Protein 6ABI (pdb70)

Sequence (664 aa):
QKTKIIFFDIKDYDKEFFKKYGADYNFEMTFLKVRLTEETANLTKGYDVVCGFANDNINKETIDIMAENGIKLLAMRCAGFNNVSLKDVNERFKVVRVPAYSPHAIAEYTVGLILAVNRKINKAYVRTREGNFSINGLMGIDLYEKTAGIIGTGKIGQILIKILRGFDMKVIAYDLFPNQKVADELGFEYVSLDELYANSDIISLNCPLTKDTKYMINRRSMLKMKDGVILVNTGRGMLIDSADLVEALKDKKIGAVALDVYEEEENYFFEDKSTQVIEDDILGRLLSFYNVLITSHQAYFTKEAVGAITVTTLNNIKDFVEGRPLVNEVPQNQKTKIIFFDIKDYDKEFFKKYGADYNFEMTFLKVRLTEETANLTKGYDVVCGFANDNINKETIDIMAENGIKLLAMRCAGNVSLKDVNERFKVVRVPAYSPHAIAEYTVGLILAVNRKINKAYVRTREGNFSINGLMGIDLYEKTAGIIGTGKIGQILIKILRGFDMKVIAYDLFPNQKVADELGFEYVSLDELYANSDIISLNCPLTKDTKYMINRRSMLKMKDGVILVNTGRGMLIDSADLVEALKDKKIGAVALDVYEEEENYFFEDKSTQVIEDDILGRLLSFYNVLITSHQAYFTKEAVGAITVTTLNNIKDFVEGRPLVNEVPQN

Structure (mmCIF, N/CA/C/O backbone):
data_6ABI
#
_entry.id   6ABI
#
_cell.length_a   116.290
_cell.length_b   116.290
_cell.length_c   234.400
_cell.angle_alpha   90.00
_cell.angle_beta   90.00
_cell.angle_gamma   90.00
#
_symmetry.space_group_name_H-M   'P 43 21 2'
#
loop_
_entity.id
_entity.type
_entity.pdbx_description
1 polymer 'D-lactate dehydrogenase'
2 non-polymer 'SULFATE ION'
3 non-polymer GLYCEROL
4 water water
#
loop_
_atom_site.group_PDB
_atom_site.id
_atom_site.type_symbol
_atom_site.label_atom_id
_atom_site.label_alt_id
_atom_site.label_comp_id
_atom_site.label_asym_id
_atom_site.label_entity_id
_atom_site.label_seq_id
_atom_site.pdbx_PDB_ins_code
_atom_site.Cartn_x
_atom_site.Cartn_y
_atom_site.Cartn_z
_atom_site.occupancy
_atom_site.B_iso_or_equiv
_atom_site.auth_seq_id
_atom_site.auth_comp_id
_atom_site.auth_asym_id
_atom_site.auth_atom_id
_atom_site.pdbx_PDB_model_num
ATOM 1 N N . GLN A 1 25 ? 20.825 42.692 50.061 1.00 73.83 2 GLN A N 1
ATOM 2 C CA . GLN A 1 25 ? 19.837 43.757 49.981 1.00 69.53 2 GLN A CA 1
ATOM 3 C C . GLN A 1 25 ? 19.167 43.870 48.602 1.00 63.81 2 GLN A C 1
ATOM 4 O O . GLN A 1 25 ? 18.013 43.558 48.462 1.00 66.34 2 GLN A O 1
ATOM 10 N N . LYS A 1 26 ? 19.888 44.337 47.600 1.00 53.63 3 LYS A N 1
ATOM 11 C CA . LYS A 1 26 ? 19.352 44.430 46.228 1.00 47.04 3 LYS A CA 1
ATOM 12 C C . LYS A 1 26 ? 19.151 43.063 45.600 1.00 39.94 3 LYS A C 1
ATOM 13 O O . LYS A 1 26 ? 19.833 42.114 45.944 1.00 37.02 3 LYS A O 1
ATOM 19 N N . THR A 1 27 ? 18.253 42.960 44.641 1.00 38.74 4 THR A N 1
ATOM 20 C CA . THR A 1 27 ? 18.038 41.681 43.983 1.00 35.05 4 THR A CA 1
ATOM 21 C C . THR A 1 27 ? 19.217 41.375 43.081 1.00 32.06 4 THR A C 1
ATOM 22 O O . THR A 1 27 ? 19.660 42.238 42.317 1.00 32.89 4 THR A O 1
ATOM 26 N N . LYS A 1 28 ? 19.754 40.158 43.196 1.00 31.47 5 LYS A N 1
ATOM 27 C CA . LYS A 1 28 ? 20.997 39.784 42.479 1.00 33.14 5 LYS A CA 1
ATOM 28 C C . LYS A 1 28 ? 20.695 38.945 41.286 1.00 30.48 5 LYS A C 1
ATOM 29 O O . LYS A 1 28 ? 20.116 37.853 41.414 1.00 31.53 5 LYS A O 1
ATOM 35 N N . ILE A 1 29 ? 21.101 39.446 40.132 1.00 27.88 6 ILE A N 1
ATOM 36 C CA . ILE A 1 29 ? 20.800 38.790 38.849 1.00 27.39 6 ILE A CA 1
ATOM 37 C C . ILE A 1 29 ? 22.112 38.390 38.140 1.00 26.92 6 ILE A C 1
ATOM 38 O O . ILE A 1 29 ? 22.998 39.204 38.012 1.00 25.23 6 ILE A O 1
ATOM 43 N N . ILE A 1 30 ? 22.166 37.113 37.734 1.00 27.52 7 ILE A N 1
ATOM 44 C CA . ILE A 1 30 ? 23.207 36.565 36.931 1.00 26.58 7 ILE A CA 1
ATOM 45 C C . ILE A 1 30 ? 22.667 36.297 35.523 1.00 25.46 7 ILE A C 1
ATOM 46 O O . ILE A 1 30 ? 21.597 35.691 35.299 1.00 24.53 7 ILE A O 1
ATOM 51 N N . PHE A 1 31 ? 23.362 36.865 34.555 1.00 23.71 8 PHE A N 1
ATOM 52 C CA . PHE A 1 31 ? 22.996 36.768 33.119 1.00 23.30 8 PHE A CA 1
ATOM 53 C C . PHE A 1 31 ? 23.932 35.922 32.358 1.00 24.12 8 PHE A C 1
ATOM 54 O O . PHE A 1 31 ? 25.228 36.096 32.493 1.00 23.46 8 PHE A O 1
ATOM 62 N N . PHE A 1 32 ? 23.373 35.050 31.525 1.00 22.48 9 PHE A N 1
ATOM 63 C CA . PHE A 1 32 ? 24.202 34.164 30.717 1.00 23.34 9 PHE A CA 1
ATOM 64 C C . PHE A 1 32 ? 24.156 34.529 29.263 1.00 23.91 9 PHE A C 1
ATOM 65 O O . PHE A 1 32 ? 23.195 35.107 28.847 1.00 23.30 9 PHE A O 1
ATOM 73 N N . ASP A 1 33 ? 25.232 34.231 28.506 1.00 27.24 10 ASP A N 1
ATOM 74 C CA . ASP A 1 33 ? 25.255 34.384 27.060 1.00 28.10 10 ASP A CA 1
ATOM 75 C C . ASP A 1 33 ? 25.154 35.870 26.616 1.00 27.19 10 ASP A C 1
ATOM 76 O O . ASP A 1 33 ? 24.485 36.201 25.658 1.00 28.42 10 ASP A O 1
ATOM 81 N N . ILE A 1 34 ? 25.794 36.743 27.369 1.00 27.20 11 ILE A N 1
ATOM 82 C CA . ILE A 1 34 ? 25.701 38.184 27.156 1.00 27.71 11 ILE A CA 1
ATOM 83 C C . ILE A 1 34 ? 26.700 38.624 26.124 1.00 28.45 11 ILE A C 1
ATOM 84 O O . ILE A 1 34 ? 27.854 38.245 26.215 1.00 27.58 11 ILE A O 1
ATOM 89 N N . LYS A 1 35 ? 26.229 39.440 25.204 1.00 28.34 12 LYS A N 1
ATOM 90 C CA . LYS A 1 35 ? 27.028 40.113 24.185 1.00 31.43 12 LYS A CA 1
ATOM 91 C C . LYS A 1 35 ? 27.125 41.548 24.640 1.00 33.30 12 LYS A C 1
ATOM 92 O O . LYS A 1 35 ? 26.309 41.977 25.490 1.00 28.63 12 LYS A O 1
ATOM 98 N N . ASP A 1 36 ? 28.106 42.254 24.081 1.00 31.59 13 ASP A N 1
ATOM 99 C CA . ASP A 1 36 ? 28.389 43.618 24.474 1.00 33.35 13 ASP A CA 1
ATOM 100 C C . ASP A 1 36 ? 27.188 44.515 24.447 1.00 31.17 13 ASP A C 1
ATOM 101 O O . ASP A 1 36 ? 26.947 45.300 25.366 1.00 31.28 13 ASP A O 1
ATOM 106 N N . TYR A 1 37 ? 26.429 44.374 23.380 1.00 28.99 14 TYR A N 1
ATOM 107 C CA . TYR A 1 37 ? 25.197 45.119 23.225 1.00 30.44 14 TYR A CA 1
ATOM 108 C C . TYR A 1 37 ? 24.108 44.841 24.304 1.00 29.10 14 TYR A C 1
ATOM 109 O O . TYR A 1 37 ? 23.430 45.768 24.792 1.00 26.79 14 TYR A O 1
ATOM 118 N N . ASP A 1 38 ? 23.962 43.590 24.707 1.00 27.15 15 ASP A N 1
ATOM 119 C CA . ASP A 1 38 ? 23.082 43.187 25.813 1.00 26.68 15 ASP A CA 1
ATOM 120 C C . ASP A 1 38 ? 23.500 43.860 27.100 1.00 28.18 15 ASP A C 1
ATOM 121 O O . ASP A 1 38 ? 22.676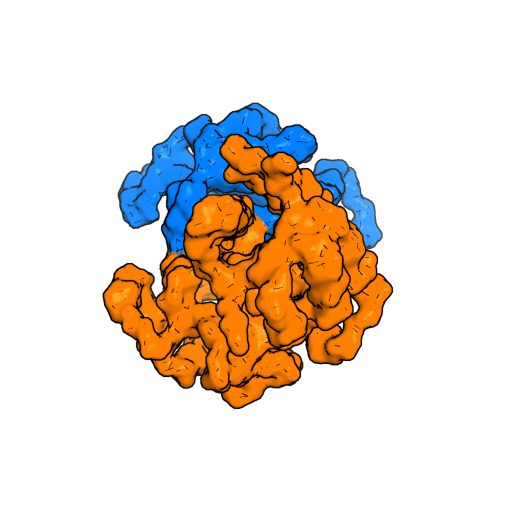 44.395 27.842 1.00 25.79 15 ASP A O 1
ATOM 126 N N . LYS A 1 39 ? 24.780 43.775 27.408 1.00 25.24 16 LYS A N 1
ATOM 127 C CA . LYS A 1 39 ? 25.318 44.388 28.594 1.00 27.94 16 LYS A CA 1
ATOM 128 C C . LYS A 1 39 ? 25.025 45.878 28.628 1.00 29.30 16 LYS A C 1
ATOM 129 O O . LYS A 1 39 ? 24.569 46.369 29.597 1.00 27.08 16 LYS A O 1
ATOM 135 N N . GLU A 1 40 ? 25.310 46.580 27.552 1.00 28.17 17 GLU A N 1
ATOM 136 C CA . GLU A 1 40 ? 25.074 48.029 27.512 1.00 29.64 1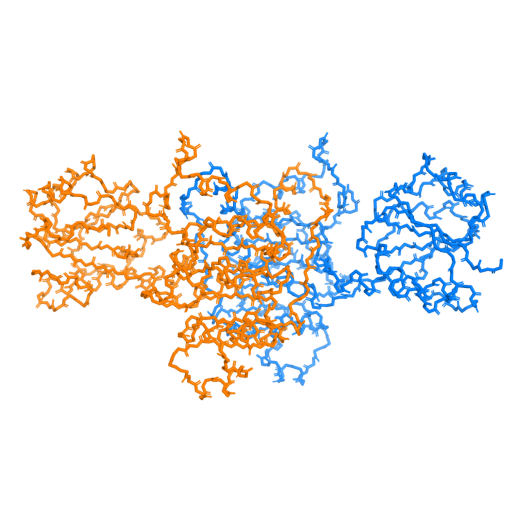7 GLU A CA 1
ATOM 137 C C . GLU A 1 40 ? 23.598 48.313 27.694 1.00 29.08 17 GLU A C 1
ATOM 138 O O . GLU A 1 40 ? 23.235 49.211 28.407 1.00 29.99 17 GLU A O 1
ATOM 144 N N . PHE A 1 41 ? 22.741 47.539 27.062 1.00 27.16 18 PHE A N 1
ATOM 145 C CA . PHE A 1 41 ? 21.289 47.791 27.275 1.00 29.01 18 PHE A CA 1
ATOM 146 C C . PHE A 1 41 ? 20.856 47.532 28.724 1.00 27.68 18 PHE A C 1
ATOM 147 O O . PHE A 1 41 ? 20.097 48.322 29.308 1.00 27.24 18 PHE A O 1
ATOM 155 N N . PHE A 1 42 ? 21.336 46.469 29.339 1.00 26.93 19 PHE A N 1
ATOM 156 C CA . PHE A 1 42 ? 20.912 46.204 30.726 1.00 26.48 19 PHE A CA 1
ATOM 157 C C . PHE A 1 42 ? 21.428 47.277 31.679 1.00 29.55 19 PHE A C 1
ATOM 158 O O . PHE A 1 42 ? 20.750 47.686 32.593 1.00 28.70 19 PHE A O 1
ATOM 166 N N . LYS A 1 43 ? 22.661 47.745 31.495 1.00 30.99 20 LYS A N 1
ATOM 167 C CA . LYS A 1 43 ? 23.164 48.792 32.383 1.00 32.63 20 LYS A CA 1
ATOM 168 C C . LYS A 1 43 ? 22.457 50.112 32.139 1.00 33.64 20 LYS A C 1
ATOM 169 O O . LYS A 1 43 ? 22.107 50.818 33.050 1.00 35.93 20 LYS A O 1
ATOM 175 N N . LYS A 1 44 ? 22.222 50.433 30.885 1.00 31.04 21 LYS A N 1
ATOM 176 C CA . LYS A 1 44 ? 21.528 51.637 30.571 1.00 33.72 21 LYS A CA 1
ATOM 177 C C . LYS A 1 44 ? 20.109 51.601 31.125 1.00 32.15 21 LYS A C 1
ATOM 178 O O . LYS A 1 44 ? 19.752 52.418 31.893 1.00 32.10 21 LYS A O 1
ATOM 184 N N . TYR A 1 45 ? 19.298 50.646 30.739 1.00 30.71 22 TYR A N 1
ATOM 185 C CA . TYR A 1 45 ? 17.900 50.656 31.177 1.00 34.53 22 TYR A CA 1
ATOM 186 C C . TYR A 1 45 ? 17.725 50.177 32.600 1.00 34.87 22 TYR A C 1
ATOM 187 O O . TYR A 1 45 ? 16.768 50.508 33.255 1.00 36.91 22 TYR A O 1
ATOM 196 N N . GLY A 1 46 ? 18.685 49.476 33.138 1.00 36.41 23 GLY A N 1
ATOM 197 C CA . GLY A 1 46 ? 18.507 48.968 34.514 1.00 37.90 23 GLY A CA 1
ATOM 198 C C . GLY A 1 46 ? 18.930 49.963 35.590 1.00 38.32 23 GLY A C 1
ATOM 199 O O . GLY A 1 46 ? 18.779 49.685 36.759 1.00 34.27 23 GLY A O 1
ATOM 200 N N . ALA A 1 47 ? 19.470 51.088 35.131 1.00 40.43 24 ALA A N 1
ATOM 201 C CA . ALA A 1 47 ? 19.912 52.161 35.997 1.00 43.85 24 ALA A CA 1
ATOM 202 C C . ALA A 1 47 ? 18.777 52.575 36.909 1.00 46.62 24 ALA A C 1
ATOM 203 O O . ALA A 1 47 ? 19.014 53.035 38.025 1.00 53.21 24 ALA A O 1
ATOM 205 N N . ASP A 1 48 ? 17.537 52.412 36.452 1.00 51.97 25 ASP A N 1
ATOM 206 C CA . ASP A 1 48 ? 16.457 52.741 37.328 1.00 62.17 25 ASP A CA 1
ATOM 207 C C . ASP A 1 48 ? 15.942 51.646 38.265 1.00 59.75 25 ASP A C 1
ATOM 208 O O . ASP A 1 48 ? 14.948 51.869 38.946 1.00 66.30 25 ASP A O 1
ATOM 213 N N . TYR A 1 49 ? 16.591 50.488 38.321 1.00 46.93 26 TYR A N 1
ATOM 214 C CA . TYR A 1 49 ? 15.916 49.356 38.928 1.00 42.04 26 TYR A CA 1
ATOM 215 C C . TYR A 1 49 ? 16.430 48.850 40.263 1.00 39.66 26 TYR A C 1
ATOM 216 O O . TYR A 1 49 ? 15.776 48.110 40.921 1.00 40.95 26 TYR A O 1
ATOM 225 N N . ASN A 1 50 ? 17.609 49.194 40.678 1.00 42.19 27 ASN A N 1
ATOM 226 C CA . ASN A 1 50 ? 18.006 48.638 41.983 1.00 43.69 27 ASN A CA 1
ATOM 227 C C . ASN A 1 50 ? 18.287 47.147 42.029 1.00 37.58 27 ASN A C 1
ATOM 228 O O . ASN A 1 50 ? 18.075 46.471 43.049 1.00 38.48 27 ASN A O 1
ATOM 233 N N . PHE A 1 51 ? 18.804 46.650 40.918 1.00 33.13 28 PHE A N 1
ATOM 234 C CA . PHE A 1 51 ? 19.204 45.278 40.824 1.00 29.66 28 PHE A CA 1
ATOM 235 C C . PHE A 1 51 ? 20.724 45.321 40.918 1.00 30.23 28 PHE A C 1
ATOM 236 O O . PHE A 1 51 ? 21.342 46.280 40.547 1.00 29.26 28 PHE A O 1
ATOM 244 N N . GLU A 1 52 ? 21.338 44.249 41.308 1.00 30.99 29 GLU A N 1
ATOM 245 C CA . GLU A 1 52 ? 22.778 44.107 41.135 1.00 33.21 29 GLU A CA 1
ATOM 246 C C . GLU A 1 52 ? 22.949 43.048 40.038 1.00 32.25 29 GLU A C 1
ATOM 247 O O . GLU A 1 52 ? 22.484 41.899 40.187 1.00 32.21 29 GLU A O 1
ATOM 253 N N . MET A 1 53 ? 23.612 43.431 38.944 1.00 29.29 30 MET A N 1
ATOM 254 C CA . MET A 1 53 ? 23.665 42.616 37.716 1.00 29.77 30 MET A CA 1
ATOM 255 C C . MET A 1 53 ? 25.123 42.131 37.448 1.00 30.95 30 MET A C 1
ATOM 256 O O . MET A 1 53 ? 26.050 42.953 37.450 1.00 29.59 30 MET A O 1
ATOM 261 N N . THR A 1 54 ? 25.281 40.825 37.216 1.00 30.54 31 THR A N 1
ATOM 262 C CA . THR A 1 54 ? 26.558 40.223 36.789 1.00 31.77 31 THR A CA 1
ATOM 263 C C . THR A 1 54 ? 26.320 39.565 35.416 1.00 30.01 31 THR A C 1
ATOM 264 O O . THR A 1 54 ? 25.329 38.863 35.216 1.00 28.98 31 THR A O 1
ATOM 268 N N . PHE A 1 55 ? 27.184 39.868 34.451 1.00 29.41 32 PHE A N 1
ATOM 269 C CA . PHE A 1 55 ? 27.028 39.472 33.086 1.00 26.07 32 PHE A CA 1
ATOM 270 C C . PHE A 1 55 ? 28.111 38.441 32.752 1.00 28.07 32 PHE A C 1
ATOM 271 O O . PHE A 1 55 ? 29.269 38.714 32.903 1.00 28.19 32 PHE A O 1
ATOM 279 N N . LEU A 1 56 ? 27.745 37.275 32.301 1.00 27.70 33 LEU A N 1
ATOM 280 C CA . LEU A 1 56 ? 28.699 36.246 31.873 1.00 28.62 33 LEU A CA 1
ATOM 281 C C . LEU A 1 56 ? 28.540 36.019 30.383 1.00 28.37 33 LEU A C 1
ATOM 282 O O . LEU A 1 56 ? 27.439 36.094 29.787 1.00 26.08 33 LEU A O 1
ATOM 287 N N . LYS A 1 57 ? 29.654 35.685 29.788 1.00 27.80 34 LYS A N 1
ATOM 288 C CA . LYS A 1 57 ? 29.723 35.317 28.406 1.00 29.67 34 LYS A CA 1
ATOM 289 C C . LYS A 1 57 ? 29.296 33.892 28.129 1.00 26.81 34 LYS A C 1
ATOM 290 O O . LYS A 1 57 ? 28.886 33.592 27.075 1.00 29.73 34 LYS A O 1
ATOM 296 N N . VAL A 1 58 ? 29.446 33.008 29.082 1.00 25.05 35 VAL A N 1
ATOM 297 C CA . VAL A 1 58 ? 29.151 31.613 28.843 1.00 24.86 35 VAL A CA 1
ATOM 298 C C . VAL A 1 58 ? 27.625 31.359 28.831 1.00 28.11 35 VAL A C 1
ATOM 299 O O . VAL A 1 58 ? 26.860 32.165 29.355 1.00 29.51 35 VAL A O 1
ATOM 303 N N . ARG A 1 59 ? 27.226 30.223 28.283 1.00 27.72 36 ARG A N 1
ATOM 304 C CA . ARG A 1 59 ? 25.852 29.834 28.210 1.00 29.38 36 ARG A CA 1
ATOM 305 C C . ARG A 1 59 ? 25.585 29.137 29.484 1.00 30.50 36 ARG A C 1
ATOM 306 O O . ARG A 1 59 ? 26.523 28.721 30.226 1.00 26.31 36 ARG A O 1
ATOM 314 N N . LEU A 1 60 ? 24.293 29.053 29.781 1.00 25.82 37 LEU A N 1
ATOM 315 C CA . LEU A 1 60 ? 23.865 28.306 30.928 1.00 27.45 37 LEU A CA 1
ATOM 316 C C . LEU A 1 60 ? 23.655 26.874 30.509 1.00 25.28 37 LEU A C 1
ATOM 317 O O . LEU A 1 60 ? 22.856 26.613 29.653 1.00 30.36 37 LEU A O 1
ATOM 322 N N . THR A 1 61 ? 24.408 25.966 31.112 1.00 26.11 38 THR A N 1
ATOM 323 C CA . THR A 1 61 ? 24.344 24.509 30.867 1.00 26.08 38 THR A CA 1
ATOM 324 C C . THR A 1 61 ? 24.689 23.869 32.173 1.00 24.53 38 THR A C 1
ATOM 325 O O . THR A 1 61 ? 24.960 24.559 33.183 1.00 24.03 38 THR A O 1
ATOM 329 N N . GLU A 1 62 ? 24.713 22.532 32.219 1.00 24.59 39 GLU A N 1
ATOM 330 C CA . GLU A 1 62 ? 25.110 21.905 33.423 1.00 28.71 39 GLU A CA 1
ATOM 331 C C . GLU A 1 62 ? 26.589 22.180 33.739 1.00 28.47 39 GLU A C 1
ATOM 332 O O . GLU A 1 62 ? 26.979 22.135 34.887 1.00 28.47 39 GLU A O 1
ATOM 338 N N . GLU A 1 63 ? 27.370 22.561 32.779 1.00 26.84 40 GLU A N 1
ATOM 339 C CA . GLU A 1 63 ? 28.826 22.863 33.098 1.00 29.56 40 GLU A CA 1
ATOM 340 C C . GLU A 1 63 ? 28.890 24.181 33.891 1.00 30.15 40 GLU A C 1
ATOM 341 O O . GLU A 1 63 ? 29.804 24.359 34.627 1.00 30.69 40 GLU A O 1
ATOM 347 N N . THR A 1 64 ? 27.916 25.091 33.696 1.00 30.12 41 THR A N 1
ATOM 348 C CA . THR A 1 64 ? 28.003 26.461 34.250 1.00 28.82 41 THR A CA 1
ATOM 349 C C . THR A 1 64 ? 26.979 26.783 35.319 1.00 31.42 41 THR A C 1
ATOM 350 O O . THR A 1 64 ? 27.019 27.855 35.911 1.00 29.83 41 THR A O 1
ATOM 354 N N . ALA A 1 65 ? 26.096 25.831 35.592 1.00 33.78 42 ALA A N 1
ATOM 355 C CA . ALA A 1 65 ? 24.981 26.081 36.466 1.00 35.51 42 ALA A CA 1
ATOM 356 C C . ALA A 1 65 ? 25.440 26.346 37.896 1.00 34.45 42 ALA A C 1
ATOM 357 O O . ALA A 1 65 ? 24.786 27.104 38.601 1.00 27.91 42 ALA A O 1
ATOM 359 N N . ASN A 1 66 ? 26.582 25.837 38.325 1.00 31.00 43 ASN A N 1
ATOM 360 C CA . ASN A 1 66 ? 27.014 26.215 39.650 1.00 34.57 43 ASN A CA 1
ATOM 361 C C . ASN A 1 66 ? 27.500 27.637 39.807 1.00 32.99 43 ASN A C 1
ATOM 362 O O . ASN A 1 66 ? 27.667 28.076 40.895 1.00 32.85 43 ASN A O 1
ATOM 367 N N . LEU A 1 67 ? 27.634 28.381 38.727 1.00 30.81 44 LEU A N 1
ATOM 368 C CA . LEU A 1 67 ? 27.890 29.802 38.851 1.00 32.42 44 LEU A CA 1
ATOM 369 C C . LEU A 1 67 ? 26.664 30.548 39.303 1.00 33.73 44 LEU A C 1
ATOM 370 O O . LEU A 1 67 ? 26.780 31.717 39.616 1.00 33.00 44 LEU A O 1
ATOM 375 N N . THR A 1 68 ? 25.476 29.906 39.351 1.00 31.50 45 THR A N 1
ATOM 376 C CA . THR A 1 68 ? 24.315 30.617 39.909 1.00 32.11 45 THR A CA 1
ATOM 377 C C . THR A 1 68 ? 24.302 30.774 41.475 1.00 35.06 45 THR A C 1
ATOM 378 O O . THR A 1 68 ? 23.406 31.412 42.027 1.00 36.18 45 THR A O 1
ATOM 382 N N . LYS A 1 69 ? 25.260 30.179 42.149 1.00 37.99 46 LYS A N 1
ATOM 383 C CA . LYS A 1 69 ? 25.399 30.293 43.582 1.00 40.25 46 LYS A CA 1
ATOM 384 C C . LYS A 1 69 ? 25.426 31.723 44.054 1.00 38.76 46 LYS A C 1
ATOM 385 O O . LYS A 1 69 ? 26.165 32.534 43.565 1.00 40.35 46 LYS A O 1
ATOM 391 N N . GLY A 1 70 ? 24.582 32.004 45.022 1.00 38.81 47 GLY A N 1
ATOM 392 C CA . GLY A 1 70 ? 24.453 33.340 45.613 1.00 39.29 47 GLY A CA 1
ATOM 393 C C . GLY A 1 70 ? 23.544 34.310 44.872 1.00 37.39 47 GLY A C 1
ATOM 394 O O . GLY A 1 70 ? 23.548 35.473 45.168 1.00 40.20 47 GLY A O 1
ATOM 395 N N . TYR A 1 71 ? 22.871 33.886 43.815 1.00 33.72 48 TYR A N 1
ATOM 396 C CA . TYR A 1 71 ? 22.075 34.839 43.025 1.00 32.26 48 TYR A CA 1
ATOM 397 C C . TYR A 1 71 ? 20.607 34.559 43.333 1.00 30.70 48 TYR A C 1
ATOM 398 O O . TYR A 1 71 ? 20.304 33.497 43.802 1.00 31.13 48 TYR A O 1
ATOM 407 N N . ASP A 1 72 ? 19.749 35.527 43.049 1.00 29.37 49 ASP A N 1
ATOM 408 C CA . ASP A 1 72 ? 18.332 35.369 43.277 1.00 28.94 49 ASP A CA 1
ATOM 409 C C . ASP A 1 72 ? 17.611 35.053 41.961 1.00 28.39 49 ASP A C 1
ATOM 410 O O . ASP A 1 72 ? 16.577 34.384 41.949 1.00 26.95 49 ASP A O 1
ATOM 415 N N . VAL A 1 73 ? 18.167 35.551 40.860 1.00 29.36 50 VAL A N 1
ATOM 416 C CA . VAL A 1 73 ? 17.525 35.530 39.549 1.00 27.71 50 VAL A CA 1
ATOM 417 C C . VAL A 1 73 ? 18.551 35.168 38.474 1.00 26.37 50 VAL A C 1
ATOM 418 O O . VAL A 1 73 ? 19.688 35.641 38.516 1.00 26.21 50 VAL A O 1
ATOM 422 N N . VAL A 1 74 ? 18.150 34.269 37.573 1.00 26.38 51 VAL A N 1
ATOM 423 C CA . VAL A 1 74 ? 19.011 33.863 36.403 1.00 26.02 51 VAL A CA 1
ATOM 424 C C . VAL A 1 74 ? 18.335 34.291 35.150 1.00 25.66 51 VAL A C 1
ATOM 425 O O . VAL A 1 74 ? 17.090 34.158 34.966 1.00 23.98 51 VAL A O 1
ATOM 429 N N . CYS A 1 75 ? 19.122 34.925 34.294 1.00 25.00 52 CYS A N 1
ATOM 430 C CA . CYS A 1 75 ? 18.635 35.390 32.998 1.00 23.27 52 CYS A CA 1
ATOM 431 C C . CYS A 1 75 ? 19.384 34.654 31.920 1.00 24.42 52 CYS A C 1
ATOM 432 O O . CYS A 1 75 ? 20.661 34.717 31.787 1.00 23.91 52 CYS A O 1
ATOM 435 N N . GLY A 1 76 ? 18.587 33.973 31.137 1.00 24.37 53 GLY A N 1
ATOM 436 C CA . GLY A 1 76 ? 18.979 33.046 30.156 1.00 24.69 53 GLY A CA 1
ATOM 437 C C . GLY A 1 76 ? 18.546 33.444 28.774 1.00 25.62 53 GLY A C 1
ATOM 438 O O . GLY A 1 76 ? 17.954 34.545 28.548 1.00 24.73 53 GLY A O 1
ATOM 439 N N . PHE A 1 77 ? 18.853 32.563 27.817 1.00 25.48 54 PHE A N 1
ATOM 440 C CA . PHE A 1 77 ? 18.628 32.884 26.398 1.00 25.85 54 PHE A CA 1
ATOM 441 C C . PHE A 1 77 ? 18.571 31.599 25.570 1.00 24.91 54 PHE A C 1
ATOM 442 O O . PHE A 1 77 ? 18.613 30.487 26.082 1.00 25.95 54 PHE A O 1
ATOM 450 N N . ALA A 1 78 ? 18.356 31.756 24.293 1.00 26.67 55 ALA A N 1
ATOM 451 C CA . ALA A 1 78 ? 18.035 30.675 23.365 1.00 27.53 55 ALA A CA 1
ATOM 452 C C . ALA A 1 78 ? 19.120 29.600 23.143 1.00 32.53 55 ALA A C 1
ATOM 453 O O . ALA A 1 78 ? 18.804 28.525 22.772 1.00 28.83 55 ALA A O 1
ATOM 455 N N . ASN A 1 79 ? 20.396 29.894 23.405 1.00 32.30 56 ASN A N 1
ATOM 456 C CA . ASN A 1 79 ? 21.441 28.903 23.296 1.00 32.56 56 ASN A CA 1
ATOM 457 C C . ASN A 1 79 ? 21.681 28.173 24.538 1.00 34.66 56 ASN A C 1
ATOM 458 O O . ASN A 1 79 ? 22.465 27.273 24.536 1.00 32.08 56 ASN A O 1
ATOM 463 N N . ASP A 1 80 ? 20.989 28.489 25.628 1.00 33.38 57 ASP A N 1
ATOM 464 C CA . ASP A 1 80 ? 21.199 27.689 26.817 1.00 30.56 57 ASP A CA 1
ATOM 465 C C . ASP A 1 80 ? 20.666 26.290 26.712 1.00 29.78 57 ASP A C 1
ATOM 466 O O . ASP A 1 80 ? 19.742 26.004 25.931 1.00 30.07 57 ASP A O 1
ATOM 471 N N . ASN A 1 81 ? 21.223 25.418 27.544 1.00 30.07 58 ASN A N 1
ATOM 472 C CA . ASN A 1 81 ? 20.718 24.045 27.692 1.00 31.65 58 ASN A CA 1
ATOM 473 C C . ASN A 1 81 ? 20.294 23.762 29.084 1.00 31.38 58 ASN A C 1
ATOM 474 O O . ASN A 1 81 ? 21.061 23.321 29.918 1.00 30.93 58 ASN A O 1
ATOM 479 N N . ILE A 1 82 ? 19.016 24.065 29.366 1.00 30.46 59 ILE A N 1
ATOM 480 C CA . ILE A 1 82 ? 18.568 24.141 30.742 1.00 28.55 59 ILE A CA 1
ATOM 481 C C . ILE A 1 82 ? 17.790 22.871 31.044 1.00 33.91 59 ILE A C 1
ATOM 482 O O . ILE A 1 82 ? 16.517 22.809 31.023 1.00 32.03 59 ILE A O 1
ATOM 487 N N . ASN A 1 83 ? 18.567 21.834 31.276 1.00 34.41 60 ASN A N 1
ATOM 488 C CA . ASN A 1 83 ? 18.071 20.481 31.462 1.00 34.82 60 ASN A CA 1
ATOM 489 C C . ASN A 1 83 ? 17.925 20.191 32.885 1.00 34.31 60 ASN A C 1
ATOM 490 O O . ASN A 1 83 ? 18.136 21.073 33.757 1.00 32.32 60 ASN A O 1
ATOM 495 N N . LYS A 1 84 ? 17.585 18.944 33.173 1.00 34.87 61 LYS A N 1
ATOM 496 C CA . LYS A 1 84 ? 17.277 18.577 34.523 1.00 36.22 61 LYS A CA 1
ATOM 497 C C . LYS A 1 84 ? 18.388 18.904 35.451 1.00 35.35 61 LYS A C 1
ATOM 498 O O . LYS A 1 84 ? 18.195 19.453 36.532 1.00 37.10 61 LYS A O 1
ATOM 504 N N . GLU A 1 85 ? 19.607 18.516 35.080 1.00 36.40 62 GLU A N 1
ATOM 505 C CA . GLU A 1 85 ? 20.718 18.662 36.000 1.00 36.80 62 GLU A CA 1
ATOM 506 C C . GLU A 1 85 ? 20.909 20.186 36.255 1.00 31.19 62 GLU A C 1
ATOM 507 O O . GLU A 1 85 ? 21.151 20.621 37.365 1.00 29.39 62 GLU A O 1
ATOM 513 N N . THR A 1 86 ? 20.800 20.972 35.197 1.00 29.80 63 THR A N 1
ATOM 514 C CA . THR A 1 86 ? 20.978 22.410 35.340 1.00 31.72 63 THR A CA 1
ATOM 515 C C . THR A 1 86 ? 19.928 22.968 36.325 1.00 29.55 63 THR A C 1
ATOM 516 O O . THR A 1 86 ? 20.231 23.749 37.225 1.00 28.71 63 THR A O 1
ATOM 520 N N . ILE A 1 87 ? 18.668 22.558 36.120 1.00 32.30 64 ILE A N 1
ATOM 521 C CA . ILE A 1 87 ? 17.560 22.974 36.947 1.00 31.24 64 ILE A CA 1
ATOM 522 C C . ILE A 1 87 ? 17.783 22.608 38.376 1.00 31.16 64 ILE A C 1
ATOM 523 O O . ILE A 1 87 ? 17.617 23.458 39.283 1.00 29.85 64 ILE A O 1
ATOM 528 N N . ASP A 1 88 ? 18.214 21.353 38.610 1.00 32.95 65 ASP A N 1
ATOM 529 C CA . ASP A 1 88 ? 18.448 20.902 39.971 1.00 33.98 65 ASP A CA 1
ATOM 530 C C . ASP A 1 88 ? 19.487 21.735 40.666 1.00 34.45 65 ASP A C 1
ATOM 531 O O . ASP A 1 88 ? 19.360 22.053 41.841 1.00 35.80 65 ASP A O 1
ATOM 536 N N . ILE A 1 89 ? 20.551 22.093 39.939 1.00 35.49 66 ILE A N 1
ATOM 537 C CA . ILE A 1 89 ? 21.609 22.843 40.574 1.00 33.29 66 ILE A CA 1
ATOM 538 C C . ILE A 1 89 ? 21.124 24.243 40.864 1.00 30.59 66 ILE A C 1
ATOM 539 O O . ILE A 1 89 ? 21.449 24.829 41.905 1.00 27.62 66 ILE A O 1
ATOM 544 N N . MET A 1 90 ? 20.366 24.803 39.948 1.00 30.12 67 MET A N 1
ATOM 545 C CA . MET A 1 90 ? 19.917 26.176 40.228 1.00 34.32 67 MET A CA 1
ATOM 546 C C . MET A 1 90 ? 18.936 26.186 41.416 1.00 32.83 67 MET A C 1
ATOM 547 O O . MET A 1 90 ? 18.965 27.118 42.218 1.00 32.65 67 MET A O 1
ATOM 552 N N . ALA A 1 91 ? 18.119 25.142 41.534 1.00 34.61 68 ALA A N 1
ATOM 553 C CA . ALA A 1 91 ? 17.104 25.131 42.625 1.00 37.31 68 ALA A CA 1
ATOM 554 C C . ALA A 1 91 ? 17.848 24.968 43.934 1.00 39.58 68 ALA A C 1
ATOM 555 O O . ALA A 1 91 ? 17.671 25.748 44.859 1.00 38.06 68 ALA A O 1
ATOM 557 N N . GLU A 1 92 ? 18.809 24.046 43.958 1.00 41.00 69 GLU A N 1
ATOM 558 C CA . GLU A 1 92 ? 19.649 23.869 45.153 1.00 41.53 69 GLU A CA 1
ATOM 559 C C . GLU A 1 92 ? 20.363 25.079 45.526 1.00 35.17 69 GLU A C 1
ATOM 560 O O . GLU A 1 92 ? 20.635 25.288 46.680 1.00 32.26 69 GLU A O 1
ATOM 566 N N . ASN A 1 93 ? 20.694 25.907 44.569 1.00 33.60 70 ASN A N 1
ATOM 567 C CA . ASN A 1 93 ? 21.329 27.153 44.868 1.00 32.11 70 ASN A CA 1
ATOM 568 C C . ASN A 1 93 ? 20.322 28.210 45.285 1.00 32.93 70 ASN A C 1
ATOM 569 O O . ASN A 1 93 ? 20.701 29.301 45.570 1.00 34.06 70 ASN A O 1
ATOM 574 N N . GLY A 1 94 ? 19.035 27.877 45.313 1.00 36.24 71 GLY A N 1
ATOM 575 C CA . GLY A 1 94 ? 18.049 28.872 45.743 1.00 35.33 71 GLY A CA 1
ATOM 576 C C . GLY A 1 94 ? 17.726 29.987 44.728 1.00 35.04 71 GLY A C 1
ATOM 577 O O . GLY A 1 94 ? 17.383 31.101 45.097 1.00 36.27 71 GLY A O 1
ATOM 578 N N . ILE A 1 95 ? 17.843 29.704 43.433 1.00 30.52 72 ILE A N 1
ATOM 579 C CA . ILE A 1 95 ? 17.351 30.616 42.398 1.00 28.50 72 ILE A CA 1
ATOM 580 C C . ILE A 1 95 ? 15.795 30.720 42.489 1.00 27.48 72 ILE A C 1
ATOM 581 O O . ILE A 1 95 ? 15.166 29.725 42.662 1.00 27.47 72 ILE A O 1
ATOM 586 N N . LYS A 1 96 ? 15.189 31.907 42.376 1.00 28.71 73 LYS A N 1
ATOM 587 C CA . LYS A 1 96 ? 13.725 32.036 42.484 1.00 29.92 73 LYS A CA 1
ATOM 588 C C . LYS A 1 96 ? 13.019 32.318 41.208 1.00 27.79 73 LYS A C 1
ATOM 589 O O . LYS A 1 96 ? 11.803 32.046 41.080 1.00 27.68 73 LYS A O 1
ATOM 595 N N . LEU A 1 97 ? 13.760 32.840 40.233 1.00 25.28 74 LEU A N 1
ATOM 596 C CA . LEU A 1 97 ? 13.220 33.176 38.933 1.00 22.63 74 LEU A CA 1
ATOM 597 C C . LEU A 1 97 ? 14.260 32.902 37.863 1.00 24.93 74 LEU A C 1
ATOM 598 O O . LEU A 1 97 ? 15.457 33.285 38.006 1.00 21.84 74 LEU A O 1
ATOM 603 N N . LEU A 1 98 ? 13.794 32.324 36.775 1.00 25.33 75 LEU A N 1
ATOM 604 C CA . LEU A 1 98 ? 14.545 32.193 35.542 1.00 24.55 75 LEU A CA 1
ATOM 605 C C . LEU A 1 98 ? 13.850 32.992 34.509 1.00 23.52 75 LEU A C 1
ATOM 606 O O . LEU A 1 98 ? 12.632 32.752 34.174 1.00 21.95 75 LEU A O 1
ATOM 611 N N . ALA A 1 99 ? 14.550 34.003 34.024 1.00 22.24 76 ALA A N 1
ATOM 612 C CA . ALA A 1 99 ? 14.009 34.916 33.011 1.00 20.66 76 ALA A CA 1
ATOM 613 C C . ALA A 1 99 ? 14.670 34.695 31.702 1.00 23.20 76 ALA A C 1
ATOM 614 O O . ALA A 1 99 ? 15.953 34.892 31.593 1.00 27.26 76 ALA A O 1
ATOM 616 N N . MET A 1 100 ? 13.886 34.236 30.723 1.00 24.07 77 MET A N 1
ATOM 617 C CA . MET A 1 100 ? 14.401 34.033 29.382 1.00 24.16 77 MET A CA 1
ATOM 618 C C . MET A 1 100 ? 14.282 35.323 28.582 1.00 24.18 77 MET A C 1
ATOM 619 O O . MET A 1 100 ? 13.182 35.926 28.482 1.00 23.31 77 MET A O 1
ATOM 624 N N . ARG A 1 101 ? 15.380 35.832 28.030 1.00 24.74 78 ARG A N 1
ATOM 625 C CA . ARG A 1 101 ? 15.249 37.067 27.248 1.00 27.31 78 ARG A CA 1
ATOM 626 C C . ARG A 1 101 ? 14.954 36.763 25.770 1.00 33.58 78 ARG A C 1
ATOM 627 O O . ARG A 1 101 ? 15.660 37.219 24.870 1.00 30.91 78 ARG A O 1
ATOM 635 N N . CYS A 1 102 ? 13.892 35.991 25.545 1.00 28.42 79 CYS A N 1
ATOM 636 C CA . CYS A 1 102 ? 13.486 35.567 24.258 1.00 30.50 79 CYS A CA 1
ATOM 637 C C . CYS A 1 102 ? 12.057 34.991 24.354 1.00 29.25 79 CYS A C 1
ATOM 638 O O . CYS A 1 102 ? 11.575 34.713 25.444 1.00 27.73 79 CYS A O 1
ATOM 641 N N . ALA A 1 103 ? 11.462 34.695 23.237 1.00 29.01 80 ALA A N 1
ATOM 642 C CA . ALA A 1 103 ? 10.036 34.224 23.209 1.00 26.85 80 ALA A CA 1
ATOM 643 C C . ALA A 1 103 ? 9.954 32.717 23.335 1.00 29.02 80 ALA A C 1
ATOM 644 O O . ALA A 1 103 ? 9.022 32.177 23.944 1.00 27.24 80 ALA A O 1
ATOM 646 N N . GLY A 1 104 ? 11.036 32.028 22.978 1.00 29.37 81 GLY A N 1
ATOM 647 C CA . GLY A 1 104 ? 11.054 30.518 23.043 1.00 26.39 81 GLY A CA 1
ATOM 648 C C . GLY A 1 104 ? 11.567 30.025 24.378 1.00 29.55 81 GLY A C 1
ATOM 649 O O . GLY A 1 104 ? 12.212 30.771 25.103 1.00 34.32 81 GLY A O 1
ATOM 650 N N . PHE A 1 105 ? 11.269 28.768 24.696 1.00 27.70 82 PHE A N 1
ATOM 651 C CA . PHE A 1 105 ? 11.641 28.079 25.915 1.00 25.88 82 PHE A CA 1
ATOM 652 C C . PHE A 1 105 ? 11.695 26.550 25.681 1.00 28.14 82 PHE A C 1
ATOM 653 O O . PHE A 1 105 ? 11.710 25.733 26.592 1.00 28.79 82 PHE A O 1
ATOM 661 N N . ASN A 1 106 ? 11.823 26.153 24.442 1.00 32.57 83 ASN A N 1
ATOM 662 C CA . ASN A 1 106 ? 12.060 24.757 24.153 1.00 35.94 83 ASN A CA 1
ATOM 663 C C . ASN A 1 106 ? 13.318 24.175 24.789 1.00 34.95 83 ASN A C 1
ATOM 664 O O . ASN A 1 106 ? 13.411 22.996 24.946 1.00 32.33 83 ASN A O 1
ATOM 669 N N . ASN A 1 107 ? 14.268 25.022 25.145 1.00 29.30 84 ASN A N 1
ATOM 670 C CA . ASN A 1 107 ? 15.528 24.596 25.762 1.00 27.97 84 ASN A CA 1
ATOM 671 C C . ASN A 1 107 ? 15.456 24.508 27.248 1.00 28.84 84 ASN A C 1
ATOM 672 O O . ASN A 1 107 ? 16.496 24.368 27.908 1.00 25.99 84 ASN A O 1
ATOM 677 N N . VAL A 1 108 ? 14.238 24.632 27.811 1.00 25.84 85 VAL A N 1
ATOM 678 C CA . VAL A 1 108 ? 14.036 24.470 29.260 1.00 27.91 85 VAL A CA 1
ATOM 679 C C . VAL A 1 108 ? 13.307 23.196 29.555 1.00 28.92 85 VAL A C 1
ATOM 680 O O . VAL A 1 108 ? 12.188 23.014 29.066 1.00 31.08 85 VAL A O 1
ATOM 684 N N . SER A 1 109 ? 13.833 22.350 30.414 1.00 28.30 86 SER A N 1
ATOM 685 C CA . SER A 1 109 ? 13.101 21.171 30.837 1.00 32.94 86 SER A CA 1
ATOM 686 C C . SER A 1 109 ? 12.031 21.500 31.873 1.00 35.10 86 SER A C 1
ATOM 687 O O . SER A 1 109 ? 12.176 21.245 33.039 1.00 35.55 86 SER A O 1
ATOM 690 N N . LEU A 1 110 ? 10.971 22.105 31.413 1.00 34.52 87 LEU A N 1
ATOM 691 C CA . LEU A 1 110 ? 9.900 22.604 32.317 1.00 33.52 87 LEU A CA 1
ATOM 692 C C . LEU A 1 110 ? 9.361 21.612 33.326 1.00 32.43 87 LEU A C 1
ATOM 693 O O . LEU A 1 110 ? 9.209 21.913 34.541 1.00 31.29 87 LEU A O 1
ATOM 698 N N . LYS A 1 111 ? 9.139 20.407 32.863 1.00 34.66 88 LYS A N 1
ATOM 699 C CA . LYS A 1 111 ? 8.723 19.338 33.726 1.00 38.44 88 LYS A CA 1
ATOM 700 C C . LYS A 1 111 ? 9.611 19.071 34.935 1.00 37.44 88 LYS A C 1
ATOM 701 O O . LYS A 1 111 ? 9.121 18.621 35.924 1.00 37.69 88 LYS A O 1
ATOM 707 N N . ASP A 1 112 ? 10.901 19.363 34.871 1.00 37.19 89 ASP A N 1
ATOM 708 C CA . ASP A 1 112 ? 11.755 19.219 36.056 1.00 32.22 89 ASP A CA 1
ATOM 709 C C . ASP A 1 112 ? 11.802 20.349 37.070 1.00 30.78 89 ASP A C 1
ATOM 710 O O . ASP A 1 112 ? 12.288 20.201 38.180 1.00 32.78 89 ASP A O 1
ATOM 715 N N . VAL A 1 113 ? 11.347 21.535 36.684 1.00 31.08 90 VAL A N 1
ATOM 716 C CA . VAL A 1 113 ? 11.372 22.651 37.646 1.00 28.77 90 VAL A CA 1
ATOM 717 C C . VAL A 1 113 ? 10.566 22.399 38.925 1.00 29.04 90 VAL A C 1
ATOM 718 O O . VAL A 1 113 ? 11.027 22.733 40.062 1.00 29.27 90 VAL A O 1
ATOM 722 N N . ASN A 1 114 ? 9.334 21.873 38.753 1.00 32.37 91 ASN A N 1
ATOM 723 C CA . ASN A 1 114 ? 8.503 21.548 39.926 1.00 31.28 91 ASN A CA 1
ATOM 724 C C . ASN A 1 114 ? 8.251 22.680 40.906 1.00 31.10 91 ASN A C 1
ATOM 725 O O . ASN A 1 114 ? 8.333 22.480 42.140 1.00 32.19 91 ASN A O 1
ATOM 730 N N . GLU A 1 115 ? 8.117 23.901 40.367 1.00 32.03 92 GLU A N 1
ATOM 731 C CA . GLU A 1 115 ? 7.834 25.131 41.103 1.00 30.36 92 GLU A CA 1
ATOM 732 C C . GLU A 1 115 ? 8.850 25.522 42.051 1.00 30.20 92 GLU A C 1
ATOM 733 O O . GLU A 1 115 ? 8.636 26.339 42.965 1.00 29.06 92 GLU A O 1
ATOM 739 N N . ARG A 1 116 ? 10.050 25.014 41.836 1.00 32.78 93 ARG A N 1
ATOM 740 C CA . ARG A 1 116 ? 11.148 25.442 42.669 1.00 30.00 93 ARG A CA 1
ATOM 741 C C . ARG A 1 116 ? 11.536 26.898 42.340 1.00 29.21 93 ARG A C 1
ATOM 742 O O . ARG A 1 116 ? 12.049 27.622 43.196 1.00 28.15 93 ARG A O 1
ATOM 750 N N . PHE A 1 117 ? 11.263 27.323 41.107 1.00 28.52 94 PHE A N 1
ATOM 751 C CA . PHE A 1 117 ? 11.382 28.743 40.711 1.00 29.48 94 PHE A CA 1
ATOM 752 C C . PHE A 1 117 ? 10.420 28.997 39.610 1.00 28.79 94 PHE A C 1
ATOM 753 O O . PHE A 1 117 ? 9.851 28.083 39.021 1.00 30.41 94 PHE A O 1
ATOM 761 N N . LYS A 1 118 ? 10.156 30.277 39.385 1.00 31.59 95 LYS A N 1
ATOM 762 C CA . LYS A 1 118 ? 9.294 30.675 38.267 1.00 30.71 95 LYS A CA 1
ATOM 763 C C . LYS A 1 118 ? 10.111 30.849 36.996 1.00 29.75 95 LYS A C 1
ATOM 764 O O . LYS A 1 118 ? 11.354 31.100 37.057 1.00 25.53 95 LYS A O 1
ATOM 770 N N . VAL A 1 119 ? 9.448 30.700 35.869 1.00 25.41 96 VAL A N 1
ATOM 771 C CA . VAL A 1 119 ? 10.078 30.911 34.564 1.00 25.10 96 VAL A CA 1
ATOM 772 C C . VAL A 1 119 ? 9.296 31.935 33.792 1.00 26.53 96 VAL A C 1
ATOM 773 O O . VAL A 1 119 ? 8.053 31.862 33.657 1.00 26.58 96 VAL A O 1
ATOM 777 N N . VAL A 1 120 ? 9.993 32.903 33.268 1.00 25.64 97 VAL A N 1
ATOM 778 C CA . VAL A 1 120 ? 9.322 33.933 32.444 1.00 24.96 97 VAL A CA 1
ATOM 779 C C . VAL A 1 120 ? 10.056 34.095 31.136 1.00 23.78 97 VAL A C 1
ATOM 780 O O . VAL A 1 120 ? 11.212 33.740 31.021 1.00 21.24 97 VAL A O 1
ATOM 784 N N . ARG A 1 121 ? 9.335 34.631 30.158 1.00 22.23 98 ARG A N 1
ATOM 785 C CA . ARG A 1 121 ? 9.871 34.882 28.834 1.00 23.51 98 ARG A CA 1
ATOM 786 C C . ARG A 1 121 ? 9.550 36.308 28.386 1.00 21.74 98 ARG A C 1
ATOM 787 O O . ARG A 1 121 ? 8.959 37.095 29.130 1.00 24.46 98 ARG A O 1
ATOM 795 N N . VAL A 1 122 ? 9.961 36.629 27.164 1.00 21.81 99 VAL A N 1
ATOM 796 C CA . VAL A 1 122 ? 9.594 37.821 26.480 1.00 22.07 99 VAL A CA 1
ATOM 797 C C . VAL A 1 122 ? 8.855 37.495 25.158 1.00 22.10 99 VAL A C 1
ATOM 798 O O . VAL A 1 122 ? 9.417 36.945 24.230 1.00 22.61 99 VAL A O 1
ATOM 802 N N . PRO A 1 123 ? 7.530 37.737 25.115 1.00 23.05 100 PRO A N 1
ATOM 803 C CA . PRO A 1 123 ? 6.796 37.471 23.897 1.00 26.20 100 PRO A CA 1
ATOM 804 C C . PRO A 1 123 ? 7.311 38.286 22.714 1.00 30.02 100 PRO A C 1
ATOM 805 O O . PRO A 1 123 ? 7.801 39.413 22.901 1.00 28.08 100 PRO A O 1
ATOM 809 N N . ALA A 1 124 ? 7.149 37.729 21.518 1.00 34.64 101 ALA A N 1
ATOM 810 C CA . ALA A 1 124 ? 7.663 38.407 20.295 1.00 37.23 101 ALA A CA 1
ATOM 811 C C . ALA A 1 124 ? 6.790 39.589 19.934 1.00 36.11 101 ALA A C 1
ATOM 812 O O . ALA A 1 124 ? 5.599 39.541 20.037 1.00 39.05 101 ALA A O 1
ATOM 814 N N . TYR A 1 125 ? 7.370 40.674 19.539 1.00 39.76 102 TYR A N 1
ATOM 815 C CA . TYR A 1 125 ? 6.553 41.733 19.052 1.00 39.62 102 TYR A CA 1
ATOM 816 C C . TYR A 1 125 ? 7.314 42.358 17.908 1.00 38.39 102 TYR A C 1
ATOM 817 O O . TYR A 1 125 ? 7.188 41.911 16.809 1.00 37.62 102 TYR A O 1
ATOM 826 N N . SER A 1 126 ? 8.052 43.414 18.190 1.00 37.52 103 SER A N 1
ATOM 827 C CA . SER A 1 126 ? 8.882 44.124 17.222 1.00 31.91 103 SER A CA 1
ATOM 828 C C . SER A 1 126 ? 8.344 44.137 15.790 1.00 28.22 103 SER A C 1
ATOM 829 O O . SER A 1 126 ? 8.931 43.571 14.911 1.00 22.31 103 SER A O 1
ATOM 832 N N . PRO A 1 127 ? 7.225 44.803 15.579 1.00 26.20 104 PRO A N 1
ATOM 833 C CA . PRO A 1 127 ? 6.562 44.594 14.322 1.00 25.16 104 PRO A CA 1
ATOM 834 C C . PRO A 1 127 ? 7.279 45.258 13.108 1.00 27.53 104 PRO A C 1
ATOM 835 O O . PRO A 1 127 ? 7.250 44.745 12.021 1.00 25.83 104 PRO A O 1
ATOM 839 N N . HIS A 1 128 ? 7.878 46.422 13.303 1.00 26.49 105 HIS A N 1
ATOM 840 C CA . HIS A 1 128 ? 8.680 46.991 12.262 1.00 28.43 105 HIS A CA 1
ATOM 841 C C . HIS A 1 128 ? 9.828 46.103 11.895 1.00 24.06 105 HIS A C 1
ATOM 842 O O . HIS A 1 128 ? 10.064 45.918 10.721 1.00 23.66 105 HIS A O 1
ATOM 849 N N . ALA A 1 129 ? 10.599 45.607 12.837 1.00 23.36 106 ALA A N 1
ATOM 850 C CA . ALA A 1 129 ? 11.715 44.714 12.450 1.00 22.32 106 ALA A CA 1
ATOM 851 C C . ALA A 1 129 ? 11.252 43.603 11.547 1.00 21.09 106 ALA A C 1
ATOM 852 O O . ALA A 1 129 ? 11.928 43.303 10.593 1.00 20.62 106 ALA A O 1
ATOM 854 N N . ILE A 1 130 ? 10.050 43.083 11.810 1.00 22.62 107 ILE A N 1
ATOM 855 C CA . ILE A 1 130 ? 9.593 41.854 11.195 1.00 25.03 107 ILE A CA 1
ATOM 856 C C . ILE A 1 130 ? 8.994 42.169 9.803 1.00 24.90 107 ILE A C 1
ATOM 857 O O . ILE A 1 130 ? 9.230 41.442 8.859 1.00 21.94 107 ILE A O 1
ATOM 862 N N . ALA A 1 131 ? 8.197 43.215 9.690 1.00 27.15 108 ALA A N 1
ATOM 863 C CA . ALA A 1 131 ? 7.679 43.672 8.396 1.00 24.27 108 ALA A CA 1
ATOM 864 C C . ALA A 1 131 ? 8.855 44.070 7.435 1.00 24.56 108 ALA A C 1
ATOM 865 O O . ALA A 1 131 ? 8.905 43.641 6.272 1.00 24.13 108 ALA A O 1
ATOM 867 N N . GLU A 1 132 ? 9.800 44.839 7.968 1.00 22.63 109 GLU A N 1
ATOM 868 C CA . GLU A 1 132 ? 10.993 45.218 7.216 1.00 22.64 109 GLU A CA 1
ATOM 869 C C . GLU A 1 132 ? 11.755 43.965 6.747 1.00 22.81 109 GLU A C 1
ATOM 870 O O . GLU A 1 132 ? 12.133 43.869 5.579 1.00 23.16 109 GLU A O 1
ATOM 876 N N . TYR A 1 133 ? 11.946 42.994 7.641 1.00 21.90 110 TYR A N 1
ATOM 877 C CA . TYR A 1 133 ? 12.631 41.756 7.276 1.00 20.00 110 TYR A CA 1
ATOM 878 C C . TYR A 1 133 ? 11.924 41.041 6.124 1.00 18.81 110 TYR A C 1
ATOM 879 O O . TYR A 1 133 ? 12.564 40.555 5.192 1.00 18.79 110 TYR A O 1
ATOM 888 N N . THR A 1 134 ? 10.599 40.985 6.204 1.00 19.21 111 THR A N 1
ATOM 889 C CA . THR A 1 134 ? 9.794 40.352 5.228 1.00 17.45 111 THR A CA 1
ATOM 890 C C . THR A 1 134 ? 10.049 40.932 3.834 1.00 18.64 111 THR A C 1
ATOM 891 O O . THR A 1 134 ? 10.176 40.198 2.865 1.00 18.47 111 THR A O 1
ATOM 895 N N . VAL A 1 135 ? 10.107 42.293 3.711 1.00 18.63 112 VAL A N 1
ATOM 896 C CA . VAL A 1 135 ? 10.346 42.912 2.470 1.00 17.51 112 VAL A CA 1
ATOM 897 C C . VAL A 1 135 ? 11.802 42.586 2.053 1.00 18.62 112 VAL A C 1
ATOM 898 O O . VAL A 1 135 ? 12.055 42.358 0.876 1.00 19.49 112 VAL A O 1
ATOM 902 N N . GLY A 1 136 ? 12.726 42.577 2.984 1.00 15.79 113 GLY A N 1
ATOM 903 C CA . GLY A 1 136 ? 14.125 42.220 2.640 1.00 17.18 113 GLY A CA 1
ATOM 904 C C . GLY A 1 136 ? 14.181 40.790 2.088 1.00 19.11 113 GLY A C 1
ATOM 905 O O . GLY A 1 136 ? 14.878 40.524 1.075 1.00 17.02 113 GLY A O 1
ATOM 906 N N . LEU A 1 137 ? 13.352 39.897 2.640 1.00 21.26 114 LEU A N 1
ATOM 907 C CA . LEU A 1 137 ? 13.321 38.507 2.123 1.00 22.11 114 LEU A CA 1
ATOM 908 C C . LEU A 1 137 ? 12.689 38.401 0.717 1.00 24.55 114 LEU A C 1
ATOM 909 O O . LEU A 1 137 ? 13.174 37.675 -0.119 1.00 22.46 114 LEU A O 1
ATOM 914 N N . ILE A 1 138 ? 11.632 39.163 0.482 1.00 23.39 115 ILE A N 1
ATOM 915 C CA . ILE A 1 138 ? 10.969 39.153 -0.794 1.00 23.92 115 ILE A CA 1
ATOM 916 C C . ILE A 1 138 ? 11.922 39.605 -1.881 1.00 22.39 115 ILE A C 1
ATOM 917 O O . ILE A 1 138 ? 12.082 38.965 -2.876 1.00 21.28 115 ILE A O 1
ATOM 922 N N . LEU A 1 139 ? 12.558 40.720 -1.629 1.00 22.65 116 LEU A N 1
ATOM 923 C CA . LEU A 1 139 ? 13.555 41.221 -2.546 1.00 23.60 116 LEU A CA 1
ATOM 924 C C . LEU A 1 139 ? 14.757 40.325 -2.710 1.00 22.47 116 LEU A C 1
ATOM 925 O O . LEU A 1 139 ? 15.307 40.222 -3.812 1.00 19.16 116 LEU A O 1
ATOM 930 N N . ALA A 1 140 ? 15.238 39.755 -1.632 1.00 23.79 117 ALA A N 1
ATOM 931 C CA . ALA A 1 140 ? 16.405 38.856 -1.755 1.00 22.76 117 ALA A CA 1
ATOM 932 C C . ALA A 1 140 ? 16.105 37.681 -2.696 1.00 21.53 117 ALA A C 1
ATOM 933 O O . ALA A 1 140 ? 16.971 37.305 -3.491 1.00 21.04 117 ALA A O 1
ATOM 935 N N . VAL A 1 141 ? 14.879 37.100 -2.616 1.00 23.78 118 VAL A N 1
ATOM 936 C CA . VAL A 1 141 ? 14.631 35.888 -3.422 1.00 24.30 118 VAL A CA 1
ATOM 937 C C . VAL A 1 141 ? 14.206 36.257 -4.858 1.00 23.74 118 VAL A C 1
ATOM 938 O O . VAL A 1 141 ? 14.353 35.474 -5.815 1.00 22.65 118 VAL A O 1
ATOM 942 N N . ASN A 1 142 ? 13.589 37.417 -4.951 1.00 23.88 119 ASN A N 1
ATOM 943 C CA . ASN A 1 142 ? 13.070 37.958 -6.248 1.00 23.29 119 ASN A CA 1
ATOM 944 C C . ASN A 1 142 ? 14.325 38.316 -7.048 1.00 19.99 119 ASN A C 1
ATOM 945 O O . ASN A 1 142 ? 14.575 37.830 -8.126 1.00 21.25 119 ASN A O 1
ATOM 950 N N . ARG A 1 143 ? 15.173 39.119 -6.430 1.00 20.24 120 ARG A N 1
ATOM 951 C CA . ARG A 1 143 ? 16.358 39.604 -7.125 1.00 18.47 120 ARG A CA 1
ATOM 952 C C . ARG A 1 143 ? 17.625 38.790 -6.988 1.00 19.38 120 ARG A C 1
ATOM 953 O O . ARG A 1 143 ? 18.668 39.170 -7.506 1.00 18.36 120 ARG A O 1
ATOM 961 N N . LYS A 1 144 ? 17.539 37.679 -6.277 1.00 22.63 121 LYS A N 1
ATOM 962 C CA . LYS A 1 144 ? 18.666 36.770 -6.172 1.00 20.63 121 LYS A CA 1
ATOM 963 C C . LYS A 1 144 ? 19.932 37.320 -5.530 1.00 18.82 121 LYS A C 1
ATOM 964 O O . LYS A 1 144 ? 21.051 36.949 -5.898 1.00 18.62 121 LYS A O 1
ATOM 970 N N . ILE A 1 145 ? 19.745 38.193 -4.560 1.00 22.03 122 ILE A N 1
ATOM 971 C CA . ILE A 1 145 ? 20.824 38.897 -3.921 1.00 22.50 122 ILE A CA 1
ATOM 972 C C . ILE A 1 145 ? 21.778 37.947 -3.126 1.00 20.64 122 ILE A C 1
ATOM 973 O O . ILE A 1 145 ? 23.033 38.046 -3.180 1.00 20.34 122 ILE A O 1
ATOM 978 N N . ASN A 1 146 ? 21.183 36.970 -2.482 1.00 22.41 123 ASN A N 1
ATOM 979 C CA . ASN A 1 146 ? 21.991 35.926 -1.818 1.00 22.88 123 ASN A CA 1
ATOM 980 C C . ASN A 1 146 ? 22.839 35.145 -2.769 1.00 22.70 123 ASN A C 1
ATOM 981 O O . ASN A 1 146 ? 24.022 34.836 -2.460 1.00 22.44 123 ASN A O 1
ATOM 986 N N . LYS A 1 147 ? 22.282 34.794 -3.909 1.00 24.17 124 LYS A N 1
ATOM 987 C CA . LYS A 1 147 ? 23.039 34.019 -4.913 1.00 24.85 124 LYS A CA 1
ATOM 988 C C . LYS A 1 147 ? 24.128 34.852 -5.546 1.00 24.35 124 LYS A C 1
ATOM 989 O O . LYS A 1 147 ? 25.258 34.383 -5.750 1.00 22.90 124 LYS A O 1
ATOM 995 N N . ALA A 1 148 ? 23.823 36.159 -5.803 1.00 23.17 125 ALA A N 1
ATOM 996 C CA . ALA A 1 148 ? 24.822 37.043 -6.317 1.00 22.66 125 ALA A CA 1
ATOM 997 C C . ALA A 1 148 ? 26.022 37.165 -5.391 1.00 20.36 125 ALA A C 1
ATOM 998 O O . ALA A 1 148 ? 27.150 37.131 -5.809 1.00 20.35 125 ALA A O 1
ATOM 1000 N N . TYR A 1 149 ? 25.732 37.305 -4.108 1.00 22.16 126 TYR A N 1
ATOM 1001 C CA . TYR A 1 149 ? 26.750 37.344 -3.065 1.00 22.07 126 TYR A CA 1
ATOM 1002 C C . TYR A 1 149 ? 27.733 36.184 -3.148 1.00 20.42 126 TYR A C 1
ATOM 1003 O O . TYR A 1 149 ? 28.902 36.392 -3.187 1.00 19.38 126 TYR A O 1
ATOM 1012 N N . VAL A 1 150 ? 27.208 34.977 -3.151 1.00 21.67 127 VAL A N 1
ATOM 1013 C CA . VAL A 1 150 ? 28.052 33.779 -3.222 1.00 20.61 127 VAL A CA 1
ATOM 1014 C C . VAL A 1 150 ? 28.863 33.764 -4.477 1.00 21.44 127 VAL A C 1
ATOM 1015 O O . VAL A 1 150 ? 30.134 33.548 -4.462 1.00 22.88 127 VAL A O 1
ATOM 1019 N N . ARG A 1 151 ? 28.248 34.170 -5.596 1.00 19.02 128 ARG A N 1
ATOM 1020 C CA . ARG A 1 151 ? 29.072 34.352 -6.805 1.00 19.45 128 ARG A CA 1
ATOM 1021 C C . ARG A 1 151 ? 30.210 35.393 -6.692 1.00 19.72 128 ARG A C 1
ATOM 1022 O O . ARG A 1 151 ? 31.388 35.073 -6.950 1.00 21.08 128 ARG A O 1
ATOM 1030 N N . THR A 1 152 ? 29.876 36.649 -6.324 1.00 20.44 129 THR A N 1
ATOM 1031 C CA . THR A 1 152 ? 30.944 37.632 -6.326 1.00 19.82 129 THR A CA 1
ATOM 1032 C C . THR A 1 152 ? 32.023 37.390 -5.284 1.00 21.61 129 THR A C 1
ATOM 1033 O O . THR A 1 152 ? 33.201 37.728 -5.509 1.00 20.65 129 THR A O 1
ATOM 1037 N N . ARG A 1 153 ? 31.670 36.778 -4.182 1.00 22.65 130 ARG A N 1
ATOM 1038 C CA . ARG A 1 153 ? 32.632 36.425 -3.200 1.00 27.75 130 ARG A CA 1
ATOM 1039 C C . ARG A 1 153 ? 33.657 35.488 -3.810 1.00 31.02 130 ARG A C 1
ATOM 1040 O O . ARG A 1 153 ? 34.798 35.582 -3.501 1.00 27.70 130 ARG A O 1
ATOM 1048 N N . GLU A 1 154 ? 33.230 34.640 -4.736 1.00 29.18 131 GLU A N 1
ATOM 1049 C CA . GLU A 1 154 ? 34.151 33.709 -5.369 1.00 28.64 131 GLU A CA 1
ATOM 1050 C C . GLU A 1 154 ? 34.823 34.319 -6.610 1.00 30.47 131 GLU A C 1
ATOM 1051 O O . GLU A 1 154 ? 35.505 33.610 -7.327 1.00 29.68 131 GLU A O 1
ATOM 1057 N N . GLY A 1 155 ? 34.605 35.612 -6.893 1.00 27.01 132 GLY A N 1
ATOM 1058 C CA . GLY A 1 155 ? 35.165 36.232 -8.065 1.00 24.65 132 GLY A CA 1
ATOM 1059 C C . GLY A 1 155 ? 34.341 36.033 -9.369 1.00 24.44 132 GLY A C 1
ATOM 1060 O O . GLY A 1 155 ? 34.773 36.361 -10.438 1.00 24.78 132 GLY A O 1
ATOM 1061 N N . ASN A 1 156 ? 33.124 35.546 -9.237 1.00 23.33 133 ASN A N 1
ATOM 1062 C CA . ASN A 1 156 ? 32.234 35.352 -10.348 1.00 23.78 133 ASN A CA 1
ATOM 1063 C C . ASN A 1 156 ? 31.258 36.518 -10.480 1.00 23.08 133 ASN A C 1
ATOM 1064 O O . ASN A 1 156 ? 30.272 36.609 -9.712 1.00 20.55 133 ASN A O 1
ATOM 1069 N N . PHE A 1 157 ? 31.520 37.365 -11.467 1.00 21.92 134 PHE A N 1
ATOM 1070 C CA . PHE A 1 157 ? 30.678 38.521 -11.678 1.00 21.80 134 PHE A CA 1
ATOM 1071 C C . PHE A 1 157 ? 29.677 38.303 -12.823 1.00 23.06 134 PHE A C 1
ATOM 1072 O O . PHE A 1 157 ? 28.987 39.256 -13.204 1.00 19.85 134 PHE A O 1
ATOM 1080 N N . SER A 1 158 ? 29.442 37.044 -13.213 1.00 20.19 135 SER A N 1
ATOM 1081 C CA . SER A 1 158 ? 28.388 36.780 -14.142 1.00 21.96 135 SER A CA 1
ATOM 1082 C C . SER A 1 158 ? 27.054 36.996 -13.489 1.00 21.87 135 SER A C 1
ATOM 1083 O O . SER A 1 158 ? 26.814 36.558 -12.363 1.00 23.90 135 SER A O 1
ATOM 1086 N N . ILE A 1 159 ? 26.108 37.537 -14.231 1.00 21.03 136 ILE A N 1
ATOM 1087 C CA . ILE A 1 159 ? 24.712 37.669 -13.739 1.00 20.08 136 ILE A CA 1
ATOM 1088 C C . ILE A 1 159 ? 23.694 36.767 -14.368 1.00 18.62 136 ILE A C 1
ATOM 1089 O O . ILE A 1 159 ? 22.487 36.893 -14.099 1.00 21.22 136 ILE A O 1
ATOM 1094 N N . ASN A 1 160 ? 24.139 35.908 -15.245 1.00 19.98 137 ASN A N 1
ATOM 1095 C CA . ASN A 1 160 ? 23.275 34.945 -15.880 1.00 22.37 137 ASN A CA 1
ATOM 1096 C C . ASN A 1 160 ? 22.419 34.169 -14.853 1.00 20.82 137 ASN A C 1
ATOM 1097 O O . ASN A 1 160 ? 22.931 33.629 -13.942 1.00 20.15 137 ASN A O 1
ATOM 1102 N N . GLY A 1 161 ? 21.105 34.182 -15.022 1.00 21.43 138 GLY A N 1
ATOM 1103 C CA . GLY A 1 161 ? 20.192 33.485 -14.178 1.00 20.57 138 GLY A CA 1
ATOM 1104 C C . GLY A 1 161 ? 19.728 34.280 -13.004 1.00 22.81 138 GLY A C 1
ATOM 1105 O O . GLY A 1 161 ? 18.833 33.816 -12.275 1.00 22.49 138 GLY A O 1
ATOM 1106 N N . LEU A 1 162 ? 20.196 35.547 -12.846 1.00 22.12 139 LEU A N 1
ATOM 1107 C CA . LEU A 1 162 ? 19.829 36.292 -11.680 1.00 21.93 139 LEU A CA 1
ATOM 1108 C C . LEU A 1 162 ? 18.716 37.273 -11.894 1.00 25.04 139 LEU A C 1
ATOM 1109 O O . LEU A 1 162 ? 18.532 38.194 -11.077 1.00 23.36 139 LEU A O 1
ATOM 1114 N N . MET A 1 163 ? 18.008 37.163 -13.009 1.00 24.49 140 MET A N 1
ATOM 1115 C CA . MET A 1 163 ? 16.981 38.158 -13.331 1.00 24.55 140 MET A CA 1
ATOM 1116 C C . MET A 1 163 ? 15.798 38.021 -12.382 1.00 21.85 140 MET A C 1
ATOM 1117 O O . MET A 1 163 ? 15.413 36.933 -12.074 1.00 20.04 140 MET A O 1
ATOM 1122 N N . GLY A 1 164 ? 15.206 39.126 -11.992 1.00 20.69 141 GLY A N 1
ATOM 1123 C CA . GLY A 1 164 ? 14.005 39.127 -11.226 1.00 22.18 141 GLY A CA 1
ATOM 1124 C C . GLY A 1 164 ? 12.825 39.789 -11.889 1.00 23.27 141 GLY A C 1
ATOM 1125 O O . GLY A 1 164 ? 12.760 39.869 -13.120 1.00 22.86 141 GLY A O 1
ATOM 1126 N N . ILE A 1 165 ? 11.875 40.210 -11.086 1.00 23.13 142 ILE A N 1
ATOM 1127 C CA . ILE A 1 165 ? 10.744 40.965 -11.600 1.00 24.66 142 ILE A CA 1
ATOM 1128 C C . ILE A 1 165 ? 10.593 42.275 -10.904 1.00 25.19 142 ILE A C 1
ATOM 1129 O O . ILE A 1 165 ? 11.021 42.437 -9.745 1.00 26.37 142 ILE A O 1
ATOM 1134 N N . ASP A 1 166 ? 9.986 43.241 -11.575 1.00 23.53 143 ASP A N 1
ATOM 1135 C CA . ASP A 1 166 ? 9.644 44.471 -10.917 1.00 24.84 143 ASP A CA 1
ATOM 1136 C C . ASP A 1 166 ? 8.419 44.193 -9.990 1.00 26.27 143 ASP A C 1
ATOM 1137 O O . ASP A 1 166 ? 7.505 43.473 -10.385 1.00 25.23 143 ASP A O 1
ATOM 1142 N N . LEU A 1 167 ? 8.389 44.798 -8.801 1.00 22.42 144 LEU A N 1
ATOM 1143 C CA . LEU A 1 167 ? 7.259 44.774 -7.987 1.00 23.59 144 LEU A CA 1
ATOM 1144 C C . LEU A 1 167 ? 6.233 45.800 -8.407 1.00 23.68 144 LEU A C 1
ATOM 1145 O O . LEU A 1 167 ? 5.060 45.576 -8.159 1.00 23.06 144 LEU A O 1
ATOM 1150 N N . TYR A 1 168 ? 6.669 46.975 -8.876 1.00 23.23 145 TYR A N 1
ATOM 1151 C CA . TYR A 1 168 ? 5.757 48.000 -9.335 1.00 24.29 145 TYR A CA 1
ATOM 1152 C C . TYR A 1 168 ? 4.560 47.432 -10.124 1.00 24.15 145 TYR A C 1
ATOM 1153 O O . TYR A 1 168 ? 4.757 46.676 -11.072 1.00 23.81 145 TYR A O 1
ATOM 1162 N N . GLU A 1 169 ? 3.350 47.764 -9.689 1.00 24.98 146 GLU A N 1
ATOM 1163 C CA . GLU A 1 169 ? 2.076 47.426 -10.332 1.00 23.52 146 GLU A CA 1
ATOM 1164 C C . GLU A 1 169 ? 1.787 45.954 -10.257 1.00 24.65 146 GLU A C 1
ATOM 1165 O O . GLU A 1 169 ? 0.719 45.563 -10.618 1.00 24.69 146 GLU A O 1
ATOM 1171 N N . LYS A 1 170 ? 2.657 45.133 -9.678 1.00 24.31 147 LYS A N 1
ATOM 1172 C CA . LYS A 1 170 ? 2.207 43.736 -9.366 1.00 26.27 147 LYS A CA 1
ATOM 1173 C C . LYS A 1 170 ? 1.263 43.710 -8.149 1.00 24.22 147 LYS A C 1
ATOM 1174 O O . LYS A 1 170 ? 1.070 44.719 -7.471 1.00 23.73 147 LYS A O 1
ATOM 1180 N N . THR A 1 171 ? 0.680 42.558 -7.893 1.00 23.51 148 THR A N 1
ATOM 1181 C CA . THR A 1 171 ? -0.251 42.410 -6.819 1.00 24.57 148 THR A CA 1
ATOM 1182 C C . THR A 1 171 ? 0.352 41.634 -5.675 1.00 26.95 148 THR A C 1
ATOM 1183 O O . THR A 1 171 ? 0.842 40.490 -5.869 1.00 26.39 148 THR A O 1
ATOM 1187 N N . ALA A 1 172 ? 0.399 42.275 -4.504 1.00 24.98 149 ALA A N 1
ATOM 1188 C CA . ALA A 1 172 ? 0.767 41.578 -3.228 1.00 25.28 149 ALA A CA 1
ATOM 1189 C C . ALA A 1 172 ? -0.480 41.101 -2.506 1.00 24.11 149 ALA A C 1
ATOM 1190 O O . ALA A 1 172 ? -1.408 41.872 -2.246 1.00 23.75 149 ALA A O 1
ATOM 1192 N N . GLY A 1 173 ? -0.469 39.817 -2.186 1.00 25.36 150 GLY A N 1
ATOM 1193 C CA . GLY A 1 173 ? -1.500 39.206 -1.335 1.00 25.44 150 GLY A CA 1
ATOM 1194 C C . GLY A 1 173 ? -1.019 38.978 0.111 1.00 25.79 150 GLY A C 1
ATOM 1195 O O . GLY A 1 173 ? -0.104 38.194 0.371 1.00 26.59 150 GLY A O 1
ATOM 1196 N N . ILE A 1 174 ? -1.605 39.703 1.041 1.00 26.04 151 ILE A N 1
ATOM 1197 C CA . ILE A 1 174 ? -1.149 39.708 2.432 1.00 25.24 151 ILE A CA 1
ATOM 1198 C C . ILE A 1 174 ? -2.180 38.954 3.236 1.00 24.70 151 ILE A C 1
ATOM 1199 O O . ILE A 1 174 ? -3.362 39.363 3.321 1.00 24.16 151 ILE A O 1
ATOM 1204 N N . ILE A 1 175 ? -1.756 37.823 3.782 1.00 23.13 152 ILE A N 1
ATOM 1205 C CA . ILE A 1 175 ? -2.620 37.044 4.675 1.00 22.24 152 ILE A CA 1
ATOM 1206 C C . ILE A 1 175 ? -2.424 37.458 6.149 1.00 22.85 152 ILE A C 1
ATOM 1207 O O . ILE A 1 175 ? -1.440 37.149 6.811 1.00 22.51 152 ILE A O 1
ATOM 1212 N N . GLY A 1 176 ? -3.363 38.210 6.666 1.00 22.98 153 GLY A N 1
ATOM 1213 C CA . GLY A 1 176 ? -3.224 38.757 8.036 1.00 25.49 153 GLY A CA 1
ATOM 1214 C C . GLY A 1 176 ? -3.051 40.263 8.017 1.00 25.79 153 GLY A C 1
ATOM 1215 O O . GLY A 1 176 ? -2.016 40.744 7.590 1.00 29.12 153 GLY A O 1
ATOM 1216 N N . THR A 1 177 ? -4.027 41.012 8.516 1.00 28.40 154 THR A N 1
ATOM 1217 C CA . THR A 1 177 ? -3.919 42.501 8.580 1.00 27.14 154 THR A CA 1
ATOM 1218 C C . THR A 1 177 ? -3.853 43.030 10.038 1.00 29.34 154 THR A C 1
ATOM 1219 O O . THR A 1 177 ? -4.373 44.088 10.384 1.00 25.97 154 THR A O 1
ATOM 1223 N N . GLY A 1 178 ? -3.105 42.320 10.850 1.00 27.81 155 GLY A N 1
ATOM 1224 C CA . GLY A 1 178 ? -2.667 42.866 12.141 1.00 30.64 155 GLY A CA 1
ATOM 1225 C C . GLY A 1 178 ? -1.622 43.928 12.011 1.00 29.50 155 GLY A C 1
ATOM 1226 O O . GLY A 1 178 ? -1.430 44.506 10.938 1.00 27.31 155 GLY A O 1
ATOM 1227 N N . LYS A 1 179 ? -0.960 44.199 13.115 1.00 29.35 156 LYS A N 1
ATOM 1228 C CA . LYS A 1 179 ? -0.013 45.301 13.142 1.00 31.12 156 LYS A CA 1
ATOM 1229 C C . LYS A 1 179 ? 1.189 45.025 12.161 1.00 28.77 156 LYS A C 1
ATOM 1230 O O . LYS A 1 179 ? 1.628 45.923 11.446 1.00 25.55 156 LYS A O 1
ATOM 1236 N N . ILE A 1 180 ? 1.702 43.782 12.123 1.00 23.90 157 ILE A N 1
ATOM 1237 C CA . ILE A 1 180 ? 2.765 43.455 11.213 1.00 24.17 157 ILE A CA 1
ATOM 1238 C C . ILE A 1 180 ? 2.284 43.570 9.701 1.00 25.24 157 ILE A C 1
ATOM 1239 O O . ILE A 1 180 ? 2.953 44.174 8.873 1.00 21.93 157 ILE A O 1
ATOM 1244 N N . GLY A 1 181 ? 1.089 43.044 9.395 1.00 22.05 158 GLY A N 1
ATOM 1245 C CA . GLY A 1 181 ? 0.597 43.103 8.063 1.00 21.63 158 GLY A CA 1
ATOM 1246 C C . GLY A 1 181 ? 0.372 44.515 7.606 1.00 21.67 158 GLY A C 1
ATOM 1247 O O . GLY A 1 181 ? 0.550 44.860 6.411 1.00 22.63 158 GLY A O 1
ATOM 1248 N N . GLN A 1 182 ? -0.084 45.353 8.515 1.00 23.00 159 GLN A N 1
ATOM 1249 C CA . GLN A 1 182 ? -0.349 46.772 8.151 1.00 25.00 159 GLN A CA 1
ATOM 1250 C C . GLN A 1 182 ? 0.931 47.522 7.799 1.00 23.61 159 GLN A C 1
ATOM 1251 O O . GLN A 1 182 ? 0.975 48.232 6.849 1.00 25.25 159 GLN A O 1
ATOM 1257 N N . ILE A 1 183 ? 1.957 47.379 8.595 1.00 24.95 160 ILE A N 1
ATOM 1258 C CA . ILE A 1 183 ? 3.283 47.954 8.282 1.00 23.11 160 ILE A CA 1
ATOM 1259 C C . ILE A 1 183 ? 3.826 47.478 6.935 1.00 22.48 160 ILE A C 1
ATOM 1260 O O . ILE A 1 183 ? 4.236 48.270 6.144 1.00 21.41 160 ILE A O 1
ATOM 1265 N N . LEU A 1 184 ? 3.691 46.160 6.673 1.00 21.33 161 LEU A N 1
ATOM 1266 C CA . LEU A 1 184 ? 4.056 45.533 5.432 1.00 19.97 161 LEU A CA 1
ATOM 1267 C C . LEU A 1 184 ? 3.322 46.077 4.254 1.00 20.87 161 LEU A C 1
ATOM 1268 O O . LEU A 1 184 ? 3.910 46.440 3.239 1.00 21.23 161 LEU A O 1
ATOM 1273 N N . ILE A 1 185 ? 1.981 46.210 4.407 1.00 22.58 162 ILE A N 1
ATOM 1274 C CA . ILE A 1 185 ? 1.163 46.744 3.391 1.00 21.82 162 ILE A CA 1
ATOM 1275 C C . ILE A 1 185 ? 1.511 48.175 3.105 1.00 21.59 162 ILE A C 1
ATOM 1276 O O . ILE A 1 185 ? 1.589 48.590 1.947 1.00 21.29 162 ILE A O 1
ATOM 1281 N N . LYS A 1 186 ? 1.705 48.973 4.118 1.00 22.92 163 LYS A N 1
ATOM 1282 C CA . LYS A 1 186 ? 2.066 50.374 3.835 1.00 22.86 163 LYS A CA 1
ATOM 1283 C C . LYS A 1 186 ? 3.415 50.469 3.064 1.00 24.91 163 LYS A C 1
ATOM 1284 O O . LYS A 1 186 ? 3.568 51.276 2.144 1.00 23.89 163 LYS A O 1
ATOM 1290 N N . ILE A 1 187 ? 4.365 49.570 3.338 1.00 24.22 164 ILE A N 1
ATOM 1291 C CA . ILE A 1 187 ? 5.634 49.596 2.599 1.00 22.89 164 ILE A CA 1
ATOM 1292 C C . ILE A 1 187 ? 5.385 49.195 1.140 1.00 24.33 164 ILE A C 1
ATOM 1293 O O . ILE A 1 187 ? 5.891 49.791 0.197 1.00 22.66 164 ILE A O 1
ATOM 1298 N N . LEU A 1 188 ? 4.666 48.108 0.927 1.00 25.39 165 LEU A N 1
ATOM 1299 C CA . LEU A 1 188 ? 4.469 47.638 -0.424 1.00 24.26 165 LEU A CA 1
ATOM 1300 C C . LEU A 1 188 ? 3.609 48.629 -1.268 1.00 25.33 165 LEU A C 1
ATOM 1301 O O . LEU A 1 188 ? 3.737 48.727 -2.499 1.00 26.13 165 LEU A O 1
ATOM 1306 N N . ARG A 1 189 ? 2.761 49.392 -0.593 1.00 26.25 166 ARG A N 1
ATOM 1307 C CA . ARG A 1 189 ? 2.025 50.427 -1.296 1.00 28.63 166 ARG A CA 1
ATOM 1308 C C . ARG A 1 189 ? 3.022 51.513 -1.784 1.00 26.96 166 ARG A C 1
ATOM 1309 O O . ARG A 1 189 ? 2.846 52.090 -2.860 1.00 27.28 166 ARG A O 1
ATOM 1317 N N . GLY A 1 190 ? 4.069 51.764 -0.993 1.00 26.04 167 GLY A N 1
ATOM 1318 C CA . GLY A 1 190 ? 5.185 52.608 -1.372 1.00 26.33 167 GLY A CA 1
ATOM 1319 C C . GLY A 1 190 ? 5.937 52.233 -2.629 1.00 25.86 167 GLY A C 1
ATOM 1320 O O . GLY A 1 190 ? 6.460 53.103 -3.286 1.00 24.63 167 GLY A O 1
ATOM 1321 N N . PHE A 1 191 ? 5.991 50.933 -2.938 1.00 23.76 168 PHE A N 1
ATOM 1322 C CA . PHE A 1 191 ? 6.481 50.350 -4.199 1.00 22.29 168 PHE A CA 1
ATOM 1323 C C . PHE A 1 191 ? 5.464 50.512 -5.340 1.00 24.68 168 PHE A C 1
ATOM 1324 O O . PHE A 1 191 ? 5.812 50.173 -6.487 1.00 26.60 168 PHE A O 1
ATOM 1332 N N . ASP A 1 192 ? 4.250 51.049 -5.050 1.00 27.53 169 ASP A N 1
ATOM 1333 C CA . ASP A 1 192 ? 3.090 51.090 -5.977 1.00 24.57 169 ASP A CA 1
ATOM 1334 C C . ASP A 1 192 ? 2.800 49.696 -6.436 1.00 25.23 169 ASP A C 1
ATOM 1335 O O . ASP A 1 192 ? 2.495 49.479 -7.599 1.00 25.29 169 ASP A O 1
ATOM 1340 N N . MET A 1 193 ? 2.816 48.759 -5.495 1.00 24.39 170 MET A N 1
ATOM 1341 C CA . MET A 1 193 ? 2.134 47.493 -5.713 1.00 24.49 170 MET A CA 1
ATOM 1342 C C . MET A 1 193 ? 0.631 47.711 -5.500 1.00 24.88 170 MET A C 1
ATOM 1343 O O . MET A 1 193 ? 0.216 48.503 -4.661 1.00 25.32 170 MET A O 1
ATOM 1348 N N . LYS A 1 194 ? -0.159 46.913 -6.158 1.00 24.96 171 LYS A N 1
ATOM 1349 C CA . LYS A 1 194 ? -1.544 46.774 -5.798 1.00 28.72 171 LYS A CA 1
ATOM 1350 C C . LYS A 1 194 ? -1.628 45.770 -4.657 1.00 28.86 171 LYS A C 1
ATOM 1351 O O . LYS A 1 194 ? -1.033 44.680 -4.725 1.00 27.58 171 LYS A O 1
ATOM 1357 N N . VAL A 1 195 ? -2.348 46.105 -3.591 1.00 26.91 172 VAL A N 1
ATOM 1358 C CA . VAL A 1 195 ? -2.380 45.177 -2.421 1.00 26.63 172 VAL A CA 1
ATOM 1359 C C . VAL A 1 195 ? -3.800 44.640 -2.166 1.00 27.31 172 VAL A C 1
ATOM 1360 O O . VAL A 1 195 ? -4.738 45.400 -2.112 1.00 26.96 172 VAL A O 1
ATOM 1364 N N . ILE A 1 196 ? -3.935 43.308 -2.096 1.00 27.08 173 ILE A N 1
ATOM 1365 C CA . ILE A 1 196 ? -5.162 42.668 -1.609 1.00 26.50 173 ILE A CA 1
ATOM 1366 C C . ILE A 1 196 ? -4.794 41.858 -0.376 1.00 25.40 173 ILE A C 1
ATOM 1367 O O . ILE A 1 196 ? -3.604 41.523 -0.155 1.00 24.05 173 ILE A O 1
ATOM 1372 N N . ALA A 1 197 ? -5.752 41.646 0.491 1.00 24.59 174 ALA A N 1
ATOM 1373 C CA . ALA A 1 197 ? -5.507 41.064 1.803 1.00 23.55 174 ALA A CA 1
ATOM 1374 C C . ALA A 1 197 ? -6.641 40.227 2.280 1.00 23.88 174 ALA A C 1
ATOM 1375 O O . ALA A 1 197 ? -7.819 40.489 1.940 1.00 24.45 174 ALA A O 1
ATOM 1377 N N . TYR A 1 198 ? -6.303 39.228 3.066 1.00 24.32 175 TYR A N 1
ATOM 1378 C CA . TYR A 1 198 ? -7.308 38.399 3.739 1.00 25.07 175 TYR A CA 1
ATOM 1379 C C . TYR A 1 198 ? -7.094 38.452 5.253 1.00 26.40 175 TYR A C 1
ATOM 1380 O O . TYR A 1 198 ? -5.961 38.388 5.791 1.00 23.76 175 TYR A O 1
ATOM 1389 N N . ASP A 1 199 ? -8.180 38.636 5.958 1.00 26.66 176 ASP A N 1
ATOM 1390 C CA . ASP A 1 199 ? -8.200 38.526 7.438 1.00 28.77 176 ASP A CA 1
ATOM 1391 C C . ASP A 1 199 ? -9.619 38.191 7.897 1.00 32.35 176 ASP A C 1
ATOM 1392 O O . ASP A 1 199 ? -10.585 38.716 7.340 1.00 29.41 176 ASP A O 1
ATOM 1397 N N . LEU A 1 200 ? -9.722 37.396 8.938 1.00 39.83 177 LEU A N 1
ATOM 1398 C CA . LEU A 1 200 ? -11.004 37.095 9.525 1.00 41.52 177 LEU A CA 1
ATOM 1399 C C . LEU A 1 200 ? -11.624 38.252 10.274 1.00 39.39 177 LEU A C 1
ATOM 1400 O O . LEU A 1 200 ? -12.779 38.233 10.501 1.00 34.28 177 LEU A O 1
ATOM 1405 N N . PHE A 1 201 ? -10.851 39.282 10.574 1.00 34.07 178 PHE A N 1
ATOM 1406 C CA . PHE A 1 201 ? -11.367 40.462 11.237 1.00 32.61 178 PHE A CA 1
ATOM 1407 C C . PHE A 1 201 ? -10.976 41.714 10.463 1.00 33.85 178 PHE A C 1
ATOM 1408 O O . PHE A 1 201 ? -10.218 42.504 10.938 1.00 31.15 178 PHE A O 1
ATOM 1416 N N . PRO A 1 202 ? -11.536 41.888 9.289 1.00 33.74 179 PRO A N 1
ATOM 1417 C CA . PRO A 1 202 ? -11.097 42.956 8.478 1.00 36.42 179 PRO A CA 1
ATOM 1418 C C . PRO A 1 202 ? -11.457 44.283 9.008 1.00 39.64 179 PRO A C 1
ATOM 1419 O O . PRO A 1 202 ? -12.540 44.453 9.520 1.00 40.23 179 PRO A O 1
ATOM 1423 N N . ASN A 1 203 ? -10.608 45.248 8.787 1.00 40.08 180 ASN A N 1
ATOM 1424 C CA . ASN A 1 203 ? -10.869 46.620 9.164 1.00 42.61 180 ASN A CA 1
ATOM 1425 C C . ASN A 1 203 ? -10.892 47.550 7.969 1.00 36.02 180 ASN A C 1
ATOM 1426 O O . ASN A 1 203 ? -9.832 47.924 7.434 1.00 34.14 180 ASN A O 1
ATOM 1431 N N . GLN A 1 204 ? -12.087 47.958 7.582 1.00 34.71 181 GLN A N 1
ATOM 1432 C CA . GLN A 1 204 ? -12.318 48.657 6.350 1.00 37.68 181 GLN A CA 1
ATOM 1433 C C . GLN A 1 204 ? -11.741 50.058 6.433 1.00 38.27 181 GLN A C 1
ATOM 1434 O O . GLN A 1 204 ? -11.345 50.617 5.437 1.00 34.65 181 GLN A O 1
ATOM 1440 N N . LYS A 1 205 ? -11.633 50.611 7.618 1.00 35.19 182 LYS A N 1
ATOM 1441 C CA . LYS A 1 205 ? -11.057 51.925 7.721 1.00 40.70 182 LYS A CA 1
ATOM 1442 C C . LYS A 1 205 ? -9.522 51.886 7.433 1.00 38.72 182 LYS A C 1
ATOM 1443 O O . LYS A 1 205 ? -8.946 52.819 6.858 1.00 35.60 182 LYS A O 1
ATOM 1449 N N . VAL A 1 206 ? -8.871 50.826 7.871 1.00 35.96 183 VAL A N 1
ATOM 1450 C CA . VAL A 1 206 ? -7.426 50.680 7.631 1.00 38.36 183 VAL A CA 1
ATOM 1451 C C . VAL A 1 206 ? -7.213 50.412 6.145 1.00 35.23 183 VAL A C 1
ATOM 1452 O O . VAL A 1 206 ? -6.252 50.946 5.546 1.00 35.27 183 VAL A O 1
ATOM 1456 N N . ALA A 1 207 ? -8.123 49.633 5.558 1.00 32.57 184 ALA A N 1
ATOM 1457 C CA . ALA A 1 207 ? -8.101 49.388 4.094 1.00 33.52 184 ALA A CA 1
ATOM 1458 C C . ALA A 1 207 ? -8.267 50.677 3.308 1.00 32.39 184 ALA A C 1
ATOM 1459 O O . ALA A 1 207 ? -7.588 50.897 2.338 1.00 30.62 184 ALA A O 1
ATOM 1461 N N . ASP A 1 208 ? -9.155 51.551 3.745 1.00 33.92 185 ASP A N 1
ATOM 1462 C CA . ASP A 1 208 ? -9.266 52.884 3.141 1.00 35.79 185 ASP A CA 1
ATOM 1463 C C . ASP A 1 208 ? -8.027 53.701 3.396 1.00 34.67 185 ASP A C 1
ATOM 1464 O O . ASP A 1 208 ? -7.561 54.299 2.537 1.00 36.05 185 ASP A O 1
ATOM 1469 N N . GLU A 1 209 ? -7.494 53.740 4.597 1.00 35.50 186 GLU A N 1
ATOM 1470 C CA . GLU A 1 209 ? -6.323 54.546 4.865 1.00 38.12 186 GLU A CA 1
ATOM 1471 C C . GLU A 1 209 ? -5.120 54.059 4.079 1.00 37.26 186 GLU A C 1
ATOM 1472 O O . GLU A 1 209 ? -4.402 54.872 3.526 1.00 33.50 186 GLU A O 1
ATOM 1478 N N . LEU A 1 210 ? -4.850 52.751 4.050 1.00 33.23 187 LEU A N 1
ATOM 1479 C CA . LEU A 1 210 ? -3.588 52.284 3.412 1.00 32.15 187 LEU A CA 1
ATOM 1480 C C . LEU A 1 210 ? -3.772 52.053 1.925 1.00 33.09 187 LEU A C 1
ATOM 1481 O O . LEU A 1 210 ? -2.771 51.955 1.186 1.00 30.92 187 LEU A O 1
ATOM 1486 N N . GLY A 1 211 ? -5.048 51.972 1.467 1.00 29.86 188 GLY A N 1
ATOM 1487 C CA . GLY A 1 211 ? -5.317 51.751 0.025 1.00 29.73 188 GLY A CA 1
ATOM 1488 C C . GLY A 1 211 ? -5.227 50.277 -0.459 1.00 29.26 188 GLY A C 1
ATOM 1489 O O . GLY A 1 211 ? -4.574 49.982 -1.450 1.00 32.07 188 GLY A O 1
ATOM 1490 N N . PHE A 1 212 ? -5.769 49.348 0.299 1.00 28.47 189 PHE A N 1
ATOM 1491 C CA . PHE A 1 212 ? -5.807 47.956 -0.135 1.00 27.69 189 PHE A CA 1
ATOM 1492 C C . PHE A 1 212 ? -7.238 47.491 -0.124 1.00 31.07 189 PHE A C 1
ATOM 1493 O O . PHE A 1 212 ? -8.126 48.204 0.361 1.00 29.30 189 PHE A O 1
ATOM 1501 N N . GLU A 1 213 ? -7.439 46.274 -0.616 1.00 29.14 190 GLU A N 1
ATOM 1502 C CA . GLU A 1 213 ? -8.746 45.717 -0.745 1.00 30.38 190 GLU A CA 1
ATOM 1503 C C . GLU A 1 213 ? -8.774 44.368 -0.060 1.00 30.50 190 GLU A C 1
ATOM 1504 O O . GLU A 1 213 ? -7.875 43.516 -0.281 1.00 27.49 190 GLU A O 1
ATOM 1510 N N . TYR A 1 214 ? -9.821 44.136 0.750 1.00 28.37 191 TYR A N 1
ATOM 1511 C CA . TYR A 1 214 ? -10.021 42.812 1.344 1.00 27.51 191 TYR A CA 1
ATOM 1512 C C . TYR A 1 214 ? -10.627 41.857 0.375 1.00 26.78 191 TYR A C 1
ATOM 1513 O O . TYR A 1 214 ? -11.537 42.225 -0.301 1.00 30.08 191 TYR A O 1
ATOM 1522 N N . VAL A 1 215 ? -10.202 40.591 0.372 1.00 27.20 192 VAL A N 1
ATOM 1523 C CA . VAL A 1 215 ? -10.666 39.622 -0.592 1.00 25.48 192 VAL A CA 1
ATOM 1524 C C . VAL A 1 215 ? -10.744 38.305 0.105 1.00 27.28 192 VAL A C 1
ATOM 1525 O O . VAL A 1 215 ? -10.260 38.159 1.251 1.00 30.40 192 VAL A O 1
ATOM 1529 N N . SER A 1 216 ? -11.359 37.339 -0.546 1.00 27.07 193 SER A N 1
ATOM 1530 C CA . SER A 1 216 ? -11.319 35.938 -0.061 1.00 28.86 193 SER A CA 1
ATOM 1531 C C . SER A 1 216 ? -9.951 35.307 -0.322 1.00 28.55 193 SER A C 1
ATOM 1532 O O . SER A 1 216 ? -9.204 35.801 -1.157 1.00 25.51 193 SER A O 1
ATOM 1535 N N . LEU A 1 217 ? -9.675 34.196 0.359 1.00 30.17 194 LEU A N 1
ATOM 1536 C CA . LEU A 1 217 ? -8.470 33.441 0.114 1.00 31.04 194 LEU A CA 1
ATOM 1537 C C . LEU A 1 217 ? -8.356 33.002 -1.320 1.00 30.35 194 LEU A C 1
ATOM 1538 O O . LEU A 1 217 ? -7.283 33.132 -1.932 1.00 28.59 194 LEU A O 1
ATOM 1543 N N . ASP A 1 218 ? -9.463 32.521 -1.875 1.00 30.03 195 ASP A N 1
ATOM 1544 C CA . ASP A 1 218 ? -9.499 32.094 -3.267 1.00 30.90 195 ASP A CA 1
ATOM 1545 C C . ASP A 1 218 ? -9.083 33.227 -4.224 1.00 28.11 195 ASP A C 1
ATOM 1546 O O . ASP A 1 218 ? -8.253 33.020 -5.111 1.00 31.38 195 ASP A O 1
ATOM 1551 N N . GLU A 1 219 ? -9.658 34.416 -4.041 1.00 27.64 196 GLU A N 1
ATOM 1552 C CA . GLU A 1 219 ? -9.286 35.600 -4.832 1.00 27.07 196 GLU A CA 1
ATOM 1553 C C . GLU A 1 219 ? -7.784 35.933 -4.607 1.00 26.53 196 GLU A C 1
ATOM 1554 O O . GLU A 1 219 ? -7.108 36.248 -5.547 1.00 24.02 196 GLU A O 1
ATOM 1560 N N . LEU A 1 220 ? -7.291 35.844 -3.358 1.00 25.00 197 LEU A N 1
ATOM 1561 C CA . LEU A 1 220 ? -5.914 36.214 -3.076 1.00 25.94 197 LEU A CA 1
ATOM 1562 C C . LEU A 1 220 ? -4.973 35.244 -3.810 1.00 23.66 197 LEU A C 1
ATOM 1563 O O . LEU A 1 220 ? -4.129 35.695 -4.485 1.00 26.00 197 LEU A O 1
ATOM 1568 N N . TYR A 1 221 ? -5.172 33.911 -3.667 1.00 22.99 198 TYR A N 1
ATOM 1569 C CA . TYR A 1 221 ? -4.443 32.978 -4.386 1.00 24.15 198 TYR A CA 1
ATOM 1570 C C . TYR A 1 221 ? -4.408 33.185 -5.893 1.00 26.40 198 TYR A C 1
ATOM 1571 O O . TYR A 1 221 ? -3.322 33.086 -6.536 1.00 27.48 198 TYR A O 1
ATOM 1580 N N . ALA A 1 222 ? -5.579 33.437 -6.467 1.00 28.00 199 ALA A N 1
ATOM 1581 C CA . ALA A 1 222 ? -5.736 33.555 -7.941 1.00 26.84 199 ALA A CA 1
ATOM 1582 C C . ALA A 1 222 ? -5.038 34.778 -8.452 1.00 26.29 199 ALA A C 1
ATOM 1583 O O . ALA A 1 222 ? -4.542 34.716 -9.579 1.00 27.85 199 ALA A O 1
ATOM 1585 N N . ASN A 1 223 ? -4.964 35.848 -7.683 1.00 24.35 200 ASN A N 1
ATOM 1586 C CA . ASN A 1 223 ? -4.530 37.121 -8.193 1.00 26.89 200 ASN A CA 1
ATOM 1587 C C . ASN A 1 223 ? -3.152 37.661 -7.776 1.00 27.30 200 ASN A C 1
ATOM 1588 O O . ASN A 1 223 ? -2.755 38.679 -8.254 1.00 27.71 200 ASN A O 1
ATOM 1593 N N . SER A 1 224 ? -2.475 36.996 -6.871 1.00 24.53 201 SER A N 1
ATOM 1594 C CA . SER A 1 224 ? -1.308 37.564 -6.254 1.00 26.49 201 SER A CA 1
ATOM 1595 C C . SER A 1 224 ? -0.038 37.095 -6.934 1.00 24.45 201 SER A C 1
ATOM 1596 O O . SER A 1 224 ? 0.160 35.891 -7.155 1.00 24.57 201 SER A O 1
ATOM 1599 N N . ASP A 1 225 ? 0.831 38.033 -7.166 1.00 22.92 202 ASP A N 1
ATOM 1600 C CA . ASP A 1 225 ? 2.198 37.757 -7.660 1.00 24.34 202 ASP A CA 1
ATOM 1601 C C . ASP A 1 225 ? 3.193 37.506 -6.523 1.00 24.90 202 ASP A C 1
ATOM 1602 O O . ASP A 1 225 ? 4.151 36.752 -6.653 1.00 26.80 202 ASP A O 1
ATOM 1607 N N . ILE A 1 226 ? 2.948 38.134 -5.404 1.00 24.09 203 ILE A N 1
ATOM 1608 C CA . ILE A 1 226 ? 3.619 37.773 -4.197 1.00 28.32 203 ILE A CA 1
ATOM 1609 C C . ILE A 1 226 ? 2.644 37.580 -3.036 1.00 26.53 203 ILE A C 1
ATOM 1610 O O . ILE A 1 226 ? 1.681 38.266 -2.919 1.00 27.71 203 ILE A O 1
ATOM 1615 N N . ILE A 1 227 ? 2.936 36.631 -2.190 1.00 24.94 204 ILE A N 1
ATOM 1616 C CA . ILE A 1 227 ? 2.074 36.266 -1.056 1.00 24.90 204 ILE A CA 1
ATOM 1617 C C . ILE A 1 227 ? 2.922 36.224 0.220 1.00 25.82 204 ILE A C 1
ATOM 1618 O O . ILE A 1 227 ? 3.957 35.576 0.255 1.00 23.57 204 ILE A O 1
ATOM 1623 N N . SER A 1 228 ? 2.485 36.952 1.251 1.00 25.62 205 SER A N 1
ATOM 1624 C CA . SER A 1 228 ? 3.108 36.939 2.591 1.00 26.73 205 SER A CA 1
ATOM 1625 C C . SER A 1 228 ? 2.109 36.454 3.644 1.00 24.67 205 SER A C 1
ATOM 1626 O O . SER A 1 228 ? 0.917 36.853 3.646 1.00 25.19 205 SER A O 1
ATOM 1629 N N . LEU A 1 229 ? 2.614 35.612 4.529 1.00 23.31 206 LEU A N 1
ATOM 1630 C CA . LEU A 1 229 ? 1.865 35.033 5.659 1.00 24.64 206 LEU A CA 1
ATOM 1631 C C . LEU A 1 229 ? 2.171 35.831 6.902 1.00 24.75 206 LEU A C 1
ATOM 1632 O O . LEU A 1 229 ? 3.285 35.889 7.360 1.00 24.02 206 LEU A O 1
ATOM 1637 N N . ASN A 1 230 ? 1.175 36.488 7.432 1.00 24.98 207 ASN A N 1
ATOM 1638 C CA . ASN A 1 230 ? 1.342 37.306 8.592 1.00 27.35 207 ASN A CA 1
ATOM 1639 C C . ASN A 1 230 ? 0.202 37.172 9.586 1.00 27.32 207 ASN A C 1
ATOM 1640 O O . ASN A 1 230 ? -0.218 38.117 10.163 1.00 25.57 207 ASN A O 1
ATOM 1645 N N . CYS A 1 231 ? -0.248 35.951 9.765 1.00 28.75 208 CYS A N 1
ATOM 1646 C CA . CYS A 1 231 ? -1.477 35.655 10.507 1.00 29.94 208 CYS A CA 1
ATOM 1647 C C . CYS A 1 231 ? -1.101 34.652 11.615 1.00 31.56 208 CYS A C 1
ATOM 1648 O O . CYS A 1 231 ? -0.069 33.950 11.515 1.00 27.91 208 CYS A O 1
ATOM 1651 N N . PRO A 1 232 ? -1.903 34.603 12.677 1.00 32.92 209 PRO A N 1
ATOM 1652 C CA . PRO A 1 232 ? -1.624 33.647 13.723 1.00 33.37 209 PRO A CA 1
ATOM 1653 C C . PRO A 1 232 ? -1.953 32.201 13.320 1.00 34.32 209 PRO A C 1
ATOM 1654 O O . PRO A 1 232 ? -2.753 31.928 12.422 1.00 33.24 209 PRO A O 1
ATOM 1658 N N . LEU A 1 233 ? -1.354 31.290 14.041 1.00 32.14 210 LEU A N 1
ATOM 1659 C CA . LEU A 1 233 ? -1.559 29.879 13.827 1.00 30.74 210 LEU A CA 1
ATOM 1660 C C . LEU A 1 233 ? -2.785 29.470 14.626 1.00 34.09 210 LEU A C 1
ATOM 1661 O O . LEU A 1 233 ? -2.728 29.531 15.819 1.00 33.75 210 LEU A O 1
ATOM 1666 N N . THR A 1 234 ? -3.869 29.062 13.993 1.00 32.53 211 THR A N 1
ATOM 1667 C CA . THR A 1 234 ? -5.015 28.464 14.663 1.00 37.02 211 THR A CA 1
ATOM 1668 C C . THR A 1 234 ? -5.352 27.190 13.831 1.00 35.70 211 THR A C 1
ATOM 1669 O O . THR A 1 234 ? -4.595 26.810 12.909 1.00 31.38 211 THR A O 1
ATOM 1673 N N . LYS A 1 235 ? -6.427 26.515 14.197 1.00 33.83 212 LYS A N 1
ATOM 1674 C CA . LYS A 1 235 ? -6.763 25.250 13.518 1.00 39.99 212 LYS A CA 1
ATOM 1675 C C . LYS A 1 235 ? -7.039 25.539 12.053 1.00 36.36 212 LYS A C 1
ATOM 1676 O O . LYS A 1 235 ? -6.643 24.786 11.199 1.00 35.03 212 LYS A O 1
ATOM 1682 N N . ASP A 1 236 ? -7.601 26.676 11.782 1.00 36.90 213 ASP A N 1
ATOM 1683 C CA . ASP A 1 236 ? -7.956 26.970 10.452 1.00 39.92 213 ASP A CA 1
ATOM 1684 C C . ASP A 1 236 ? -6.835 27.450 9.595 1.00 35.73 213 ASP A C 1
ATOM 1685 O O . ASP A 1 236 ? -7.037 27.551 8.385 1.00 38.25 213 ASP A O 1
ATOM 1690 N N . THR A 1 237 ? -5.717 27.885 10.169 1.00 36.34 214 THR A N 1
ATOM 1691 C CA . THR A 1 237 ? -4.581 28.390 9.371 1.00 28.95 214 THR A CA 1
ATOM 1692 C C . THR A 1 237 ? -3.498 27.371 9.326 1.00 30.94 214 THR A C 1
ATOM 1693 O O . THR A 1 237 ? -2.580 27.477 8.509 1.00 28.60 214 THR A O 1
ATOM 1697 N N . LYS A 1 238 ? -3.598 26.345 10.154 1.00 29.52 215 LYS A N 1
ATOM 1698 C CA . LYS A 1 238 ? -2.643 25.288 10.122 1.00 32.94 215 LYS A CA 1
ATOM 1699 C C . LYS A 1 238 ? -2.558 24.657 8.720 1.00 30.41 215 LYS A C 1
ATOM 1700 O O . LYS A 1 238 ? -3.556 24.256 8.178 1.00 26.06 215 LYS A O 1
ATOM 1706 N N . TYR A 1 239 ? -1.362 24.592 8.138 1.00 26.52 216 TYR A N 1
ATOM 1707 C CA . TYR A 1 239 ? -1.217 24.117 6.753 1.00 26.57 216 TYR A CA 1
ATOM 1708 C C . TYR A 1 239 ? -2.227 24.718 5.799 1.00 26.58 216 TYR A C 1
ATOM 1709 O O . TYR A 1 239 ? -2.670 24.065 4.841 1.00 26.22 216 TYR A O 1
ATOM 1718 N N . MET A 1 240 ? -2.587 25.972 5.979 1.00 26.28 217 MET A N 1
ATOM 1719 C CA . MET A 1 240 ? -3.427 26.587 4.981 1.00 25.54 217 MET A CA 1
ATOM 1720 C C . MET A 1 240 ? -2.776 26.659 3.585 1.00 24.58 217 MET A C 1
ATOM 1721 O O . MET A 1 240 ? -3.444 26.764 2.545 1.00 21.52 217 MET A O 1
ATOM 1726 N N . ILE A 1 241 ? -1.445 26.752 3.564 1.00 22.98 218 ILE A N 1
ATOM 1727 C CA . ILE A 1 241 ? -0.726 26.730 2.341 1.00 23.35 218 ILE A CA 1
ATOM 1728 C C . ILE A 1 241 ? -0.358 25.233 2.167 1.00 25.81 218 ILE A C 1
ATOM 1729 O O . ILE A 1 241 ? 0.517 24.726 2.848 1.00 26.46 218 ILE A O 1
ATOM 1734 N N . ASN A 1 242 ? -1.003 24.576 1.207 1.00 23.49 219 ASN A N 1
ATOM 1735 C CA . ASN A 1 242 ? -0.802 23.207 0.948 1.00 23.59 219 ASN A CA 1
ATOM 1736 C C . ASN A 1 242 ? -1.062 22.948 -0.513 1.00 23.21 219 ASN A C 1
ATOM 1737 O O . ASN A 1 242 ? -1.180 23.866 -1.321 1.00 22.65 219 ASN A O 1
ATOM 1742 N N . ARG A 1 243 ? -1.078 21.679 -0.854 1.00 24.10 220 ARG A N 1
ATOM 1743 C CA . ARG A 1 243 ? -1.184 21.305 -2.233 1.00 26.30 220 ARG A CA 1
ATOM 1744 C C . ARG A 1 243 ? -2.340 21.949 -2.921 1.00 28.93 220 ARG A C 1
ATOM 1745 O O . ARG A 1 243 ? -2.210 22.531 -3.999 1.00 29.31 220 ARG A O 1
ATOM 1753 N N . ARG A 1 244 ? -3.482 21.827 -2.278 1.00 29.58 221 ARG A N 1
ATOM 1754 C CA . ARG A 1 244 ? -4.707 22.377 -2.820 1.00 32.56 221 ARG A CA 1
ATOM 1755 C C . ARG A 1 244 ? -4.627 23.876 -2.988 1.00 28.55 221 ARG A C 1
ATOM 1756 O O . ARG A 1 244 ? -4.936 24.355 -4.014 1.00 30.64 221 ARG A O 1
ATOM 1764 N N . SER A 1 245 ? -4.159 24.597 -2.002 1.00 26.97 222 SER A N 1
ATOM 1765 C CA . SER A 1 245 ? -4.172 26.074 -2.156 1.00 26.07 222 SER A CA 1
ATOM 1766 C C . SER A 1 245 ? -3.108 26.535 -3.086 1.00 26.11 222 SER A C 1
ATOM 1767 O O . SER A 1 245 ? -3.300 27.497 -3.797 1.00 27.42 222 SER A O 1
ATOM 1770 N N . MET A 1 246 ? -1.939 25.877 -3.114 1.00 27.36 223 MET A N 1
ATOM 1771 C CA . MET A 1 246 ? -0.884 26.331 -4.035 1.00 27.92 223 MET A CA 1
ATOM 1772 C C . MET A 1 246 ? -1.299 26.047 -5.544 1.00 29.40 223 MET A C 1
ATOM 1773 O O . MET A 1 246 ? -0.980 26.816 -6.447 1.00 24.48 223 MET A O 1
ATOM 1778 N N . LEU A 1 247 ? -2.055 24.976 -5.777 1.00 30.32 224 LEU A N 1
ATOM 1779 C CA . LEU A 1 247 ? -2.684 24.808 -7.115 1.00 35.69 224 LEU A CA 1
ATOM 1780 C C . LEU A 1 247 ? -3.487 26.016 -7.583 1.00 32.62 224 LEU A C 1
ATOM 1781 O O . LEU A 1 247 ? -3.623 26.234 -8.779 1.00 27.19 224 LEU A O 1
ATOM 1786 N N . LYS A 1 248 ? -3.968 26.831 -6.669 1.00 28.46 225 LYS A N 1
ATOM 1787 C CA . LYS A 1 248 ? -4.765 27.974 -7.075 1.00 27.84 225 LYS A CA 1
ATOM 1788 C C . LYS A 1 248 ? -3.971 29.189 -7.327 1.00 27.31 225 LYS A C 1
ATOM 1789 O O . LYS A 1 248 ? -4.486 30.203 -7.737 1.00 24.68 225 LYS A O 1
ATOM 1795 N N . MET A 1 249 ? -2.693 29.143 -6.927 1.00 28.03 226 MET A N 1
ATOM 1796 C CA . MET A 1 249 ? -1.819 30.262 -7.073 1.00 26.56 226 MET A CA 1
ATOM 1797 C C . MET A 1 249 ? -1.320 30.429 -8.517 1.00 27.06 226 MET A C 1
ATOM 1798 O O . MET A 1 249 ? -1.409 29.515 -9.334 1.00 23.75 226 MET A O 1
ATOM 1803 N N . LYS A 1 250 ? -0.736 31.585 -8.812 1.00 25.05 227 LYS A N 1
ATOM 1804 C CA . LYS A 1 250 ? -0.168 31.820 -10.117 1.00 26.83 227 LYS A CA 1
ATOM 1805 C C . LYS A 1 250 ? 1.208 31.131 -10.166 1.00 28.40 227 LYS A C 1
ATOM 1806 O O . LYS A 1 250 ? 1.984 31.230 -9.213 1.00 26.14 227 LYS A O 1
ATOM 1812 N N . ASP A 1 251 ? 1.533 30.546 -11.320 1.00 28.06 228 ASP A N 1
ATOM 1813 C CA . ASP A 1 251 ? 2.848 30.001 -11.563 1.00 28.74 228 ASP A CA 1
ATOM 1814 C C . ASP A 1 251 ? 3.870 31.069 -11.384 1.00 26.43 228 ASP A C 1
ATOM 1815 O O . ASP A 1 251 ? 3.686 32.143 -11.881 1.00 24.42 228 ASP A O 1
ATOM 1820 N N . GLY A 1 252 ? 4.926 30.798 -10.665 1.00 27.04 229 GLY A N 1
ATOM 1821 C CA . GLY A 1 252 ? 5.959 31.827 -10.486 1.00 27.60 229 GLY A CA 1
ATOM 1822 C C . GLY A 1 252 ? 5.686 32.731 -9.265 1.00 26.92 229 GLY A C 1
ATOM 1823 O O . GLY A 1 252 ? 6.386 33.694 -9.024 1.00 25.19 229 GLY A O 1
ATOM 1824 N N . VAL A 1 253 ? 4.618 32.458 -8.528 1.00 27.55 230 VAL A N 1
ATOM 1825 C CA . VAL A 1 253 ? 4.405 33.220 -7.296 1.00 25.30 230 VAL A CA 1
ATOM 1826 C C . VAL A 1 253 ? 5.613 33.176 -6.340 1.00 23.56 230 VAL A C 1
ATOM 1827 O O . VAL A 1 253 ? 6.253 32.130 -6.177 1.00 22.37 230 VAL A O 1
ATOM 1831 N N . ILE A 1 254 ? 5.882 34.333 -5.726 1.00 23.57 231 ILE A N 1
ATOM 1832 C CA . ILE A 1 254 ? 6.870 34.468 -4.631 1.00 24.68 231 ILE A CA 1
ATOM 1833 C C . ILE A 1 254 ? 6.122 34.421 -3.273 1.00 25.85 231 ILE A C 1
ATOM 1834 O O . ILE A 1 254 ? 5.262 35.220 -3.013 1.00 24.75 231 ILE A O 1
ATOM 1839 N N . LEU A 1 255 ? 6.455 33.417 -2.447 1.00 24.57 232 LEU A N 1
ATOM 1840 C CA . LEU A 1 255 ? 5.878 33.167 -1.114 1.00 22.04 232 LEU A CA 1
ATOM 1841 C C . LEU A 1 255 ? 6.864 33.490 -0.019 1.00 23.68 232 LEU A C 1
ATOM 1842 O O . LEU A 1 255 ? 8.086 33.127 -0.120 1.00 22.76 232 LEU A O 1
ATOM 1847 N N . VAL A 1 256 ? 6.395 34.228 1.002 1.00 22.27 233 VAL A N 1
ATOM 1848 C CA . VAL A 1 256 ? 7.249 34.540 2.147 1.00 21.20 233 VAL A CA 1
ATOM 1849 C C . VAL A 1 256 ? 6.509 34.280 3.445 1.00 21.30 233 VAL A C 1
ATOM 1850 O O . VAL A 1 256 ? 5.273 34.496 3.558 1.00 23.40 233 VAL A O 1
ATOM 1854 N N . ASN A 1 257 ? 7.194 33.670 4.396 1.00 19.15 234 ASN A N 1
ATOM 1855 C CA . ASN A 1 257 ? 6.634 33.386 5.703 1.00 21.19 234 ASN A CA 1
ATOM 1856 C C . ASN A 1 257 ? 7.595 33.748 6.803 1.00 23.58 234 ASN A C 1
ATOM 1857 O O . ASN A 1 257 ? 8.617 33.078 7.011 1.00 22.82 234 ASN A O 1
ATOM 1862 N N . THR A 1 258 ? 7.268 34.835 7.471 1.00 23.93 235 THR A N 1
ATOM 1863 C CA . THR A 1 258 ? 7.849 35.188 8.710 1.00 24.84 235 THR A CA 1
ATOM 1864 C C . THR A 1 258 ? 6.832 35.001 9.864 1.00 28.87 235 THR A C 1
ATOM 1865 O O . THR A 1 258 ? 7.140 35.432 10.958 1.00 29.95 235 THR A O 1
ATOM 1869 N N . GLY A 1 259 ? 5.665 34.395 9.644 1.00 26.00 236 GLY A N 1
ATOM 1870 C CA . GLY A 1 259 ? 4.637 34.230 10.697 1.00 28.03 236 GLY A CA 1
ATOM 1871 C C . GLY A 1 259 ? 4.879 33.001 11.555 1.00 27.08 236 GLY A C 1
ATOM 1872 O O . GLY A 1 259 ? 5.618 33.055 12.499 1.00 25.83 236 GLY A O 1
ATOM 1873 N N . ARG A 1 260 ? 4.381 31.841 11.163 1.00 27.77 237 ARG A N 1
ATOM 1874 C CA . ARG A 1 260 ? 4.653 30.587 11.887 1.00 26.48 237 ARG A CA 1
ATOM 1875 C C . ARG A 1 260 ? 4.853 29.421 10.870 1.00 26.93 237 ARG A C 1
ATOM 1876 O O . ARG A 1 260 ? 4.143 29.303 9.870 1.00 26.75 237 ARG A O 1
ATOM 1884 N N . GLY A 1 261 ? 5.728 28.518 11.243 1.00 26.27 238 GLY A N 1
ATOM 1885 C CA . GLY A 1 261 ? 6.142 27.362 10.445 1.00 27.24 238 GLY A CA 1
ATOM 1886 C C . GLY A 1 261 ? 4.980 26.525 9.987 1.00 29.01 238 GLY A C 1
ATOM 1887 O O . GLY A 1 261 ? 4.888 26.158 8.834 1.00 27.59 238 GLY A O 1
ATOM 1888 N N . MET A 1 262 ? 4.037 26.305 10.875 1.00 29.17 239 MET A N 1
ATOM 1889 C CA . MET A 1 262 ? 2.925 25.391 10.615 1.00 31.40 239 MET A CA 1
ATOM 1890 C C . MET A 1 262 ? 1.846 25.916 9.715 1.00 28.41 239 MET A C 1
ATOM 1891 O O . MET A 1 262 ? 0.865 25.208 9.438 1.00 22.97 239 MET A O 1
ATOM 1896 N N . LEU A 1 263 ? 1.951 27.175 9.293 1.00 25.90 240 LEU A N 1
ATOM 1897 C CA . LEU A 1 263 ? 1.036 27.691 8.278 1.00 24.97 240 LEU A CA 1
ATOM 1898 C C . LEU A 1 263 ? 1.286 27.015 6.904 1.00 25.05 240 LEU A C 1
ATOM 1899 O O . LEU A 1 263 ? 0.407 27.034 6.040 1.00 24.67 240 LEU A O 1
ATOM 1904 N N . ILE A 1 264 ? 2.466 26.423 6.704 1.00 24.13 241 ILE A N 1
ATOM 1905 C CA . ILE A 1 264 ? 2.756 25.835 5.418 1.00 25.57 241 ILE A CA 1
ATOM 1906 C C . ILE A 1 264 ? 2.949 24.320 5.581 1.00 25.56 241 ILE A C 1
ATOM 1907 O O . ILE A 1 264 ? 3.723 23.855 6.403 1.00 27.22 241 ILE A O 1
ATOM 1912 N N . ASP A 1 265 ? 2.309 23.558 4.729 1.00 26.88 242 ASP A N 1
ATOM 1913 C CA . ASP A 1 265 ? 2.560 22.085 4.688 1.00 26.62 242 ASP A CA 1
ATOM 1914 C C . ASP A 1 265 ? 3.836 21.943 3.909 1.00 24.48 242 ASP A C 1
ATOM 1915 O O . ASP A 1 265 ? 3.886 22.056 2.658 1.00 23.82 242 ASP A O 1
ATOM 1920 N N . SER A 1 266 ? 4.918 21.761 4.625 1.00 24.28 243 SER A N 1
ATOM 1921 C CA . SER A 1 266 ? 6.235 21.829 3.990 1.00 22.84 243 SER A CA 1
ATOM 1922 C C . SER A 1 266 ? 6.449 20.813 2.914 1.00 24.84 243 SER A C 1
ATOM 1923 O O . SER A 1 266 ? 7.084 21.140 1.897 1.00 25.63 243 SER A O 1
ATOM 1926 N N . ALA A 1 267 ? 5.955 19.558 3.096 1.00 27.68 244 ALA A N 1
ATOM 1927 C CA . ALA A 1 267 ? 6.087 18.528 2.098 1.00 26.09 244 ALA A CA 1
ATOM 1928 C C . ALA A 1 267 ? 5.410 18.924 0.819 1.00 24.76 244 ALA A C 1
ATOM 1929 O O . ALA A 1 267 ? 5.915 18.674 -0.257 1.00 25.08 244 ALA A O 1
ATOM 1931 N N . ASP A 1 268 ? 4.243 19.549 0.908 1.00 27.31 245 ASP A N 1
ATOM 1932 C CA . ASP A 1 268 ? 3.553 20.012 -0.279 1.00 25.91 245 ASP A CA 1
ATOM 1933 C C . ASP A 1 268 ? 4.366 21.133 -0.936 1.00 26.82 245 ASP A C 1
ATOM 1934 O O . ASP A 1 268 ? 4.386 21.287 -2.151 1.00 26.56 245 ASP A O 1
ATOM 1939 N N . LEU A 1 269 ? 5.028 21.935 -0.129 1.00 26.75 246 LEU A N 1
ATOM 1940 C CA . LEU A 1 269 ? 5.830 23.083 -0.659 1.00 25.06 246 LEU A CA 1
ATOM 1941 C C . LEU A 1 269 ? 6.978 22.573 -1.514 1.00 24.18 246 LEU A C 1
ATOM 1942 O O . LEU A 1 269 ? 7.216 23.081 -2.596 1.00 21.28 246 LEU A O 1
ATOM 1947 N N . VAL A 1 270 ? 7.529 21.444 -1.114 1.00 25.22 247 VAL A N 1
ATOM 1948 C CA . VAL A 1 270 ? 8.590 20.812 -1.906 1.00 27.71 247 VAL A CA 1
ATOM 1949 C C . VAL A 1 270 ? 8.023 20.383 -3.283 1.00 29.03 247 VAL A C 1
ATOM 1950 O O . VAL A 1 270 ? 8.667 20.602 -4.310 1.00 30.79 247 VAL A O 1
ATOM 1954 N N . GLU A 1 271 ? 6.833 19.776 -3.310 1.00 31.85 248 GLU A N 1
ATOM 1955 C CA . GLU A 1 271 ? 6.237 19.339 -4.599 1.00 28.58 248 GLU A CA 1
ATOM 1956 C C . GLU A 1 271 ? 5.895 20.536 -5.504 1.00 27.15 248 GLU A C 1
ATOM 1957 O O . GLU A 1 271 ? 6.097 20.490 -6.669 1.00 27.82 248 GLU A O 1
ATOM 1963 N N . ALA A 1 272 ? 5.396 21.617 -4.935 1.00 26.55 249 ALA A N 1
ATOM 1964 C CA . ALA A 1 272 ? 5.061 22.815 -5.692 1.00 25.08 249 ALA A CA 1
ATOM 1965 C C . ALA A 1 272 ? 6.253 23.523 -6.250 1.00 25.22 249 ALA A C 1
ATOM 1966 O O . ALA A 1 272 ? 6.157 24.166 -7.292 1.00 25.76 249 ALA A O 1
ATOM 1968 N N . LEU A 1 273 ? 7.354 23.502 -5.504 1.00 23.58 250 LEU A N 1
ATOM 1969 C CA . LEU A 1 273 ? 8.636 23.949 -6.044 1.00 23.66 250 LEU A CA 1
ATOM 1970 C C . LEU A 1 273 ? 9.085 23.130 -7.269 1.00 23.18 250 LEU A C 1
ATOM 1971 O O . LEU A 1 273 ? 9.460 23.695 -8.312 1.00 23.58 250 LEU A O 1
ATOM 1976 N N . LYS A 1 274 ? 9.062 21.806 -7.124 1.00 24.78 251 LYS A N 1
ATOM 1977 C CA . LYS A 1 274 ? 9.350 20.924 -8.215 1.00 25.62 251 LYS A CA 1
ATOM 1978 C C . LYS A 1 274 ? 8.491 21.080 -9.425 1.00 27.94 251 LYS A C 1
ATOM 1979 O O . LYS A 1 274 ? 9.010 21.006 -10.526 1.00 26.92 251 LYS A O 1
ATOM 1985 N N . ASP A 1 275 ? 7.176 21.277 -9.239 1.00 28.72 252 ASP A N 1
ATOM 1986 C CA . ASP A 1 275 ? 6.279 21.509 -10.322 1.00 28.81 252 ASP A CA 1
ATOM 1987 C C . ASP A 1 275 ? 6.430 22.893 -10.894 1.00 31.14 252 ASP A C 1
ATOM 1988 O O . ASP A 1 275 ? 5.737 23.232 -11.828 1.00 30.84 252 ASP A O 1
ATOM 1993 N N . LYS A 1 276 ? 7.159 23.755 -10.247 1.00 27.07 253 LYS A N 1
ATOM 1994 C CA . LYS A 1 276 ? 7.298 25.102 -10.720 1.00 30.01 253 LYS A CA 1
ATOM 1995 C C . LYS A 1 276 ? 6.121 26.012 -10.533 1.00 29.14 253 LYS A C 1
ATOM 1996 O O . LYS A 1 276 ? 6.015 27.004 -11.185 1.00 31.96 253 LYS A O 1
ATOM 2002 N N . LYS A 1 277 ? 5.246 25.667 -9.627 1.00 28.97 254 LYS A N 1
ATOM 2003 C CA . LYS A 1 277 ? 4.167 26.546 -9.259 1.00 28.38 254 LYS A CA 1
ATOM 2004 C C . LYS A 1 277 ? 4.732 27.716 -8.454 1.00 27.98 254 LYS A C 1
ATOM 2005 O O . LYS A 1 277 ? 4.473 28.853 -8.737 1.00 27.96 254 LYS A O 1
ATOM 2011 N N . ILE A 1 278 ? 5.575 27.396 -7.481 1.00 31.50 255 ILE A N 1
ATOM 2012 C CA . ILE A 1 278 ? 6.182 28.414 -6.646 1.00 29.05 255 ILE A CA 1
ATOM 2013 C C . ILE A 1 278 ? 7.448 28.891 -7.366 1.00 26.38 255 ILE A C 1
ATOM 2014 O O . ILE A 1 278 ? 8.367 28.120 -7.605 1.00 24.59 255 ILE A O 1
ATOM 2019 N N . GLY A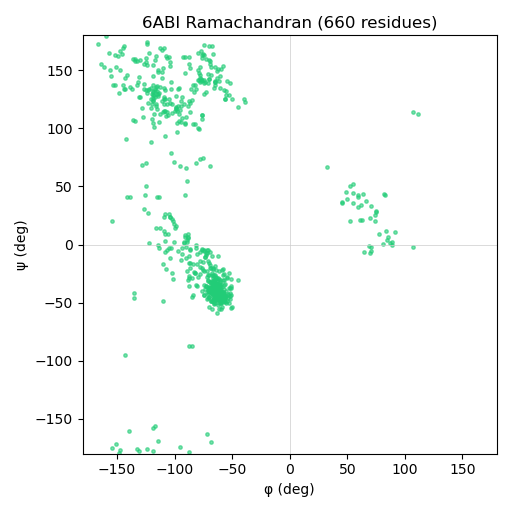 1 279 ? 7.502 30.202 -7.646 1.00 23.94 256 GLY A N 1
ATOM 2020 C CA . GLY A 1 279 ? 8.660 30.771 -8.247 1.00 23.53 256 GLY A CA 1
ATOM 2021 C C . GLY A 1 279 ? 9.848 30.918 -7.326 1.00 26.14 256 GLY A C 1
ATOM 2022 O O . GLY A 1 279 ? 10.973 30.764 -7.737 1.00 23.54 256 GLY A O 1
ATOM 2023 N N . ALA A 1 280 ? 9.563 31.287 -6.074 1.00 24.35 257 ALA A N 1
ATOM 2024 C CA . ALA A 1 280 ? 10.601 31.374 -5.067 1.00 23.62 257 ALA A CA 1
ATOM 2025 C C . ALA A 1 280 ? 9.878 31.421 -3.691 1.00 23.87 257 ALA A C 1
ATOM 2026 O O . ALA A 1 280 ? 8.708 31.880 -3.589 1.00 24.80 257 ALA A O 1
ATOM 2028 N N . VAL A 1 281 ? 10.582 31.012 -2.670 1.00 21.69 258 VAL A N 1
ATOM 2029 C CA . VAL A 1 281 ? 10.114 31.047 -1.327 1.00 21.85 258 VAL A CA 1
ATOM 2030 C C . VAL A 1 281 ? 11.180 31.368 -0.313 1.00 21.65 258 VAL A C 1
ATOM 2031 O O . VAL A 1 281 ? 12.377 30.922 -0.397 1.00 22.77 258 VAL A O 1
ATOM 2035 N N . ALA A 1 282 ? 10.796 32.286 0.591 1.00 21.98 259 ALA A N 1
ATOM 2036 C CA . ALA A 1 282 ? 11.632 32.714 1.728 1.00 21.11 259 ALA A CA 1
ATOM 2037 C C . ALA A 1 282 ? 10.898 32.381 3.032 1.00 21.60 259 ALA A C 1
ATOM 2038 O O . ALA A 1 282 ? 9.671 32.760 3.242 1.00 22.29 259 ALA A O 1
ATOM 2040 N N . LEU A 1 283 ? 11.585 31.610 3.864 1.00 19.41 260 LEU A N 1
ATOM 2041 C CA . LEU A 1 283 ? 11.080 31.106 5.134 1.00 19.06 260 LEU A CA 1
ATOM 2042 C C . LEU A 1 283 ? 11.962 31.593 6.239 1.00 19.38 260 LEU A C 1
ATOM 2043 O O . LEU A 1 283 ? 13.174 31.243 6.286 1.00 20.88 260 LEU A O 1
ATOM 2048 N N . ASP A 1 284 ? 11.383 32.388 7.162 1.00 20.91 261 ASP A N 1
ATOM 2049 C CA . ASP A 1 284 ? 12.058 32.690 8.431 1.00 21.66 261 ASP A CA 1
ATOM 2050 C C . ASP A 1 284 ? 11.584 31.786 9.549 1.00 23.82 261 ASP A C 1
ATOM 2051 O O . ASP A 1 284 ? 12.080 31.867 10.656 1.00 25.97 261 ASP A O 1
ATOM 2056 N N . VAL A 1 285 ? 10.581 30.960 9.274 1.00 23.66 262 VAL A N 1
ATOM 2057 C CA . VAL A 1 285 ? 10.032 30.049 10.250 1.00 23.17 262 VAL A CA 1
ATOM 2058 C C . VAL A 1 285 ? 9.839 28.723 9.536 1.00 23.43 262 VAL A C 1
ATOM 2059 O O . VAL A 1 285 ? 9.766 28.671 8.280 1.00 22.95 262 VAL A O 1
ATOM 2063 N N . TYR A 1 286 ? 9.753 27.656 10.295 1.00 22.43 263 TYR A N 1
ATOM 2064 C CA . TYR A 1 286 ? 9.703 26.306 9.700 1.00 25.36 263 TYR A CA 1
ATOM 2065 C C . TYR A 1 286 ? 8.957 25.381 10.671 1.00 29.43 263 TYR A C 1
ATOM 2066 O O . TYR A 1 286 ? 9.112 25.432 11.911 1.00 27.98 263 TYR A O 1
ATOM 2075 N N . GLU A 1 287 ? 8.096 24.558 10.128 1.00 30.71 264 GLU A N 1
ATOM 2076 C CA . GLU A 1 287 ? 7.215 23.769 10.992 1.00 33.46 264 GLU A CA 1
ATOM 2077 C C . GLU A 1 287 ? 7.921 22.876 12.022 1.00 36.99 264 GLU A C 1
ATOM 2078 O O . GLU A 1 287 ? 7.337 22.554 13.028 1.00 39.05 264 GLU A O 1
ATOM 2084 N N . GLU A 1 288 ? 9.138 22.469 11.792 1.00 37.78 265 GLU A N 1
ATOM 2085 C CA . GLU A 1 288 ? 9.811 21.830 12.868 1.00 40.54 265 GLU A CA 1
ATOM 2086 C C . GLU A 1 288 ? 11.126 22.463 13.205 1.00 38.13 265 GLU A C 1
ATOM 2087 O O . GLU A 1 288 ? 12.112 21.820 13.313 1.00 37.19 265 GLU A O 1
ATOM 2093 N N . GLU A 1 289 ? 11.090 23.767 13.378 1.00 39.36 266 GLU A N 1
ATOM 2094 C CA . GLU A 1 289 ? 12.262 24.562 13.608 1.00 39.12 266 GLU A CA 1
ATOM 2095 C C . GLU A 1 289 ? 12.887 24.262 14.949 1.00 38.03 266 GLU A C 1
ATOM 2096 O O . GLU A 1 289 ? 14.055 24.522 15.120 1.00 34.46 266 GLU A O 1
ATOM 2102 N N . GLU A 1 290 ? 12.068 23.793 15.897 1.00 46.78 267 GLU A N 1
ATOM 2103 C CA . GLU A 1 290 ? 12.523 23.472 17.276 1.00 44.40 267 GLU A CA 1
ATOM 2104 C C . GLU A 1 290 ? 13.724 22.577 17.230 1.00 42.00 267 GLU A C 1
ATOM 2105 O O . GLU A 1 290 ? 14.618 22.718 18.006 1.00 44.29 267 GLU A O 1
ATOM 2111 N N . ASN A 1 291 ? 13.800 21.671 16.288 1.00 41.37 268 ASN A N 1
ATOM 2112 C CA . ASN A 1 291 ? 14.973 20.800 16.235 1.00 44.52 268 ASN A CA 1
ATOM 2113 C C . ASN A 1 291 ? 16.254 21.418 15.628 1.00 44.83 268 ASN A C 1
ATOM 2114 O O . ASN A 1 291 ? 17.295 20.778 15.618 1.00 46.63 268 ASN A O 1
ATOM 2119 N N . TYR A 1 292 ? 16.178 22.639 15.086 1.00 39.03 269 TYR A N 1
ATOM 2120 C CA . TYR A 1 292 ? 17.264 23.137 14.186 1.00 38.32 269 TYR A CA 1
ATOM 2121 C C . TYR A 1 292 ? 17.674 24.566 14.479 1.00 32.64 269 TYR A C 1
ATOM 2122 O O . TYR A 1 292 ? 18.847 24.880 14.599 1.00 34.02 269 TYR A O 1
ATOM 2131 N N . PHE A 1 293 ? 16.678 25.412 14.635 1.00 34.27 270 PHE A N 1
ATOM 2132 C CA . PHE A 1 293 ? 16.943 26.867 14.717 1.00 34.54 270 PHE A CA 1
ATOM 2133 C C . PHE A 1 293 ? 17.784 27.375 15.877 1.00 35.46 270 PHE A C 1
ATOM 2134 O O . PHE A 1 293 ? 17.790 26.831 16.952 1.00 35.94 270 PHE A O 1
ATOM 2142 N N . PHE A 1 294 ? 18.489 28.470 15.667 1.00 33.93 271 PHE A N 1
ATOM 2143 C CA . PHE A 1 294 ? 19.480 28.982 16.641 1.00 35.53 271 PHE A CA 1
ATOM 2144 C C . PHE A 1 294 ? 20.691 28.067 16.887 1.00 34.78 271 PHE A C 1
ATOM 2145 O O . PHE A 1 294 ? 21.669 28.507 17.468 1.00 34.19 271 PHE A O 1
ATOM 2153 N N . GLU A 1 295 ? 20.709 26.868 16.343 1.00 33.54 272 GLU A N 1
ATOM 2154 C CA . GLU A 1 295 ? 21.855 25.975 16.482 1.00 33.78 272 GLU A CA 1
ATOM 2155 C C . GLU A 1 295 ? 22.677 25.705 15.223 1.00 31.24 272 GLU A C 1
ATOM 2156 O O . GLU A 1 295 ? 22.154 25.592 14.165 1.00 30.25 272 GLU A O 1
ATOM 2162 N N . ASP A 1 296 ? 23.976 25.595 15.376 1.00 27.22 273 ASP A N 1
ATOM 2163 C CA . ASP A 1 296 ? 24.830 25.268 14.307 1.00 31.19 273 ASP A CA 1
ATOM 2164 C C . ASP A 1 296 ? 24.842 23.753 14.090 1.00 33.33 273 ASP A C 1
ATOM 2165 O O . ASP A 1 296 ? 25.453 23.054 14.811 1.00 32.90 273 ASP A O 1
ATOM 2170 N N . LYS A 1 297 ? 24.162 23.280 13.064 1.00 34.90 274 LYS A N 1
ATOM 2171 C CA . LYS A 1 297 ? 24.167 21.876 12.742 1.00 35.81 274 LYS A CA 1
ATOM 2172 C C . LYS A 1 297 ? 25.048 21.616 11.554 1.00 35.43 274 LYS A C 1
ATOM 2173 O O . LYS A 1 297 ? 24.834 20.648 10.802 1.00 34.24 274 LYS A O 1
ATOM 2179 N N . SER A 1 298 ? 26.005 22.512 11.317 1.00 33.30 275 SER A N 1
ATOM 2180 C CA . SER A 1 298 ? 26.803 22.404 10.119 1.00 32.13 275 SER A CA 1
ATOM 2181 C C . SER A 1 298 ? 27.775 21.257 10.160 1.00 30.72 275 SER A C 1
ATOM 2182 O O . SER A 1 298 ? 28.367 20.980 9.141 1.00 26.32 275 SER A O 1
ATOM 2185 N N . THR A 1 299 ? 27.893 20.525 11.282 1.00 28.68 276 THR A N 1
ATOM 2186 C CA . THR A 1 299 ? 28.750 19.378 11.268 1.00 30.29 276 THR A CA 1
ATOM 2187 C C . THR A 1 299 ? 28.001 18.168 11.726 1.00 30.94 276 THR A C 1
ATOM 2188 O O . THR A 1 299 ? 28.568 17.256 12.248 1.00 31.13 276 THR A O 1
ATOM 2192 N N . GLN A 1 300 ? 26.731 18.122 11.471 1.00 30.36 277 GLN A N 1
ATOM 2193 C CA . GLN A 1 300 ? 26.002 16.962 11.712 1.00 33.32 277 GLN A CA 1
ATOM 2194 C C . GLN A 1 300 ? 24.846 16.843 10.706 1.00 30.60 277 GLN A C 1
ATOM 2195 O O . GLN A 1 300 ? 24.437 17.779 10.003 1.00 24.94 277 GLN A O 1
ATOM 2201 N N . VAL A 1 301 ? 24.361 15.631 10.622 1.00 28.48 278 VAL A N 1
ATOM 2202 C CA . VAL A 1 301 ? 23.283 15.281 9.727 1.00 30.86 278 VAL A CA 1
ATOM 2203 C C . VAL A 1 301 ? 21.986 15.973 10.080 1.00 30.77 278 VAL A C 1
ATOM 2204 O O . VAL A 1 301 ? 21.605 16.004 11.211 1.00 29.54 278 VAL A O 1
ATOM 2208 N N . ILE A 1 302 ? 21.249 16.399 9.087 1.00 27.83 279 ILE A N 1
ATOM 2209 C CA . ILE A 1 302 ? 19.956 16.976 9.271 1.00 31.52 279 ILE A CA 1
ATOM 2210 C C . ILE A 1 302 ? 18.984 15.869 8.974 1.00 32.15 279 ILE A C 1
ATOM 2211 O O . ILE A 1 302 ? 18.969 15.334 7.866 1.00 30.18 279 ILE A O 1
ATOM 2216 N N . GLU A 1 303 ? 18.247 15.461 9.987 1.00 32.07 280 GLU A N 1
ATOM 2217 C CA . GLU A 1 303 ? 17.493 14.178 9.919 1.00 38.48 280 GLU A CA 1
ATOM 2218 C C . GLU A 1 303 ? 16.200 14.391 9.180 1.00 34.22 280 GLU A C 1
ATOM 2219 O O . GLU A 1 303 ? 15.664 13.457 8.620 1.00 32.25 280 GLU A O 1
ATOM 2225 N N . ASP A 1 304 ? 15.726 15.646 9.185 1.00 32.24 281 ASP A N 1
ATOM 2226 C CA . ASP A 1 304 ? 14.449 16.043 8.577 1.00 28.80 281 ASP A CA 1
ATOM 2227 C C . ASP A 1 304 ? 14.645 16.093 7.040 1.00 29.15 281 ASP A C 1
ATOM 2228 O O . ASP A 1 304 ? 15.404 16.915 6.509 1.00 28.95 281 ASP A O 1
ATOM 2233 N N . ASP A 1 305 ? 13.996 15.165 6.349 1.00 28.35 282 ASP A N 1
ATOM 2234 C CA . ASP A 1 305 ? 14.169 15.038 4.910 1.00 28.02 282 ASP A CA 1
ATOM 2235 C C . ASP A 1 305 ? 13.684 16.247 4.172 1.00 24.87 282 ASP A C 1
ATOM 2236 O O . ASP A 1 305 ? 14.256 16.653 3.157 1.00 22.00 282 ASP A O 1
ATOM 2241 N N . ILE A 1 306 ? 12.590 16.793 4.669 1.00 24.92 283 ILE A N 1
ATOM 2242 C CA . ILE A 1 306 ? 11.947 17.854 3.990 1.00 26.19 283 ILE A CA 1
ATOM 2243 C C . ILE A 1 306 ? 12.821 19.117 4.093 1.00 23.93 283 ILE A C 1
ATOM 2244 O O . ILE A 1 306 ? 13.013 19.837 3.116 1.00 25.32 283 ILE A O 1
ATOM 2249 N N . LEU A 1 307 ? 13.319 19.412 5.281 1.00 25.45 284 LEU A N 1
ATOM 2250 C CA . LEU A 1 307 ? 14.281 20.542 5.465 1.00 26.38 284 LEU A CA 1
ATOM 2251 C C . LEU A 1 307 ? 15.503 20.371 4.630 1.00 25.38 284 LEU A C 1
ATOM 2252 O O . LEU A 1 307 ? 15.944 21.336 4.049 1.00 22.75 284 LEU A O 1
ATOM 2257 N N . GLY A 1 308 ? 16.049 19.169 4.573 1.00 23.38 285 GLY A N 1
ATOM 2258 C CA . GLY A 1 308 ? 17.317 18.903 3.838 1.00 23.36 285 GLY A CA 1
ATOM 2259 C C . GLY A 1 308 ? 17.085 19.114 2.319 1.00 27.72 285 GLY A C 1
ATOM 2260 O O . GLY A 1 308 ? 17.875 19.781 1.610 1.00 26.46 285 GLY A O 1
ATOM 2261 N N . ARG A 1 309 ? 15.927 18.656 1.871 1.00 25.33 286 ARG A N 1
ATOM 2262 C CA . ARG A 1 309 ? 15.518 18.894 0.507 1.00 26.30 286 ARG A CA 1
ATOM 2263 C C . ARG A 1 309 ? 15.283 20.399 0.200 1.00 25.69 286 ARG A C 1
ATOM 2264 O O . ARG A 1 309 ? 15.753 20.898 -0.824 1.00 25.81 286 ARG A O 1
ATOM 2272 N N . LEU A 1 310 ? 14.576 21.117 1.082 1.00 27.69 287 LEU A N 1
ATOM 2273 C CA . LEU A 1 310 ? 14.325 22.575 0.871 1.00 23.95 287 LEU A CA 1
ATOM 2274 C C . LEU A 1 310 ? 15.667 23.342 0.730 1.00 25.77 287 LEU A C 1
ATOM 2275 O O . LEU A 1 310 ? 15.796 24.226 -0.060 1.00 28.63 287 LEU A O 1
ATOM 2280 N N . LEU A 1 311 ? 16.664 22.973 1.495 1.00 27.04 288 LEU A N 1
ATOM 2281 C CA . LEU A 1 311 ? 17.926 23.619 1.465 1.00 28.70 288 LEU A CA 1
ATOM 2282 C C . LEU A 1 311 ? 18.702 23.417 0.174 1.00 31.66 288 LEU A C 1
ATOM 2283 O O . LEU A 1 311 ? 19.579 24.131 -0.063 1.00 40.62 288 LEU A O 1
ATOM 2288 N N . SER A 1 312 ? 18.293 22.552 -0.718 1.00 29.24 289 SER A N 1
ATOM 2289 C CA . SER A 1 312 ? 19.008 22.386 -1.922 1.00 29.22 289 SER A CA 1
ATOM 2290 C C . SER A 1 312 ? 18.317 23.085 -3.114 1.00 27.81 289 SER A C 1
ATOM 2291 O O . SER A 1 312 ? 18.795 22.926 -4.197 1.00 27.24 289 SER A O 1
ATOM 2294 N N . PHE A 1 313 ? 17.124 23.714 -2.980 1.00 24.23 290 PHE A N 1
ATOM 2295 C CA . PHE A 1 313 ? 16.523 24.356 -4.063 1.00 22.70 290 PHE A CA 1
ATOM 2296 C C . PHE A 1 313 ? 17.125 25.753 -4.248 1.00 24.06 290 PHE A C 1
ATOM 2297 O O . PHE A 1 313 ? 17.308 26.490 -3.282 1.00 20.92 290 PHE A O 1
ATOM 2305 N N . TYR A 1 314 ? 17.388 26.128 -5.489 1.00 22.82 291 TYR A N 1
ATOM 2306 C CA . TYR A 1 314 ? 18.031 27.399 -5.806 1.00 23.21 291 TYR A CA 1
ATOM 2307 C C . TYR A 1 314 ? 17.207 28.605 -5.332 1.00 22.96 291 TYR A C 1
ATOM 2308 O O . TYR A 1 314 ? 17.746 29.666 -5.167 1.00 25.52 291 TYR A O 1
ATOM 2317 N N . ASN A 1 315 ? 15.882 28.433 -5.353 1.00 22.84 292 ASN A N 1
ATOM 2318 C CA . ASN A 1 315 ? 14.925 29.463 -5.048 1.00 22.17 292 ASN A CA 1
ATOM 2319 C C . ASN A 1 315 ? 14.243 29.389 -3.680 1.00 20.85 292 ASN A C 1
ATOM 2320 O O . ASN A 1 315 ? 13.098 29.840 -3.501 1.00 23.34 292 ASN A O 1
ATOM 2325 N N . VAL A 1 316 ? 14.889 28.739 -2.747 1.00 21.43 293 VAL A N 1
ATOM 2326 C CA . VAL A 1 316 ? 14.489 28.664 -1.342 1.00 20.81 293 VAL A CA 1
ATOM 2327 C C . VAL A 1 316 ? 15.544 29.378 -0.572 1.00 19.74 293 VAL A C 1
ATOM 2328 O O . VAL A 1 316 ? 16.782 29.138 -0.742 1.00 22.53 293 VAL A O 1
ATOM 2332 N N . LEU A 1 317 ? 15.078 30.313 0.236 1.00 22.82 294 LEU A N 1
ATOM 2333 C CA . LEU A 1 317 ? 15.882 30.990 1.245 1.00 21.84 294 LEU A CA 1
ATOM 2334 C C . LEU A 1 317 ? 15.318 30.766 2.634 1.00 20.27 294 LEU A C 1
ATOM 2335 O O . LEU A 1 317 ? 14.129 31.059 2.939 1.00 22.07 294 LEU A O 1
ATOM 2340 N N . ILE A 1 318 ? 16.128 30.200 3.484 1.00 20.07 295 ILE A N 1
ATOM 2341 C CA . ILE A 1 318 ? 15.752 29.956 4.872 1.00 21.30 295 ILE A CA 1
ATOM 2342 C C . ILE A 1 318 ? 16.595 30.718 5.798 1.00 21.29 295 ILE A C 1
ATOM 2343 O O . ILE A 1 318 ? 17.867 30.731 5.694 1.00 21.43 295 ILE A O 1
ATOM 2348 N N . THR A 1 319 ? 15.941 31.305 6.756 1.00 20.76 296 THR A N 1
ATOM 2349 C CA . THR A 1 319 ? 16.728 31.990 7.793 1.00 22.57 296 THR A CA 1
ATOM 2350 C C . THR A 1 319 ? 16.112 31.567 9.115 1.00 20.66 296 THR A C 1
ATOM 2351 O O . THR A 1 319 ? 14.896 31.269 9.184 1.00 21.60 296 THR A O 1
ATOM 2355 N N . SER A 1 320 ? 16.900 31.722 10.166 1.00 21.67 297 SER A N 1
ATOM 2356 C CA . SER A 1 320 ? 16.577 31.120 11.494 1.00 25.45 297 SER A CA 1
ATOM 2357 C C . SER A 1 320 ? 15.871 32.017 12.443 1.00 24.74 297 SER A C 1
ATOM 2358 O O . SER A 1 320 ? 16.397 32.376 13.483 1.00 26.71 297 SER A O 1
ATOM 2361 N N . HIS A 1 321 ? 14.638 32.343 12.099 1.00 25.09 298 HIS A N 1
ATOM 2362 C CA . HIS A 1 321 ? 13.821 33.143 12.964 1.00 28.34 298 HIS A CA 1
ATOM 2363 C C . HIS A 1 321 ? 14.494 34.393 13.386 1.00 29.56 298 HIS A C 1
ATOM 2364 O O . HIS A 1 321 ? 14.545 34.742 14.587 1.00 34.04 298 HIS A O 1
ATOM 2371 N N . GLN A 1 322 ? 15.014 35.097 12.398 1.00 27.00 299 GLN A N 1
ATOM 2372 C CA . GLN A 1 322 ? 15.702 36.313 12.657 1.00 24.40 299 GLN A CA 1
ATOM 2373 C C . GLN A 1 322 ? 14.977 37.596 12.292 1.00 23.64 299 GLN A C 1
ATOM 2374 O O . GLN A 1 322 ? 15.566 38.641 12.384 1.00 21.39 299 GLN A O 1
ATOM 2380 N N . ALA A 1 323 ? 13.695 37.509 11.938 1.00 21.81 300 ALA A N 1
ATOM 2381 C CA . ALA A 1 323 ? 13.005 38.671 11.489 1.00 21.49 300 ALA A CA 1
ATOM 2382 C C . ALA A 1 323 ? 12.984 39.710 12.563 1.00 23.10 300 ALA A C 1
ATOM 2383 O O . ALA A 1 323 ? 12.971 40.915 12.229 1.00 22.95 300 ALA A O 1
ATOM 2385 N N . TYR A 1 324 ? 12.983 39.298 13.814 1.00 23.09 301 TYR A N 1
ATOM 2386 C CA . TYR A 1 324 ? 12.931 40.198 14.933 1.00 25.21 301 TYR A CA 1
ATOM 2387 C C . TYR A 1 324 ? 14.247 40.936 15.199 1.00 25.32 301 TYR A C 1
ATOM 2388 O O . TYR A 1 324 ? 14.217 41.892 15.863 1.00 28.46 301 TYR A O 1
ATOM 2397 N N . PHE A 1 325 ? 15.362 40.403 14.744 1.00 21.64 302 PHE A N 1
ATOM 2398 C CA . PHE A 1 325 ? 16.673 40.704 15.290 1.00 22.41 302 PHE A CA 1
ATOM 2399 C C . PHE A 1 325 ? 17.246 42.074 14.897 1.00 22.62 302 PHE A C 1
ATOM 2400 O O . PHE A 1 325 ? 18.100 42.148 14.088 1.00 22.02 302 PHE A O 1
ATOM 2408 N N . THR A 1 326 ? 16.729 43.139 15.483 1.00 21.58 303 THR A N 1
ATOM 2409 C CA . THR A 1 326 ? 17.304 44.461 15.379 1.00 22.42 303 THR A CA 1
ATOM 2410 C C . THR A 1 326 ? 17.642 45.031 16.756 1.00 26.84 303 THR A C 1
ATOM 2411 O O . THR A 1 326 ? 17.189 44.532 17.793 1.00 25.49 303 THR A O 1
ATOM 2415 N N . LYS A 1 327 ? 18.439 46.061 16.769 1.00 27.01 304 LYS A N 1
ATOM 2416 C CA . LYS A 1 327 ? 18.806 46.608 18.024 1.00 30.31 304 LYS A CA 1
ATOM 2417 C C . LYS A 1 327 ? 17.600 47.174 18.771 1.00 29.37 304 LYS A C 1
ATOM 2418 O O . LYS A 1 327 ? 17.540 47.079 19.952 1.00 26.31 304 LYS A O 1
ATOM 2424 N N . GLU A 1 328 ? 16.631 47.704 18.063 1.00 25.08 305 GLU A N 1
ATOM 2425 C CA . GLU A 1 328 ? 15.423 48.184 18.737 1.00 26.48 305 GLU A CA 1
ATOM 2426 C C . GLU A 1 328 ? 14.649 47.066 19.413 1.00 25.46 305 GLU A C 1
ATOM 2427 O O . GLU A 1 328 ? 14.200 47.211 20.554 1.00 23.34 305 GLU A O 1
ATOM 2433 N N . ALA A 1 329 ? 14.474 45.934 18.714 1.00 24.36 306 ALA A N 1
ATOM 2434 C CA . ALA A 1 329 ? 13.864 44.784 19.298 1.00 21.85 306 ALA A CA 1
ATOM 2435 C C . ALA A 1 329 ? 14.602 44.282 20.532 1.00 21.55 306 ALA A C 1
ATOM 2436 O O . ALA A 1 329 ? 13.989 43.960 21.550 1.00 20.64 306 ALA A O 1
ATOM 2438 N N . VAL A 1 330 ? 15.957 44.206 20.459 1.00 21.31 307 VAL A N 1
ATOM 2439 C CA . VAL A 1 330 ? 16.741 43.763 21.530 1.00 20.10 307 VAL A CA 1
ATOM 2440 C C . VAL A 1 330 ? 16.648 44.673 22.727 1.00 21.33 307 VAL A C 1
ATOM 2441 O O . VAL A 1 330 ? 16.539 44.213 23.880 1.00 21.92 307 VAL A O 1
ATOM 2445 N N . GLY A 1 331 ? 16.636 45.998 22.506 1.00 20.65 308 GLY A N 1
ATOM 2446 C CA . GLY A 1 331 ? 16.410 46.892 23.564 1.00 20.19 308 GLY A CA 1
ATOM 2447 C C . GLY A 1 331 ? 15.030 46.725 24.234 1.00 20.42 308 GLY A C 1
ATOM 2448 O O . GLY A 1 331 ? 14.898 46.774 25.474 1.00 21.38 308 GLY A O 1
ATOM 2449 N N . ALA A 1 332 ? 13.996 46.530 23.464 1.00 20.09 309 ALA A N 1
ATOM 2450 C CA . ALA A 1 332 ? 12.678 46.277 24.096 1.00 20.35 309 ALA A CA 1
ATOM 2451 C C . ALA A 1 332 ? 12.640 44.962 24.885 1.00 22.44 309 ALA A C 1
ATOM 2452 O O . ALA A 1 332 ? 12.003 44.851 25.947 1.00 21.60 309 ALA A O 1
ATOM 2454 N N . ILE A 1 333 ? 13.295 43.939 24.366 1.00 23.05 310 ILE A N 1
ATOM 2455 C CA . ILE A 1 333 ? 13.392 42.671 25.106 1.00 24.27 310 ILE A CA 1
ATOM 2456 C C . ILE A 1 333 ? 14.093 42.875 26.420 1.00 22.85 310 ILE A C 1
ATOM 2457 O O . ILE A 1 333 ? 13.694 42.252 27.416 1.00 21.26 310 ILE A O 1
ATOM 2462 N N . THR A 1 334 ? 15.073 43.767 26.440 1.00 24.65 311 THR A N 1
ATOM 2463 C CA . THR A 1 334 ? 15.848 44.004 27.605 1.00 24.58 311 THR A CA 1
ATOM 2464 C C . THR A 1 334 ? 14.930 44.639 28.671 1.00 24.66 311 THR A C 1
ATOM 2465 O O . THR A 1 334 ? 14.910 44.232 29.830 1.00 25.09 311 THR A O 1
ATOM 2469 N N . VAL A 1 335 ? 14.201 45.641 28.256 1.00 25.15 312 VAL A N 1
ATOM 2470 C CA . VAL A 1 335 ? 13.192 46.336 29.102 1.00 25.83 312 VAL A CA 1
ATOM 2471 C C . VAL A 1 335 ? 12.144 45.362 29.643 1.00 23.48 312 VAL A C 1
ATOM 2472 O O . VAL A 1 335 ? 11.837 45.330 30.834 1.00 22.73 312 VAL A O 1
ATOM 2476 N N . THR A 1 336 ? 11.612 44.563 28.794 1.00 24.20 313 THR A N 1
ATOM 2477 C CA . THR A 1 336 ? 10.605 43.600 29.225 1.00 24.71 313 THR A CA 1
ATOM 2478 C C . THR A 1 336 ? 11.215 42.633 30.260 1.00 24.53 313 THR A C 1
ATOM 2479 O O . THR A 1 336 ? 10.553 42.248 31.247 1.00 24.89 313 THR A O 1
ATOM 2483 N N . THR A 1 337 ? 12.508 42.293 30.089 1.00 23.39 314 THR A N 1
ATOM 2484 C CA . THR A 1 337 ? 13.170 41.379 31.022 1.00 21.39 314 THR A CA 1
ATOM 2485 C C . THR A 1 337 ? 13.285 42.039 32.390 1.00 20.80 314 THR A C 1
ATOM 2486 O O . THR A 1 337 ? 12.961 41.438 33.428 1.00 21.67 314 THR A O 1
ATOM 2490 N N . LEU A 1 338 ? 13.649 43.307 32.414 1.00 20.55 315 LEU A N 1
ATOM 2491 C CA . LEU A 1 338 ? 13.825 44.037 33.661 1.00 21.09 315 LEU A CA 1
ATOM 2492 C C . LEU A 1 338 ? 12.424 44.182 34.360 1.00 22.16 315 LEU A C 1
ATOM 2493 O O . LEU A 1 338 ? 12.280 43.985 35.548 1.00 23.89 315 LEU A O 1
ATOM 2498 N N . ASN A 1 339 ? 11.406 44.495 33.573 1.00 21.14 316 ASN A N 1
ATOM 2499 C CA . ASN A 1 339 ? 10.041 44.536 34.094 1.00 21.60 316 ASN A CA 1
ATOM 2500 C C . ASN A 1 339 ? 9.562 43.188 34.572 1.00 22.89 316 ASN A C 1
ATOM 2501 O O . ASN A 1 339 ? 8.918 43.093 35.618 1.00 24.24 316 ASN A O 1
ATOM 2506 N N . ASN A 1 340 ? 9.860 42.130 33.865 1.00 22.69 317 ASN A N 1
ATOM 2507 C CA . ASN A 1 340 ? 9.613 40.795 34.349 1.00 21.84 317 ASN A CA 1
ATOM 2508 C C . ASN A 1 340 ? 10.169 40.570 35.763 1.00 21.77 317 ASN A C 1
ATOM 2509 O O . ASN A 1 340 ? 9.478 40.137 36.631 1.00 20.25 317 ASN A O 1
ATOM 2514 N N . ILE A 1 341 ? 11.452 40.849 35.954 1.00 22.10 318 ILE A N 1
ATOM 2515 C CA . ILE A 1 341 ? 12.095 40.682 37.186 1.00 20.62 318 ILE A CA 1
ATOM 2516 C C . ILE A 1 341 ? 11.539 41.569 38.297 1.00 21.87 318 ILE A C 1
ATOM 2517 O O . ILE A 1 341 ? 11.367 41.107 39.420 1.00 22.69 318 ILE A O 1
ATOM 2522 N N . LYS A 1 342 ? 11.277 42.857 38.004 1.00 24.02 319 LYS A N 1
ATOM 2523 C CA . LYS A 1 342 ? 10.617 43.719 38.961 1.00 25.93 319 LYS A CA 1
ATOM 2524 C C . LYS A 1 342 ? 9.213 43.213 39.384 1.00 24.88 319 LYS A C 1
ATOM 2525 O O . LYS A 1 342 ? 8.875 43.170 40.563 1.00 23.87 319 LYS A O 1
ATOM 2531 N N . ASP A 1 343 ? 8.417 42.797 38.440 1.00 23.09 320 ASP A N 1
ATOM 2532 C CA . ASP A 1 343 ? 7.102 42.275 38.769 1.00 26.28 320 ASP A CA 1
ATOM 2533 C C . ASP A 1 343 ? 7.192 41.038 39.687 1.00 27.68 320 ASP A C 1
ATOM 2534 O O . ASP A 1 343 ? 6.408 40.884 40.644 1.00 28.86 320 ASP A O 1
ATOM 2539 N N . PHE A 1 344 ? 8.185 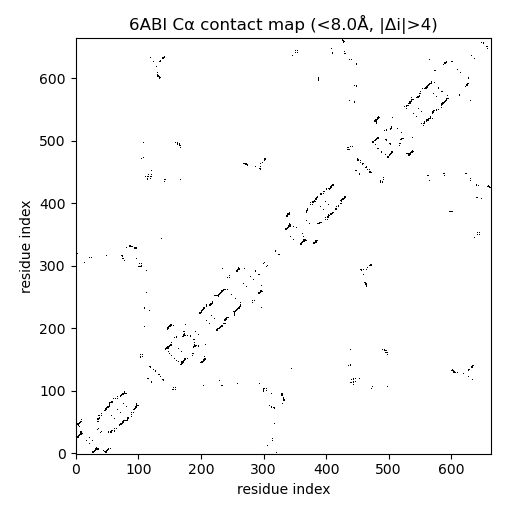40.213 39.444 1.00 26.15 321 PHE A N 1
ATOM 2540 C CA . PHE A 1 344 ? 8.323 39.038 40.263 1.00 27.50 321 PHE A CA 1
ATOM 2541 C C . PHE A 1 344 ? 8.660 39.420 41.742 1.00 27.04 321 PHE A C 1
ATOM 2542 O O . PHE A 1 344 ? 8.083 38.904 42.673 1.00 26.06 321 PHE A O 1
ATOM 2550 N N . VAL A 1 345 ? 9.661 40.261 41.900 1.00 26.81 322 VAL A N 1
ATOM 2551 C CA . VAL A 1 345 ? 10.172 40.690 43.168 1.00 30.49 322 VAL A CA 1
ATOM 2552 C C . VAL A 1 345 ? 9.058 41.452 43.909 1.00 30.21 322 VAL A C 1
ATOM 2553 O O . VAL A 1 345 ? 9.017 41.451 45.109 1.00 30.00 322 VAL A O 1
ATOM 2557 N N . GLU A 1 346 ? 8.223 42.155 43.202 1.00 27.63 323 GLU A N 1
ATOM 2558 C CA . GLU A 1 346 ? 7.101 42.896 43.845 1.00 27.63 323 GLU A CA 1
ATOM 2559 C C . GLU A 1 346 ? 5.859 42.080 43.979 1.00 27.00 323 GLU A C 1
ATOM 2560 O O . GLU A 1 346 ? 4.849 42.580 44.417 1.00 26.35 323 GLU A O 1
ATOM 2566 N N . GLY A 1 347 ? 5.908 40.805 43.599 1.00 27.98 324 GLY A N 1
ATOM 2567 C CA . GLY A 1 347 ? 4.858 39.887 43.840 1.00 27.55 324 GLY A CA 1
ATOM 2568 C C . GLY A 1 347 ? 3.622 39.992 42.915 1.00 32.35 324 GLY A C 1
ATOM 2569 O O . GLY A 1 347 ? 2.635 39.319 43.193 1.00 30.28 324 GLY A O 1
ATOM 2570 N N . ARG A 1 348 ? 3.692 40.786 41.855 1.00 30.12 325 ARG A N 1
ATOM 2571 C CA . ARG A 1 348 ? 2.673 40.926 40.845 1.00 31.89 325 ARG A CA 1
ATOM 2572 C C . ARG A 1 348 ? 2.514 39.724 39.969 1.00 30.07 325 ARG A C 1
ATOM 2573 O O . ARG A 1 348 ? 3.391 38.956 39.824 1.00 29.91 325 ARG A O 1
ATOM 2581 N N . PRO A 1 349 ? 1.374 39.610 39.346 1.00 29.24 326 PRO A N 1
ATOM 2582 C CA . PRO A 1 349 ? 1.215 38.520 38.437 1.00 33.39 326 PRO A CA 1
ATOM 2583 C C . PRO A 1 349 ? 2.232 38.622 37.329 1.00 27.98 326 PRO A C 1
ATOM 2584 O O . PRO A 1 349 ? 2.543 39.739 36.867 1.00 26.55 326 PRO A O 1
ATOM 2588 N N . LEU A 1 350 ? 2.678 37.453 36.894 1.00 26.64 327 LEU A N 1
ATOM 2589 C CA . LEU A 1 350 ? 3.641 37.350 35.846 1.00 30.26 327 LEU A CA 1
ATOM 2590 C C . LEU A 1 350 ? 2.915 37.083 34.533 1.00 27.29 327 LEU A C 1
ATOM 2591 O O . LEU A 1 350 ? 2.645 35.929 34.127 1.00 28.95 327 LEU A O 1
ATOM 2596 N N . VAL A 1 351 ? 2.704 38.148 33.810 1.00 28.74 328 VAL A N 1
ATOM 2597 C CA . VAL A 1 351 ? 2.028 38.049 32.538 1.00 29.20 328 VAL A CA 1
ATOM 2598 C C . VAL A 1 351 ? 2.847 37.288 31.525 1.00 31.47 328 VAL A C 1
ATOM 2599 O O . VAL A 1 351 ? 2.271 36.812 30.622 1.00 26.92 328 VAL A O 1
ATOM 2603 N N . ASN A 1 352 ? 4.180 37.164 31.685 1.00 28.85 329 ASN A N 1
ATOM 2604 C CA . ASN A 1 352 ? 4.976 36.440 30.734 1.00 26.80 329 ASN A CA 1
ATOM 2605 C C . ASN A 1 352 ? 5.476 35.125 31.294 1.00 27.95 329 ASN A C 1
ATOM 2606 O O . ASN A 1 352 ? 6.451 34.580 30.850 1.00 25.09 329 ASN A O 1
ATOM 2611 N N . GLU A 1 353 ? 4.784 34.607 32.275 1.00 28.90 330 GLU A N 1
ATOM 2612 C CA . GLU A 1 353 ? 5.156 33.352 32.808 1.00 33.06 330 GLU A CA 1
ATOM 2613 C C . GLU A 1 353 ? 5.031 32.238 31.766 1.00 35.15 330 GLU A C 1
ATOM 2614 O O . GLU A 1 353 ? 4.006 32.159 31.054 1.00 33.32 330 GLU A O 1
ATOM 2620 N N . VAL A 1 354 ? 5.958 31.308 31.832 1.00 31.00 331 VAL A N 1
ATOM 2621 C CA . VAL A 1 354 ? 5.901 30.040 31.129 1.00 33.89 331 VAL A CA 1
ATOM 2622 C C . VAL A 1 354 ? 5.404 28.962 32.096 1.00 34.13 331 VAL A C 1
ATOM 2623 O O . VAL A 1 354 ? 6.009 28.711 33.167 1.00 30.35 331 VAL A O 1
ATOM 2627 N N . PRO A 1 355 ? 4.219 28.374 31.799 1.00 36.41 332 PRO A N 1
ATOM 2628 C CA . PRO A 1 355 ? 3.599 27.487 32.774 1.00 36.86 332 PRO A CA 1
ATOM 2629 C C . PRO A 1 355 ? 4.297 26.163 32.729 1.00 34.78 332 PRO A C 1
ATOM 2630 O O . PRO A 1 355 ? 4.836 25.807 31.751 1.00 35.55 332 PRO A O 1
ATOM 2634 N N . GLN A 1 356 ? 4.415 25.513 33.851 1.00 39.55 333 GLN A N 1
ATOM 2635 C CA . GLN A 1 356 ? 5.234 24.308 33.972 1.00 42.27 333 GLN A CA 1
ATOM 2636 C C . GLN A 1 356 ? 4.494 22.996 33.785 1.00 53.54 333 GLN A C 1
ATOM 2637 O O . GLN A 1 356 ? 5.155 21.946 33.723 1.00 51.02 333 GLN A O 1
ATOM 2643 N N . ASN A 1 357 ? 3.169 23.096 33.592 1.00 57.27 334 ASN A N 1
ATOM 2644 C CA . ASN A 1 357 ? 2.191 22.017 33.714 1.00 66.28 334 ASN A CA 1
ATOM 2645 C C . ASN A 1 357 ? 2.276 21.497 35.107 1.00 68.02 334 ASN A C 1
ATOM 2646 O O . ASN A 1 357 ? 1.400 20.784 35.520 1.00 86.08 334 ASN A O 1
ATOM 2651 N N . GLN B 1 25 ? 18.890 38.659 -48.269 1.00 79.29 2 GLN B N 1
ATOM 2652 C CA . GLN B 1 25 ? 17.536 39.208 -48.280 1.00 79.21 2 GLN B CA 1
ATOM 2653 C C . GLN B 1 25 ? 16.990 39.507 -46.877 1.00 70.13 2 GLN B C 1
ATOM 2654 O O . GLN B 1 25 ? 16.374 40.513 -46.628 1.00 76.84 2 GLN B O 1
ATOM 2660 N N . LYS B 1 26 ? 17.216 38.600 -45.967 1.00 63.84 3 LYS B N 1
ATOM 2661 C CA . LYS B 1 26 ? 16.954 38.828 -44.524 1.00 59.63 3 LYS B CA 1
ATOM 2662 C C . LYS B 1 26 ? 18.030 39.715 -43.862 1.00 46.76 3 LYS B C 1
ATOM 2663 O O . LYS B 1 26 ? 19.185 39.540 -44.148 1.00 42.83 3 LYS B O 1
ATOM 2669 N N . THR B 1 27 ? 17.687 40.616 -42.940 1.00 42.11 4 THR B N 1
ATOM 2670 C CA . THR B 1 27 ? 18.750 41.284 -42.170 1.00 39.16 4 THR B CA 1
ATOM 2671 C C . THR B 1 27 ? 19.317 40.325 -41.148 1.00 32.84 4 THR B C 1
ATOM 2672 O O . THR B 1 27 ? 18.577 39.803 -40.343 1.00 32.25 4 THR B O 1
ATOM 2676 N N . LYS B 1 28 ? 20.629 40.194 -41.112 1.00 30.87 5 LYS B N 1
ATOM 2677 C CA . LYS B 1 28 ? 21.277 39.219 -40.243 1.00 32.87 5 LYS B CA 1
ATOM 2678 C C . LYS B 1 28 ? 21.904 39.871 -39.025 1.00 27.73 5 LYS B C 1
ATOM 2679 O O . LYS B 1 28 ? 22.752 40.745 -39.148 1.00 28.30 5 LYS B O 1
ATOM 2685 N N . ILE B 1 29 ? 21.476 39.439 -37.857 1.00 26.99 6 ILE B N 1
ATOM 2686 C CA . ILE B 1 29 ? 21.909 39.986 -36.557 1.00 25.56 6 ILE B CA 1
ATOM 2687 C C . ILE B 1 29 ? 22.579 38.887 -35.747 1.00 24.39 6 ILE B C 1
ATOM 2688 O O . ILE B 1 29 ? 22.001 37.817 -35.503 1.00 22.98 6 ILE B O 1
ATOM 2693 N N . ILE B 1 30 ? 23.797 39.184 -35.305 1.00 22.00 7 ILE B N 1
ATOM 2694 C CA . ILE B 1 30 ? 24.490 38.333 -34.355 1.00 22.51 7 ILE B CA 1
ATOM 2695 C C . ILE B 1 30 ? 24.584 39.025 -32.960 1.00 21.69 7 ILE B C 1
ATOM 2696 O O . ILE B 1 30 ? 24.958 40.228 -32.835 1.00 23.07 7 ILE B O 1
ATOM 2701 N N . PHE B 1 31 ? 24.099 38.328 -31.947 1.00 19.53 8 PHE B N 1
ATOM 2702 C CA . PHE B 1 31 ? 24.083 38.779 -30.563 1.00 20.09 8 PHE B CA 1
ATOM 2703 C C . PHE B 1 31 ? 2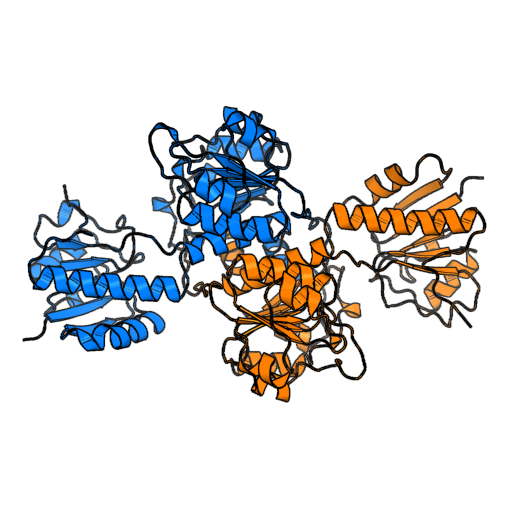5.164 38.110 -29.756 1.00 21.40 8 PHE B C 1
ATOM 2704 O O . PHE B 1 31 ? 25.271 36.852 -29.771 1.00 21.05 8 PHE B O 1
ATOM 2712 N N . PHE B 1 32 ? 25.885 38.887 -28.967 1.00 20.38 9 PHE B N 1
ATOM 2713 C CA . PHE B 1 32 ? 26.867 38.409 -28.012 1.00 20.49 9 PHE B CA 1
ATOM 2714 C C . PHE B 1 32 ? 26.305 38.577 -26.580 1.00 21.56 9 PHE B C 1
ATOM 2715 O O . PHE B 1 32 ? 25.328 39.335 -26.432 1.00 21.00 9 PHE B O 1
ATOM 2723 N N . ASP B 1 33 ? 26.872 37.876 -25.557 1.00 20.15 10 ASP B N 1
ATOM 2724 C CA . ASP B 1 33 ? 26.558 38.087 -24.139 1.00 21.76 10 ASP B CA 1
ATOM 2725 C C . ASP B 1 33 ? 25.047 37.866 -23.848 1.00 22.93 10 ASP B C 1
ATOM 2726 O O . ASP B 1 33 ? 24.485 38.434 -22.964 1.00 20.96 10 ASP B O 1
ATOM 2731 N N . ILE B 1 34 ? 24.402 36.962 -24.566 1.00 25.02 11 ILE B N 1
ATOM 2732 C CA . ILE B 1 34 ? 22.965 36.664 -24.362 1.00 26.64 11 ILE B CA 1
ATOM 2733 C C . ILE B 1 34 ? 22.782 36.047 -22.971 1.00 29.36 11 ILE B C 1
ATOM 2734 O O . ILE B 1 34 ? 23.608 35.250 -22.510 1.00 26.88 11 ILE B O 1
ATOM 2739 N N . LYS B 1 35 ? 21.777 36.541 -22.276 1.00 26.46 12 LYS B N 1
ATOM 2740 C CA . LYS B 1 35 ? 21.393 36.083 -20.961 1.00 26.76 12 LYS B CA 1
ATOM 2741 C C . LYS B 1 35 ? 19.871 36.036 -20.853 1.00 25.68 12 LYS B C 1
ATOM 2742 O O . LYS B 1 35 ? 19.226 36.024 -21.838 1.00 26.05 12 LYS B O 1
ATOM 2748 N N . ASP B 1 36 ? 19.350 36.020 -19.644 1.00 24.16 13 ASP B N 1
ATOM 2749 C CA . ASP B 1 36 ? 17.972 35.709 -19.292 1.00 23.89 13 ASP B CA 1
ATOM 2750 C C . ASP B 1 36 ? 16.953 36.376 -20.164 1.00 22.58 13 ASP B C 1
ATOM 2751 O O . ASP B 1 36 ? 16.864 37.566 -20.175 1.00 24.48 13 ASP B O 1
ATOM 2756 N N . TYR B 1 37 ? 16.163 35.604 -20.860 1.00 25.71 14 TYR B N 1
ATOM 2757 C CA . TYR B 1 37 ? 15.044 36.159 -21.664 1.00 30.03 14 TYR B CA 1
ATOM 2758 C C . TYR B 1 37 ? 15.453 36.972 -22.944 1.00 29.25 14 TYR B C 1
ATOM 2759 O O . TYR B 1 37 ? 14.567 37.378 -23.682 1.00 26.73 14 TYR B O 1
ATOM 2768 N N . ASP B 1 38 ? 16.760 37.212 -23.168 1.00 24.85 15 ASP B N 1
ATOM 2769 C CA . ASP B 1 38 ? 17.226 37.900 -24.357 1.00 22.42 15 ASP B CA 1
ATOM 2770 C C . ASP B 1 38 ? 16.705 37.178 -25.579 1.00 25.02 15 ASP B C 1
ATOM 2771 O O . ASP B 1 38 ? 16.064 37.767 -26.489 1.00 22.92 15 ASP B O 1
ATOM 2776 N N . LYS B 1 39 ? 16.903 35.853 -25.634 1.00 24.21 16 LYS B N 1
ATOM 2777 C CA . LYS B 1 39 ? 16.518 35.212 -26.855 1.00 27.44 16 LYS B CA 1
ATOM 2778 C C . LYS B 1 39 ? 14.999 35.261 -27.077 1.00 26.62 16 LYS B C 1
ATOM 2779 O O . LYS B 1 39 ? 14.536 35.590 -28.172 1.00 24.49 16 LYS B O 1
ATOM 2785 N N . GLU B 1 40 ? 14.230 34.979 -26.065 1.00 25.98 17 GLU B N 1
ATOM 2786 C CA . GLU B 1 40 ? 12.799 34.959 -26.230 1.00 29.94 17 GLU B CA 1
ATOM 2787 C C . GLU B 1 40 ? 12.243 36.339 -26.542 1.00 30.55 17 GLU B C 1
ATOM 2788 O O . GLU B 1 40 ? 11.382 36.506 -27.405 1.00 32.70 17 GLU B O 1
ATOM 2794 N N . PHE B 1 41 ? 12.763 37.378 -25.886 1.00 29.66 18 PHE B N 1
ATOM 2795 C CA . PHE B 1 41 ? 12.235 38.712 -26.172 1.00 28.09 18 PHE B CA 1
ATOM 2796 C C . PHE B 1 41 ? 12.627 39.198 -27.580 1.00 27.54 18 PHE B C 1
ATOM 2797 O O . PHE B 1 41 ? 11.842 39.775 -28.270 1.00 26.75 18 PHE B O 1
ATOM 2805 N N . PHE B 1 42 ? 13.858 38.941 -28.010 1.00 27.30 19 PHE B N 1
ATOM 2806 C CA . PHE B 1 42 ? 14.302 39.421 -29.299 1.00 24.42 19 PHE B CA 1
ATOM 2807 C C . PHE B 1 42 ? 13.486 38.705 -30.372 1.00 25.38 19 PHE B C 1
ATOM 2808 O O . PHE B 1 42 ? 13.043 39.332 -31.311 1.00 24.47 19 PHE B O 1
ATOM 2816 N N . LYS B 1 43 ? 13.237 37.426 -30.205 1.00 25.48 20 LYS B N 1
ATOM 2817 C CA . LYS B 1 43 ? 12.425 36.711 -31.129 1.00 27.42 20 LYS B CA 1
ATOM 2818 C C . LYS B 1 43 ? 10.991 37.241 -31.149 1.00 32.22 20 LYS B C 1
ATOM 2819 O O . LYS B 1 43 ? 10.442 37.449 -32.169 1.00 32.13 20 LYS B O 1
ATOM 2825 N N . LYS B 1 44 ? 10.397 37.425 -30.000 1.00 31.31 21 LYS B N 1
ATOM 2826 C CA . LYS B 1 44 ? 9.021 37.855 -29.902 1.00 34.57 21 LYS B CA 1
ATOM 2827 C C . LYS B 1 44 ? 8.830 39.246 -30.440 1.00 37.18 21 LYS B C 1
ATOM 2828 O O . LYS B 1 44 ? 8.031 39.483 -31.293 1.00 33.67 21 LYS B O 1
ATOM 2834 N N . TYR B 1 45 ? 9.629 40.175 -29.990 1.00 32.33 22 TYR B N 1
ATOM 2835 C CA . TYR B 1 45 ? 9.444 41.559 -30.465 1.00 33.53 22 TYR B CA 1
ATOM 2836 C C . TYR B 1 45 ? 10.062 41.821 -31.822 1.00 31.67 22 TYR B C 1
ATOM 2837 O O . TYR B 1 45 ? 9.911 42.883 -32.372 1.00 32.38 22 TYR B O 1
ATOM 2846 N N . GLY B 1 46 ? 10.818 40.882 -32.342 1.00 33.16 23 GLY B N 1
ATOM 2847 C CA . GLY B 1 46 ? 11.472 41.118 -33.603 1.00 38.42 23 GLY B CA 1
ATOM 2848 C C . GLY B 1 46 ? 10.737 40.464 -34.780 1.00 41.81 23 GLY B C 1
ATOM 2849 O O . GLY B 1 46 ? 11.200 40.552 -35.890 1.00 39.77 23 GLY B O 1
ATOM 2850 N N . ALA B 1 47 ? 9.620 39.830 -34.513 1.00 49.02 24 ALA B N 1
ATOM 2851 C CA . ALA B 1 47 ? 8.893 39.080 -35.511 1.00 57.46 24 ALA B CA 1
ATOM 2852 C C . ALA B 1 47 ? 8.311 40.003 -36.556 1.00 57.05 24 ALA B C 1
ATOM 2853 O O . ALA B 1 47 ? 8.369 41.180 -36.427 1.00 60.66 24 ALA B O 1
ATOM 2855 N N . ASP B 1 48 ? 7.780 39.473 -37.631 1.00 71.23 25 ASP B N 1
ATOM 2856 C CA . ASP B 1 48 ? 7.365 40.359 -38.716 1.00 68.11 25 ASP B CA 1
ATOM 2857 C C . ASP B 1 48 ? 8.412 41.358 -39.234 1.00 60.78 25 ASP B C 1
ATOM 2858 O O . ASP B 1 48 ? 8.029 42.341 -39.871 1.00 54.16 25 ASP B O 1
ATOM 2863 N N . TYR B 1 49 ? 9.711 41.149 -39.004 1.00 61.55 26 TYR B N 1
ATOM 2864 C CA . TYR B 1 49 ? 10.623 42.092 -39.617 1.00 52.54 26 TYR B CA 1
ATOM 2865 C C . TYR B 1 49 ? 11.641 41.527 -40.526 1.00 53.64 26 TYR B C 1
ATOM 2866 O O . TYR B 1 49 ? 12.469 42.227 -41.047 1.00 52.94 26 TYR B O 1
ATOM 2875 N N . ASN B 1 50 ? 11.615 40.226 -40.715 1.00 51.16 27 ASN B N 1
ATOM 2876 C CA . ASN B 1 50 ? 12.558 39.693 -41.657 1.00 50.53 27 ASN B CA 1
ATOM 2877 C C . ASN B 1 50 ? 13.968 39.639 -41.150 1.00 42.22 27 ASN B C 1
ATOM 2878 O O . ASN B 1 50 ? 14.926 39.718 -41.919 1.00 46.46 27 ASN B O 1
ATOM 2883 N N . PHE B 1 51 ? 14.096 39.510 -39.846 1.00 34.78 28 PHE B N 1
ATOM 2884 C CA . PHE B 1 51 ? 15.422 39.415 -39.247 1.00 32.23 28 PHE B CA 1
ATOM 2885 C C . PHE B 1 51 ? 15.832 37.979 -39.153 1.00 31.94 28 PHE B C 1
ATOM 2886 O O . PHE B 1 51 ? 15.059 37.106 -38.954 1.00 34.43 28 PHE B O 1
ATOM 2894 N N . GLU B 1 52 ? 17.101 37.718 -39.282 1.00 33.37 29 GLU B N 1
ATOM 2895 C CA . GLU B 1 52 ? 17.594 36.393 -38.982 1.00 35.04 29 GLU B CA 1
ATOM 2896 C C . GLU B 1 52 ? 18.581 36.580 -37.837 1.00 30.94 29 GLU B C 1
ATOM 2897 O O . GLU B 1 52 ? 19.540 37.393 -37.942 1.00 33.46 29 GLU B O 1
ATOM 2903 N N . MET B 1 53 ? 18.355 35.879 -36.752 1.00 27.86 30 MET B N 1
ATOM 2904 C CA . MET B 1 53 ? 19.049 36.143 -35.485 1.00 28.10 30 MET B CA 1
ATOM 2905 C C . MET B 1 53 ? 19.869 35.003 -35.011 1.00 27.14 30 MET B C 1
ATOM 2906 O O . MET B 1 53 ? 19.352 33.852 -34.946 1.00 24.25 30 MET B O 1
ATOM 2911 N N . THR B 1 54 ? 21.142 35.263 -34.699 1.00 25.52 31 THR B N 1
ATOM 2912 C CA . THR B 1 54 ? 22.025 34.197 -34.104 1.00 24.35 31 THR B CA 1
ATOM 2913 C C . THR B 1 54 ? 22.395 34.669 -32.669 1.00 25.48 31 THR B C 1
ATOM 2914 O O . THR B 1 54 ? 22.707 35.887 -32.450 1.00 23.10 31 THR B O 1
ATOM 2918 N N . PHE B 1 55 ? 22.198 33.795 -31.691 1.00 22.97 32 PHE B N 1
ATOM 2919 C CA . PHE B 1 55 ? 22.271 34.134 -30.254 1.00 26.04 32 PHE B CA 1
ATOM 2920 C C . PHE B 1 55 ? 23.432 33.444 -29.562 1.00 25.44 32 PHE B C 1
ATOM 2921 O O . PHE B 1 55 ? 23.428 32.196 -29.516 1.00 26.88 32 PHE B O 1
ATOM 2929 N N . LEU B 1 56 ? 24.510 34.173 -29.236 1.00 22.64 33 LEU B N 1
ATOM 2930 C CA . LEU B 1 56 ? 25.643 33.530 -28.516 1.00 22.34 33 LEU B CA 1
ATOM 2931 C C . LEU B 1 56 ? 25.744 34.065 -27.064 1.00 23.44 33 LEU B C 1
ATOM 2932 O O . LEU B 1 56 ? 25.581 35.294 -26.805 1.00 21.90 33 LEU B O 1
ATOM 2937 N N . LYS B 1 57 ? 26.196 33.215 -26.165 1.00 21.95 34 LYS B N 1
ATOM 2938 C CA . LYS B 1 57 ? 26.438 33.673 -24.813 1.00 26.38 34 LYS B CA 1
ATOM 2939 C C . LYS B 1 57 ? 27.817 34.251 -24.652 1.00 26.78 34 LYS B C 1
ATOM 2940 O O . LYS B 1 57 ? 28.032 35.008 -23.726 1.00 25.78 34 LYS B O 1
ATOM 2946 N N . VAL B 1 58 ? 28.747 33.920 -25.537 1.00 24.73 35 VAL B N 1
ATOM 2947 C CA . VAL B 1 58 ? 30.129 34.328 -25.374 1.00 22.52 35 VAL B CA 1
ATOM 2948 C C . VAL B 1 58 ? 30.210 35.878 -25.518 1.00 23.92 35 VAL B C 1
ATOM 2949 O O . VAL B 1 58 ? 29.307 36.533 -26.064 1.00 22.93 35 VAL B O 1
ATOM 2953 N N . ARG B 1 59 ? 31.300 36.427 -25.084 1.00 23.13 36 ARG B N 1
ATOM 2954 C CA . ARG B 1 59 ? 31.482 37.827 -25.257 1.00 30.19 36 ARG B CA 1
ATOM 2955 C C . ARG B 1 59 ? 32.225 38.157 -26.550 1.00 25.61 36 ARG B C 1
ATOM 2956 O O . ARG B 1 59 ? 32.791 37.313 -27.166 1.00 24.28 36 ARG B O 1
ATOM 2964 N N . LEU B 1 60 ? 32.112 39.385 -26.985 1.00 23.22 37 LEU B N 1
ATOM 2965 C CA . LEU B 1 60 ? 32.753 39.870 -28.154 1.00 24.19 37 LEU B CA 1
ATOM 2966 C C . LEU B 1 60 ? 34.096 40.456 -27.750 1.00 25.74 37 LEU B C 1
ATOM 2967 O O . LEU B 1 60 ? 34.153 41.475 -27.051 1.00 28.91 37 LEU B O 1
ATOM 2972 N N . THR B 1 61 ? 35.150 39.915 -28.318 1.00 26.60 38 THR B N 1
ATOM 2973 C CA . THR B 1 61 ? 36.543 40.368 -28.158 1.00 26.30 38 THR B CA 1
ATOM 2974 C C . THR B 1 61 ? 37.240 40.092 -29.477 1.00 27.95 38 THR B C 1
ATOM 2975 O O . THR B 1 61 ? 36.623 39.616 -30.434 1.00 28.89 38 THR B O 1
ATOM 2979 N N . GLU B 1 62 ? 38.531 40.357 -29.561 1.00 28.73 39 GLU B N 1
ATOM 2980 C CA . GLU B 1 62 ? 39.243 40.027 -30.773 1.00 30.88 39 GLU B CA 1
ATOM 2981 C C . GLU B 1 62 ? 39.219 38.549 -31.037 1.00 29.47 39 GLU B C 1
ATOM 2982 O O . GLU B 1 62 ? 39.282 38.174 -32.164 1.00 30.48 39 GLU B O 1
ATOM 2988 N N . GLU B 1 63 ? 39.136 37.723 -30.028 1.00 30.20 40 GLU B N 1
ATOM 2989 C CA . GLU B 1 63 ? 39.085 36.260 -30.280 1.00 37.94 40 GLU B CA 1
ATOM 2990 C C . GLU B 1 63 ? 37.730 35.758 -30.793 1.00 39.26 40 GLU B C 1
ATOM 2991 O O . GLU B 1 63 ? 37.640 34.639 -31.221 1.00 37.81 40 GLU B O 1
ATOM 2997 N N . THR B 1 64 ? 36.669 36.540 -30.682 1.00 34.04 41 THR B N 1
ATOM 2998 C CA . THR B 1 64 ? 35.396 36.101 -31.244 1.00 32.14 41 THR B CA 1
ATOM 2999 C C . THR B 1 64 ? 34.911 36.983 -32.404 1.00 29.85 41 THR B C 1
ATOM 3000 O O . THR B 1 64 ? 33.879 36.720 -32.975 1.00 27.61 41 THR B O 1
ATOM 3004 N N . ALA B 1 65 ? 35.667 38.008 -32.743 1.00 29.35 42 ALA B N 1
ATOM 3005 C CA . ALA B 1 65 ? 35.172 39.016 -33.679 1.00 31.32 42 ALA B CA 1
ATOM 3006 C C . ALA B 1 65 ? 35.007 38.427 -35.066 1.00 31.84 42 ALA B C 1
ATOM 3007 O O . ALA B 1 65 ? 34.177 38.875 -35.862 1.00 30.64 42 ALA B O 1
ATOM 3009 N N . ASN B 1 66 ? 35.745 37.387 -35.358 1.00 37.03 43 ASN B N 1
ATOM 3010 C CA . ASN B 1 66 ? 35.572 36.735 -36.627 1.00 39.95 43 ASN B CA 1
ATOM 3011 C C . ASN B 1 66 ? 34.257 36.087 -36.856 1.00 32.62 43 ASN B C 1
ATOM 3012 O O . ASN B 1 66 ? 33.900 35.880 -37.954 1.00 32.01 43 ASN B O 1
ATOM 3017 N N . LEU B 1 67 ? 33.526 35.826 -35.806 1.00 27.96 44 LEU B N 1
ATOM 3018 C CA . LEU B 1 67 ? 32.234 35.212 -35.935 1.00 27.84 44 LEU B CA 1
ATOM 3019 C C . LEU B 1 67 ? 31.269 36.188 -36.548 1.00 27.57 44 LEU B C 1
ATOM 3020 O O . LEU B 1 67 ? 30.202 35.791 -36.921 1.00 28.98 44 LEU B O 1
ATOM 3025 N N . THR B 1 68 ? 31.586 37.489 -36.577 1.00 26.26 45 THR B N 1
ATOM 3026 C CA . THR B 1 68 ? 30.712 38.429 -37.210 1.00 27.16 45 THR B CA 1
ATOM 3027 C C . THR B 1 68 ? 30.633 38.366 -38.761 1.00 33.45 45 THR B C 1
ATOM 3028 O O . THR B 1 68 ? 29.800 39.097 -39.399 1.00 30.44 45 THR B O 1
ATOM 3032 N N . LYS B 1 69 ? 31.444 37.515 -39.362 1.00 35.43 46 LYS B N 1
ATOM 3033 C CA . LYS B 1 69 ? 31.468 37.350 -40.798 1.00 37.15 46 LYS B CA 1
ATOM 3034 C C . LYS B 1 69 ? 30.108 36.993 -41.355 1.00 34.34 46 LYS B C 1
ATOM 3035 O O . LYS B 1 69 ? 29.494 36.063 -40.944 1.00 33.61 46 LYS B O 1
ATOM 3041 N N . GLY B 1 70 ? 29.668 37.783 -42.302 1.00 30.33 47 GLY B N 1
ATOM 3042 C CA . GLY B 1 70 ? 28.380 37.629 -42.959 1.00 31.61 47 GLY B CA 1
ATOM 3043 C C . GLY B 1 70 ? 27.191 38.276 -42.260 1.00 32.19 47 GLY B C 1
ATOM 3044 O O . GLY B 1 70 ? 26.076 38.140 -42.705 1.00 32.84 47 GLY B O 1
ATOM 3045 N N . TYR B 1 71 ? 27.399 39.047 -41.192 1.00 30.07 48 TYR B N 1
ATOM 3046 C CA . TYR B 1 71 ? 26.295 39.613 -40.517 1.00 26.34 48 TYR B CA 1
ATOM 3047 C C . TYR B 1 71 ? 26.205 41.056 -40.875 1.00 26.28 48 TYR B C 1
ATOM 3048 O O . TYR B 1 71 ? 27.211 41.701 -41.096 1.00 25.04 48 TYR B O 1
ATOM 3057 N N . ASP B 1 72 ? 24.984 41.569 -40.794 1.00 25.36 49 ASP B N 1
ATOM 3058 C CA . ASP B 1 72 ? 24.698 42.972 -41.009 1.00 24.40 49 ASP B CA 1
ATOM 3059 C C . ASP B 1 72 ? 24.842 43.811 -39.715 1.00 23.43 49 ASP B C 1
ATOM 3060 O O . ASP B 1 72 ? 25.267 44.966 -39.756 1.00 23.71 49 ASP B O 1
ATOM 3065 N N . VAL B 1 73 ? 24.473 43.218 -38.579 1.00 24.33 50 VAL B N 1
ATOM 3066 C CA . VAL B 1 73 ? 24.310 43.898 -37.316 1.00 24.09 50 VAL B CA 1
ATOM 3067 C C . VAL B 1 73 ? 24.914 43.046 -36.253 1.00 24.72 50 VAL B C 1
ATOM 3068 O O . VAL B 1 73 ? 24.679 41.830 -36.203 1.00 23.80 50 VAL B O 1
ATOM 3072 N N . VAL B 1 74 ? 25.688 43.679 -35.389 1.00 23.72 51 VAL B N 1
ATOM 3073 C CA . VAL B 1 74 ? 26.249 43.001 -34.210 1.00 22.46 51 VAL B CA 1
ATOM 3074 C C . VAL B 1 74 ? 25.670 43.690 -32.982 1.00 20.86 51 VAL B C 1
ATOM 3075 O O . VAL B 1 74 ? 25.634 44.953 -32.840 1.00 19.25 51 VAL B O 1
ATOM 3079 N N . CYS B 1 75 ? 25.246 42.878 -32.076 1.00 19.62 52 CYS B N 1
ATOM 3080 C CA . CYS B 1 75 ? 24.608 43.348 -30.832 1.00 20.62 52 CYS B CA 1
ATOM 3081 C C . CYS B 1 75 ? 25.260 42.767 -29.615 1.00 21.43 52 CYS B C 1
ATOM 3082 O O . CYS B 1 75 ? 25.252 41.509 -29.336 1.00 22.19 52 CYS B O 1
ATOM 3085 N N . GLY B 1 76 ? 25.935 43.649 -28.929 1.00 20.92 53 GLY B N 1
ATOM 3086 C CA . GLY B 1 76 ? 26.866 43.351 -27.875 1.00 20.85 53 GLY B CA 1
ATOM 3087 C C . GLY B 1 76 ? 26.362 43.874 -26.529 1.00 20.85 53 GLY B C 1
ATOM 3088 O O . GLY B 1 76 ? 25.211 44.305 -26.376 1.00 20.52 53 GLY B O 1
ATOM 3089 N N . PHE B 1 77 ? 27.250 43.843 -25.556 1.00 22.84 54 PHE B N 1
ATOM 3090 C CA . PHE B 1 77 ? 26.944 44.171 -24.132 1.00 25.17 54 PHE B CA 1
ATOM 3091 C C . PHE B 1 77 ? 28.124 44.807 -23.457 1.00 24.39 54 PHE B C 1
ATOM 3092 O O . PHE B 1 77 ? 29.250 44.751 -23.963 1.00 26.35 54 PHE B O 1
ATOM 3100 N N . ALA B 1 78 ? 27.895 45.395 -22.296 1.00 28.56 55 ALA B N 1
ATOM 3101 C CA . ALA B 1 78 ? 28.876 46.278 -21.640 1.00 30.50 55 ALA B CA 1
ATOM 3102 C C . ALA B 1 78 ? 30.239 45.606 -21.366 1.00 32.36 55 ALA B C 1
ATOM 3103 O O . ALA B 1 78 ? 31.219 46.235 -21.361 1.00 32.28 55 ALA B O 1
ATOM 3105 N N . ASN B 1 79 ? 30.333 44.307 -21.205 1.00 33.81 56 ASN B N 1
ATOM 3106 C CA . ASN B 1 79 ? 31.668 43.826 -20.903 1.00 38.15 56 ASN B CA 1
ATOM 3107 C C . ASN B 1 79 ? 32.467 43.440 -22.154 1.00 35.36 56 ASN B C 1
ATOM 3108 O O . ASN B 1 79 ? 33.559 42.903 -22.024 1.00 28.01 56 ASN B O 1
ATOM 3113 N N . ASP B 1 80 ? 31.920 43.587 -23.356 1.00 26.34 57 ASP B N 1
ATOM 3114 C CA . ASP B 1 80 ? 32.738 43.234 -24.510 1.00 24.08 57 ASP B CA 1
ATOM 3115 C C . ASP B 1 80 ? 34.037 44.012 -24.566 1.00 25.26 57 ASP B C 1
ATOM 3116 O O . ASP B 1 80 ? 34.147 45.197 -24.121 1.00 25.74 57 ASP B O 1
ATOM 3121 N N . ASN B 1 81 ? 35.022 43.455 -25.175 1.00 28.11 58 ASN B N 1
ATOM 3122 C CA . ASN B 1 81 ? 36.224 44.255 -25.385 1.00 31.28 58 ASN B CA 1
ATOM 3123 C C . ASN B 1 81 ? 36.343 44.622 -26.849 1.00 32.63 58 ASN B C 1
ATOM 3124 O O . ASN B 1 81 ? 36.936 43.901 -27.623 1.00 38.61 58 ASN B O 1
ATOM 3129 N N . ILE B 1 82 ? 35.825 45.792 -27.177 1.00 33.72 59 ILE B N 1
ATOM 3130 C CA . ILE B 1 82 ? 35.704 46.243 -28.535 1.00 33.33 59 ILE B CA 1
ATOM 3131 C C . ILE B 1 82 ? 36.852 47.231 -28.837 1.00 34.47 59 ILE B C 1
ATOM 3132 O O . ILE B 1 82 ? 36.665 48.473 -28.933 1.00 37.02 59 ILE B O 1
ATOM 3137 N N . ASN B 1 83 ? 38.040 46.631 -28.924 1.00 38.34 60 ASN B N 1
ATOM 3138 C CA . ASN B 1 83 ? 39.251 47.344 -29.156 1.00 40.23 60 ASN B CA 1
ATOM 3139 C C . ASN B 1 83 ? 39.483 47.502 -30.656 1.00 42.53 60 ASN B C 1
ATOM 3140 O O . ASN B 1 83 ? 38.685 47.037 -31.495 1.00 34.11 60 ASN B O 1
ATOM 3145 N N . LYS B 1 84 ? 40.616 48.126 -30.995 1.00 45.71 61 LYS B N 1
ATOM 3146 C CA . LYS B 1 84 ? 40.912 48.427 -32.373 1.00 41.00 61 LYS B CA 1
ATOM 3147 C C . LYS B 1 84 ? 40.902 47.140 -33.211 1.00 38.22 61 LYS B C 1
ATOM 3148 O O . LYS B 1 84 ? 40.318 47.079 -34.294 1.00 36.76 61 LYS B O 1
ATOM 3154 N N 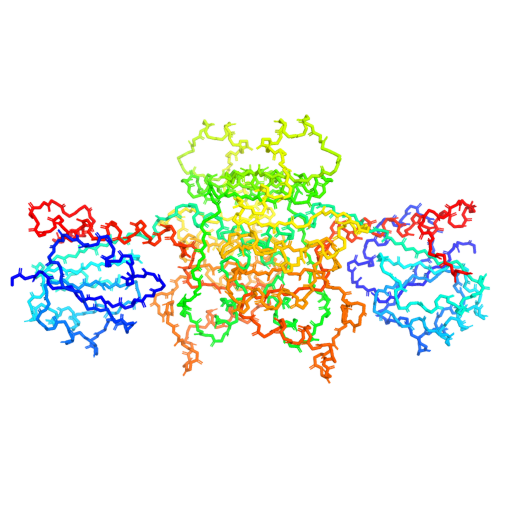. GLU B 1 85 ? 41.538 46.086 -32.728 1.00 36.34 62 GLU B N 1
ATOM 3155 C CA . GLU B 1 85 ? 41.608 44.900 -33.541 1.00 36.81 62 GLU B CA 1
ATOM 3156 C C . GLU B 1 85 ? 40.180 44.335 -33.810 1.00 34.61 62 GLU B C 1
ATOM 3157 O O . GLU B 1 85 ? 39.844 43.914 -34.920 1.00 33.65 62 GLU B O 1
ATOM 3163 N N . THR B 1 86 ? 39.344 44.346 -32.779 1.00 33.76 63 THR B N 1
ATOM 3164 C CA . THR B 1 86 ? 37.963 43.883 -32.882 1.00 32.42 63 THR B CA 1
ATOM 3165 C C . THR B 1 86 ? 37.197 44.730 -33.884 1.00 28.32 63 THR B C 1
ATOM 3166 O O . THR B 1 86 ? 36.524 44.207 -34.767 1.00 27.39 63 THR B O 1
ATOM 3170 N N . ILE B 1 87 ? 37.342 46.068 -33.772 1.00 28.94 64 ILE B N 1
ATOM 3171 C CA . ILE B 1 87 ? 36.777 46.961 -34.689 1.00 26.73 64 ILE B CA 1
ATOM 3172 C C . ILE B 1 87 ? 37.221 46.701 -36.100 1.00 26.25 64 ILE B C 1
ATOM 3173 O O . ILE B 1 87 ? 36.359 46.653 -37.003 1.00 29.42 64 ILE B O 1
ATOM 3178 N N . ASP B 1 88 ? 38.553 46.533 -36.325 1.00 26.53 65 ASP B N 1
ATOM 3179 C CA . ASP B 1 88 ? 39.073 46.337 -37.654 1.00 27.36 65 ASP B CA 1
ATOM 3180 C C . ASP B 1 88 ? 38.489 45.076 -38.250 1.00 29.30 65 ASP B C 1
ATOM 3181 O O . ASP B 1 88 ? 38.142 45.036 -39.438 1.00 28.24 65 ASP B O 1
ATOM 3186 N N . ILE B 1 89 ? 38.364 44.025 -37.447 1.00 31.11 66 ILE B N 1
ATOM 3187 C CA . ILE B 1 89 ? 37.818 42.773 -37.994 1.00 29.24 66 ILE B CA 1
ATOM 3188 C C . ILE B 1 89 ? 36.363 42.944 -38.371 1.00 31.98 66 ILE B C 1
ATOM 3189 O O . ILE B 1 89 ? 35.911 42.471 -39.439 1.00 31.07 66 ILE B O 1
ATOM 3194 N N . MET B 1 90 ? 35.603 43.671 -37.551 1.00 30.61 67 MET B N 1
ATOM 3195 C CA . MET B 1 90 ? 34.163 43.748 -37.918 1.00 32.46 67 MET B CA 1
ATOM 3196 C C . MET B 1 90 ? 34.025 44.623 -39.170 1.00 31.40 67 MET B C 1
ATOM 3197 O O . MET B 1 90 ? 33.102 44.426 -39.943 1.00 27.54 67 MET B O 1
ATOM 3202 N N . ALA B 1 91 ? 34.909 45.612 -39.326 1.00 31.25 68 ALA B N 1
ATOM 3203 C CA . ALA B 1 91 ? 34.780 46.575 -40.446 1.00 35.78 68 ALA B CA 1
ATOM 3204 C C . ALA B 1 91 ? 35.156 45.832 -41.710 1.00 36.31 68 ALA B C 1
ATOM 3205 O O . ALA B 1 91 ? 34.453 45.886 -42.713 1.00 38.64 68 ALA B O 1
ATOM 3207 N N . GLU B 1 92 ? 36.186 45.026 -41.598 1.00 38.11 69 GLU B N 1
ATOM 3208 C CA . GLU B 1 92 ? 36.633 44.142 -42.648 1.00 42.54 69 GLU B CA 1
ATOM 3209 C C . GLU B 1 92 ? 35.549 43.190 -43.057 1.00 37.50 69 GLU B C 1
ATOM 3210 O O . GLU B 1 92 ? 35.412 42.880 -44.203 1.00 34.61 69 GLU B O 1
ATOM 3216 N N . ASN B 1 93 ? 34.759 42.744 -42.106 1.00 37.65 70 ASN B N 1
ATOM 3217 C CA . ASN B 1 93 ? 33.662 41.838 -42.422 1.00 31.64 70 ASN B CA 1
ATOM 3218 C C . ASN B 1 93 ? 32.487 42.649 -42.933 1.00 32.53 70 ASN B C 1
ATOM 3219 O O . ASN B 1 93 ? 31.482 42.116 -43.254 1.00 30.74 70 ASN B O 1
ATOM 3224 N N . GLY B 1 94 ? 32.567 43.983 -42.961 1.00 34.28 71 GLY B N 1
ATOM 3225 C CA . GLY B 1 94 ? 31.453 44.728 -43.488 1.00 34.99 71 GLY B CA 1
ATOM 3226 C C . GLY B 1 94 ? 30.200 44.837 -42.614 1.00 36.17 71 GLY B C 1
ATOM 3227 O O . GLY B 1 94 ? 29.108 45.087 -43.137 1.00 38.39 71 GLY B O 1
ATOM 3228 N N . ILE B 1 95 ? 30.319 44.731 -41.293 1.00 30.41 72 ILE B N 1
ATOM 3229 C CA . ILE B 1 95 ? 29.125 44.981 -40.477 1.00 29.96 72 ILE B CA 1
ATOM 3230 C C . ILE B 1 95 ? 28.645 46.431 -40.642 1.00 30.19 72 ILE B C 1
ATOM 3231 O O . ILE B 1 95 ? 29.449 47.315 -40.902 1.00 31.76 72 ILE B O 1
ATOM 3236 N N . LYS B 1 96 ? 27.364 46.677 -40.533 1.00 27.77 73 LYS B N 1
ATOM 3237 C CA . LYS B 1 96 ? 26.864 48.011 -40.708 1.00 32.23 73 LYS B CA 1
ATOM 3238 C C . LYS B 1 96 ? 26.524 48.715 -39.416 1.00 30.04 73 LYS B C 1
ATOM 3239 O O . LYS B 1 96 ? 26.507 49.898 -39.377 1.00 27.89 73 LYS B O 1
ATOM 3245 N N . LEU B 1 97 ? 26.234 47.963 -38.373 1.00 26.04 74 LEU B N 1
ATOM 3246 C CA . LEU B 1 97 ? 25.735 48.555 -37.126 1.00 25.36 74 LEU B CA 1
ATOM 3247 C C . LEU B 1 97 ? 26.199 47.722 -35.990 1.00 24.46 74 LEU B C 1
ATOM 3248 O O . LEU B 1 97 ? 26.089 46.477 -36.026 1.00 24.48 74 LEU B O 1
ATOM 3253 N N . LEU B 1 98 ? 26.771 48.395 -35.006 1.00 24.10 75 LEU B N 1
ATOM 3254 C CA . LEU B 1 98 ? 27.113 47.780 -33.726 1.00 23.18 75 LEU B CA 1
ATOM 3255 C C . LEU B 1 98 ? 26.251 48.371 -32.665 1.00 23.79 75 LEU B C 1
ATOM 3256 O O . LEU B 1 98 ? 26.234 49.632 -32.503 1.00 20.96 75 LEU B O 1
ATOM 3261 N N . ALA B 1 99 ? 25.359 47.560 -32.106 1.00 22.35 76 ALA B N 1
ATOM 3262 C CA . ALA B 1 99 ? 24.358 48.018 -31.081 1.00 21.45 76 ALA B CA 1
ATOM 3263 C C . ALA B 1 99 ? 24.680 47.444 -29.732 1.00 23.43 76 ALA B C 1
ATOM 3264 O O . ALA B 1 99 ? 24.730 46.145 -29.569 1.00 23.04 76 ALA B O 1
ATOM 3266 N N . MET B 1 100 ? 25.038 48.315 -28.798 1.00 23.45 77 MET B N 1
ATOM 3267 C CA . MET B 1 100 ? 25.489 47.907 -27.473 1.00 26.50 77 MET B CA 1
ATOM 3268 C C . MET B 1 100 ? 24.367 47.998 -26.443 1.00 28.73 77 MET B C 1
ATOM 3269 O O . MET B 1 100 ? 23.731 49.019 -26.305 1.00 28.91 77 MET B O 1
ATOM 3274 N N . ARG B 1 101 ? 24.003 46.838 -25.859 1.00 27.50 78 ARG B N 1
ATOM 3275 C CA . ARG B 1 101 ? 22.880 46.748 -24.913 1.00 29.37 78 ARG B CA 1
ATOM 3276 C C . ARG B 1 101 ? 23.550 47.169 -23.540 1.00 34.34 78 ARG B C 1
ATOM 3277 O O . ARG B 1 101 ? 24.722 46.757 -23.177 1.00 33.61 78 ARG B O 1
ATOM 3285 N N . CYS B 1 102 ? 22.856 47.970 -22.784 1.00 35.02 79 CYS B N 1
ATOM 3286 C CA . CYS B 1 102 ? 23.331 48.285 -21.439 1.00 41.25 79 CYS B CA 1
ATOM 3287 C C . CYS B 1 102 ? 24.758 48.712 -21.400 1.00 42.32 79 CYS B C 1
ATOM 3288 O O . CYS B 1 102 ? 25.501 48.301 -20.510 1.00 43.82 79 CYS B O 1
ATOM 3291 N N . ALA B 1 103 ? 25.234 49.475 -22.344 1.00 42.98 80 ALA B N 1
ATOM 3292 C CA . ALA B 1 103 ? 26.636 49.923 -22.167 1.00 52.14 80 ALA B CA 1
ATOM 3293 C C . ALA B 1 103 ? 26.738 51.448 -21.837 1.00 56.78 80 ALA B C 1
ATOM 3294 O O . ALA B 1 103 ? 25.694 52.147 -21.878 1.00 54.92 80 ALA B O 1
ATOM 3296 N N . GLY B 1 104 ? 27.957 51.882 -21.438 1.00 62.36 81 GLY B N 1
ATOM 3297 C CA . GLY B 1 104 ? 28.363 53.301 -21.283 1.00 65.51 81 GLY B CA 1
ATOM 3298 C C . GLY B 1 104 ? 29.384 53.840 -22.312 1.00 68.86 81 GLY B C 1
ATOM 3299 O O . GLY B 1 104 ? 29.927 53.081 -23.134 1.00 59.41 81 GLY B O 1
ATOM 3300 N N . ASN B 1 107 ? 33.340 51.966 -23.658 1.00 58.02 84 ASN B N 1
ATOM 3301 C CA . ASN B 1 107 ? 33.914 50.639 -23.864 1.00 68.30 84 ASN B CA 1
ATOM 3302 C C . ASN B 1 107 ? 34.118 50.197 -25.335 1.00 67.06 84 ASN B C 1
ATOM 3303 O O . ASN B 1 107 ? 34.670 49.121 -25.634 1.00 55.27 84 ASN B O 1
ATOM 3308 N N . VAL B 1 108 ? 33.702 51.060 -26.238 1.00 53.96 85 VAL B N 1
ATOM 3309 C CA . VAL B 1 108 ? 34.033 50.930 -27.605 1.00 53.96 85 VAL B CA 1
ATOM 3310 C C . VAL B 1 108 ? 35.096 51.942 -27.794 1.00 60.84 85 VAL B C 1
ATOM 3311 O O . VAL B 1 108 ? 35.018 53.027 -27.249 1.00 63.69 85 VAL B O 1
ATOM 3315 N N . SER B 1 109 ? 36.096 51.579 -28.568 1.00 61.62 86 SER B N 1
ATOM 3316 C CA . SER B 1 109 ? 37.104 52.520 -28.959 1.00 62.84 86 SER B CA 1
ATOM 3317 C C . SER B 1 109 ? 36.596 53.349 -30.119 1.00 53.05 86 SER B C 1
ATOM 3318 O O . SER B 1 109 ? 37.024 53.243 -31.240 1.00 53.25 86 SER B O 1
ATOM 3321 N N . LEU B 1 110 ? 35.651 54.197 -29.821 1.00 55.12 87 LEU B N 1
ATOM 3322 C CA . LEU B 1 110 ? 34.946 54.986 -30.885 1.00 55.09 87 LEU B CA 1
ATOM 3323 C C . LEU B 1 110 ? 35.704 55.667 -32.006 1.00 50.92 87 LEU B C 1
ATOM 3324 O O . LEU B 1 110 ? 35.157 55.890 -33.071 1.00 52.84 87 LEU B O 1
ATOM 3329 N N . LYS B 1 111 ? 36.931 56.091 -31.748 1.00 58.10 88 LYS B N 1
ATOM 3330 C CA . LYS B 1 111 ? 37.783 56.783 -32.750 1.00 52.91 88 LYS B CA 1
ATOM 3331 C C . LYS B 1 111 ? 38.386 55.822 -33.725 1.00 50.49 88 LYS B C 1
ATOM 3332 O O . LYS B 1 111 ? 38.745 56.214 -34.831 1.00 48.68 88 LYS B O 1
ATOM 3338 N N . ASP B 1 112 ? 38.559 54.543 -33.339 1.00 43.06 89 ASP B N 1
ATOM 3339 C CA . ASP B 1 112 ? 39.032 53.584 -34.359 1.00 35.78 89 ASP B CA 1
ATOM 3340 C C . ASP B 1 112 ? 37.945 53.187 -35.317 1.00 32.44 89 ASP B C 1
ATOM 3341 O O . ASP B 1 112 ? 38.235 52.713 -36.394 1.00 32.54 89 ASP B O 1
ATOM 3346 N N . VAL B 1 113 ? 36.674 53.368 -34.954 1.00 30.16 90 VAL B N 1
ATOM 3347 C CA . VAL B 1 113 ? 35.646 53.016 -35.900 1.00 29.39 90 VAL B CA 1
ATOM 3348 C C . VAL B 1 113 ? 35.776 53.766 -37.223 1.00 30.71 90 VAL B C 1
ATOM 3349 O O . VAL B 1 113 ? 35.617 53.150 -38.298 1.00 29.91 90 VAL B O 1
ATOM 3353 N N . ASN B 1 114 ? 35.974 55.112 -37.125 1.00 31.83 91 ASN B N 1
ATOM 3354 C CA . ASN B 1 114 ? 36.275 55.911 -38.265 1.00 34.95 91 ASN B CA 1
ATOM 3355 C C . ASN B 1 114 ? 35.175 55.820 -39.288 1.00 35.48 91 ASN B C 1
ATOM 3356 O O . ASN B 1 114 ? 35.469 55.697 -40.476 1.00 34.82 91 ASN B O 1
ATOM 3361 N N . GLU B 1 115 ? 33.914 55.830 -38.828 1.00 37.77 92 GLU B N 1
ATOM 3362 C CA . GLU B 1 115 ? 32.706 55.799 -39.709 1.00 36.46 92 GLU B CA 1
ATOM 3363 C C . GLU B 1 115 ? 32.604 54.576 -40.580 1.00 35.70 92 GLU B C 1
ATOM 3364 O O . GLU B 1 115 ? 31.888 54.555 -41.563 1.00 36.79 92 GLU B O 1
ATOM 3370 N N . ARG B 1 116 ? 33.290 53.489 -40.211 1.00 32.14 93 ARG B N 1
ATOM 3371 C CA . ARG B 1 116 ? 33.130 52.289 -41.013 1.00 33.32 93 ARG B CA 1
ATOM 3372 C C . ARG B 1 116 ? 31.828 51.588 -40.774 1.00 30.81 93 ARG B C 1
ATOM 3373 O O . ARG B 1 116 ? 31.425 50.805 -41.612 1.00 29.18 93 ARG B O 1
ATOM 3381 N N . PHE B 1 117 ? 31.224 51.842 -39.609 1.00 29.67 94 PHE B N 1
ATOM 3382 C CA . PHE B 1 117 ? 29.893 51.344 -39.288 1.00 28.27 94 PHE B CA 1
ATOM 3383 C C . PHE B 1 117 ? 29.327 52.235 -38.238 1.00 26.58 94 PHE B C 1
ATOM 3384 O O . PHE B 1 117 ? 30.039 52.986 -37.600 1.00 29.45 94 PHE B O 1
ATOM 3392 N N . LYS B 1 118 ? 28.029 52.158 -38.033 1.00 28.21 95 LYS B N 1
ATOM 3393 C CA . LYS B 1 118 ? 27.409 52.958 -36.986 1.00 26.80 95 LYS B CA 1
ATOM 3394 C C . LYS B 1 118 ? 27.468 52.236 -35.657 1.00 25.74 95 LYS B C 1
ATOM 3395 O O . LYS B 1 118 ? 27.466 50.970 -35.594 1.00 22.91 95 LYS B O 1
ATOM 3401 N N . VAL B 1 119 ? 27.488 53.026 -34.602 1.00 24.07 96 VAL B N 1
ATOM 3402 C CA . VAL B 1 119 ? 27.432 52.546 -33.237 1.00 24.91 96 VAL B CA 1
ATOM 3403 C C . VAL B 1 119 ? 26.226 53.039 -32.490 1.00 26.96 96 VAL B C 1
ATOM 3404 O O . VAL B 1 119 ? 25.888 54.252 -32.462 1.00 26.93 96 VAL B O 1
ATOM 3408 N N . VAL B 1 120 ? 25.565 52.121 -31.830 1.00 23.48 97 VAL B N 1
ATOM 3409 C CA . VAL B 1 120 ? 24.435 52.455 -30.969 1.00 25.76 97 VAL B CA 1
ATOM 3410 C C . VAL B 1 120 ? 24.763 52.019 -29.532 1.00 27.82 97 VAL B C 1
ATOM 3411 O O . VAL B 1 120 ? 25.311 50.909 -29.306 1.00 27.73 97 VAL B O 1
ATOM 3415 N N . ARG B 1 121 ? 24.299 52.795 -28.573 1.00 31.71 98 ARG B N 1
ATOM 3416 C CA . ARG B 1 121 ? 24.421 52.495 -27.156 1.00 35.19 98 ARG B CA 1
ATOM 3417 C C . ARG B 1 121 ? 23.050 52.602 -26.464 1.00 32.32 98 ARG B C 1
ATOM 3418 O O . ARG B 1 121 ? 22.438 53.633 -26.479 1.00 26.63 98 ARG B O 1
ATOM 3426 N N . VAL B 1 122 ? 22.554 51.503 -25.919 1.00 25.14 99 VAL B N 1
ATOM 3427 C CA . VAL B 1 122 ? 21.215 51.498 -25.270 1.00 28.98 99 VAL B CA 1
ATOM 3428 C C . VAL B 1 122 ? 21.449 51.401 -23.751 1.00 28.76 99 VAL B C 1
ATOM 3429 O O . VAL B 1 122 ? 21.992 50.416 -23.263 1.00 23.26 99 VAL B O 1
ATOM 3433 N N . PRO B 1 123 ? 21.143 52.488 -23.032 1.00 31.63 100 PRO B N 1
ATOM 3434 C CA . PRO B 1 123 ? 21.418 52.468 -21.590 1.00 36.31 100 PRO B CA 1
ATOM 3435 C C . PRO B 1 123 ? 20.523 51.490 -20.837 1.00 29.57 100 PRO B C 1
ATOM 3436 O O . PRO B 1 123 ? 19.364 51.287 -21.231 1.00 29.14 100 PRO B O 1
ATOM 3440 N N . ALA B 1 124 ? 20.985 50.979 -19.731 1.00 28.18 101 ALA B N 1
ATOM 3441 C CA . ALA B 1 124 ? 20.133 50.068 -18.918 1.00 34.06 101 ALA B CA 1
ATOM 3442 C C . ALA B 1 124 ? 19.337 50.829 -17.885 1.00 37.18 101 ALA B C 1
ATOM 3443 O O . ALA B 1 124 ? 19.197 50.427 -16.784 1.00 56.04 101 ALA B O 1
ATOM 3445 N N . TYR B 1 125 ? 18.792 51.935 -18.290 1.00 36.12 102 TYR B N 1
ATOM 3446 C CA . TYR B 1 125 ? 18.008 52.817 -17.454 1.00 31.23 102 TYR B CA 1
ATOM 3447 C C . TYR B 1 125 ? 16.654 52.227 -17.247 1.00 27.99 102 TYR B C 1
ATOM 3448 O O . TYR B 1 125 ? 15.813 52.277 -18.123 1.00 28.65 102 TYR B O 1
ATOM 3457 N N . SER B 1 126 ? 16.413 51.746 -16.048 1.00 25.29 103 SER B N 1
ATOM 3458 C CA . SER B 1 126 ? 15.150 51.115 -15.700 1.00 26.39 103 SER B CA 1
ATOM 3459 C C . SER B 1 126 ? 14.762 51.495 -14.283 1.00 24.65 103 SER B C 1
ATOM 3460 O O . SER B 1 126 ? 15.170 50.875 -13.346 1.00 22.49 103 SER B O 1
ATOM 3463 N N . PRO B 1 127 ? 14.023 52.569 -14.136 1.00 26.98 104 PRO B N 1
ATOM 3464 C CA . PRO B 1 127 ? 13.992 53.144 -12.781 1.00 25.39 104 PRO B CA 1
ATOM 3465 C C . PRO B 1 127 ? 13.356 52.309 -11.624 1.00 24.50 104 PRO B C 1
ATOM 3466 O O . PRO B 1 127 ? 13.910 52.257 -10.507 1.00 21.42 104 PRO B O 1
ATOM 3470 N N . HIS B 1 128 ? 12.236 51.696 -11.874 1.00 23.18 105 HIS B N 1
ATOM 3471 C CA . HIS B 1 128 ? 11.670 50.839 -10.882 1.00 25.74 105 HIS B CA 1
ATOM 3472 C C . HIS B 1 128 ? 12.571 49.689 -10.515 1.00 23.36 105 HIS B C 1
ATOM 3473 O O . HIS B 1 128 ? 12.796 49.467 -9.358 1.00 22.12 105 HIS B O 1
ATOM 3480 N N . ALA B 1 129 ? 13.110 48.981 -11.488 1.00 20.22 106 ALA B N 1
ATOM 3481 C CA . ALA B 1 129 ? 14.016 47.879 -11.196 1.00 21.99 106 ALA B CA 1
ATOM 3482 C C . ALA B 1 129 ? 15.162 48.277 -10.281 1.00 21.41 106 ALA B C 1
ATOM 3483 O O . ALA B 1 129 ? 15.459 47.538 -9.321 1.00 18.16 106 ALA B O 1
ATOM 3485 N N . ILE B 1 130 ? 15.662 49.492 -10.478 1.00 21.64 107 ILE B N 1
ATOM 3486 C CA . ILE B 1 130 ? 16.925 49.910 -9.876 1.00 21.68 107 ILE B CA 1
ATOM 3487 C C . ILE B 1 130 ? 16.637 50.412 -8.452 1.00 23.92 107 ILE B C 1
ATOM 3488 O O . ILE B 1 130 ? 17.387 50.118 -7.549 1.00 22.88 107 ILE B O 1
ATOM 3493 N N . ALA B 1 131 ? 15.599 51.228 -8.281 1.00 24.80 108 ALA B N 1
ATOM 3494 C CA . ALA B 1 131 ? 15.176 51.669 -6.972 1.00 25.56 108 ALA B CA 1
ATOM 3495 C C . ALA B 1 131 ? 14.813 50.437 -6.063 1.00 24.92 108 ALA B C 1
ATOM 3496 O O . ALA B 1 131 ? 15.233 50.357 -4.918 1.00 25.48 108 ALA B O 1
ATOM 3498 N N . GLU B 1 132 ? 14.043 49.520 -6.629 1.00 21.80 109 GLU B N 1
ATOM 3499 C CA . GLU B 1 132 ? 13.650 48.325 -5.905 1.00 21.65 109 GLU B CA 1
ATOM 3500 C C . GLU B 1 132 ? 14.888 47.518 -5.487 1.00 18.72 109 GLU B C 1
ATOM 3501 O O . GLU B 1 132 ? 15.034 47.177 -4.311 1.00 21.41 109 GLU B O 1
ATOM 3507 N N . TYR B 1 133 ? 15.792 47.244 -6.429 1.00 18.87 110 TYR B N 1
ATOM 3508 C CA . TYR B 1 133 ? 17.068 46.625 -6.064 1.00 18.04 110 TYR B CA 1
ATOM 3509 C C . TYR B 1 133 ? 17.837 47.336 -4.952 1.00 18.63 110 TYR B C 1
ATOM 3510 O O . TYR B 1 133 ? 18.321 46.675 -4.100 1.00 18.72 110 TYR B O 1
ATOM 3519 N N . THR B 1 134 ? 17.889 48.668 -4.974 1.00 17.00 111 THR B N 1
ATOM 3520 C CA . THR B 1 134 ? 18.560 49.414 -3.982 1.00 17.94 111 THR B CA 1
ATOM 3521 C C . THR B 1 134 ? 18.025 49.156 -2.599 1.00 18.48 111 THR B C 1
ATOM 3522 O O . THR B 1 134 ? 18.801 49.032 -1.605 1.00 18.80 111 THR B O 1
ATOM 3526 N N . VAL B 1 135 ? 16.677 49.053 -2.458 1.00 19.41 112 VAL B N 1
ATOM 3527 C CA . VAL B 1 135 ? 16.054 48.764 -1.187 1.00 17.68 112 VAL B CA 1
ATOM 3528 C C . VAL B 1 135 ? 16.401 47.337 -0.805 1.00 17.59 112 VAL B C 1
ATOM 3529 O O . VAL B 1 135 ? 16.635 47.048 0.378 1.00 18.00 112 VAL B O 1
ATOM 3533 N N . GLY B 1 136 ? 16.429 46.422 -1.756 1.00 16.46 113 GLY B N 1
ATOM 3534 C CA . GLY B 1 136 ? 16.825 45.026 -1.456 1.00 17.48 113 GLY B CA 1
ATOM 3535 C C . GLY B 1 136 ? 18.307 44.983 -0.971 1.00 18.70 113 GLY B C 1
ATOM 3536 O O . GLY B 1 136 ? 18.626 44.272 0.015 1.00 19.07 113 GLY B O 1
ATOM 3537 N N . LEU B 1 137 ? 19.155 45.894 -1.468 1.00 20.69 114 LEU B N 1
ATOM 3538 C CA . LEU B 1 137 ? 20.568 45.887 -1.043 1.00 21.01 114 LEU B CA 1
ATOM 3539 C C . LEU B 1 137 ? 20.704 46.472 0.363 1.00 23.17 114 LEU B C 1
ATOM 3540 O O . LEU B 1 137 ? 21.445 45.966 1.157 1.00 19.26 114 LEU B O 1
ATOM 3545 N N . ILE B 1 138 ? 19.954 47.537 0.641 1.00 24.59 115 ILE B N 1
ATOM 3546 C CA . ILE B 1 138 ? 19.985 48.174 1.927 1.00 23.51 115 ILE B CA 1
ATOM 3547 C C . ILE B 1 138 ? 19.583 47.099 2.969 1.00 24.03 115 ILE B C 1
ATOM 3548 O O . ILE B 1 138 ? 20.275 46.908 3.973 1.00 22.71 115 ILE B O 1
ATOM 3553 N N . LEU B 1 139 ? 18.465 46.482 2.752 1.00 20.92 116 LEU B N 1
ATOM 3554 C CA . LEU B 1 139 ? 17.987 45.482 3.689 1.00 23.56 116 LEU B CA 1
ATOM 3555 C C . LEU B 1 139 ? 18.899 44.268 3.769 1.00 20.85 116 LEU B C 1
ATOM 3556 O O . LEU B 1 139 ? 19.033 43.658 4.856 1.00 18.24 116 LEU B O 1
ATOM 3561 N N . ALA B 1 140 ? 19.437 43.843 2.646 1.00 20.73 117 ALA B N 1
ATOM 3562 C CA . ALA B 1 140 ? 20.332 42.645 2.714 1.00 22.65 117 ALA B CA 1
ATOM 3563 C C . ALA B 1 140 ? 21.529 42.944 3.633 1.00 21.16 117 ALA B C 1
ATOM 3564 O O . ALA B 1 140 ? 21.951 42.020 4.393 1.00 20.18 117 ALA B O 1
ATOM 3566 N N . VAL B 1 141 ? 22.082 44.178 3.576 1.00 19.44 118 VAL B N 1
ATOM 3567 C CA . VAL B 1 141 ? 23.368 44.392 4.322 1.00 21.22 118 VAL B CA 1
ATOM 3568 C C . VAL B 1 141 ? 23.053 44.797 5.765 1.00 21.98 118 VAL B C 1
ATOM 3569 O O . VAL B 1 141 ? 23.850 44.593 6.682 1.00 20.94 118 VAL B O 1
ATOM 3573 N N . ASN B 1 142 ? 21.886 45.419 5.941 1.00 21.70 119 ASN B N 1
ATOM 3574 C CA . ASN B 1 142 ? 21.390 45.841 7.265 1.00 22.57 119 ASN B CA 1
ATOM 3575 C C . ASN B 1 142 ? 21.082 44.550 8.050 1.00 22.34 119 ASN B C 1
ATOM 3576 O O . ASN B 1 142 ? 21.630 44.300 9.121 1.00 20.67 119 ASN B O 1
ATOM 3581 N N . ARG B 1 143 ? 20.242 43.706 7.463 1.00 21.42 120 ARG B N 1
ATOM 3582 C CA . ARG B 1 143 ? 19.785 42.506 8.143 1.00 21.22 120 ARG B CA 1
ATOM 3583 C C . ARG B 1 143 ? 20.597 41.236 7.943 1.00 20.54 120 ARG B C 1
ATOM 3584 O O . ARG B 1 143 ? 20.233 40.160 8.423 1.00 23.56 120 ARG B O 1
ATOM 3592 N N . LYS B 1 144 ? 21.720 41.398 7.258 1.00 25.69 121 LYS B N 1
ATOM 3593 C CA . LYS B 1 144 ? 22.649 40.306 6.924 1.00 24.67 121 LYS B CA 1
ATOM 3594 C C . LYS B 1 144 ? 22.040 39.064 6.327 1.00 23.37 121 LYS B C 1
ATOM 3595 O O . LYS B 1 144 ? 22.350 37.967 6.682 1.00 23.67 121 LYS B O 1
ATOM 3601 N N . ILE B 1 145 ? 21.173 39.275 5.387 1.00 22.06 122 ILE B N 1
ATOM 3602 C CA . ILE B 1 145 ? 20.461 38.178 4.710 1.00 23.42 122 ILE B CA 1
ATOM 3603 C C . ILE B 1 145 ? 21.358 37.283 3.879 1.00 21.23 122 ILE B C 1
ATOM 3604 O O . ILE B 1 145 ? 21.239 35.989 3.889 1.00 21.56 122 ILE B O 1
ATOM 3609 N N . ASN B 1 146 ? 22.305 37.910 3.205 1.00 21.93 123 ASN B N 1
ATOM 3610 C CA . ASN B 1 146 ? 23.298 37.144 2.465 1.00 24.16 123 ASN B CA 1
ATOM 3611 C C . ASN B 1 146 ? 24.149 36.270 3.355 1.00 24.59 123 ASN B C 1
ATOM 3612 O O . ASN B 1 146 ? 24.438 35.111 2.998 1.00 23.79 123 ASN B O 1
ATOM 3617 N N . LYS B 1 147 ? 24.547 36.789 4.499 1.00 25.74 124 LYS B N 1
ATOM 3618 C CA . LYS B 1 147 ? 25.327 36.037 5.455 1.00 26.22 124 LYS B CA 1
ATOM 3619 C C . LYS B 1 147 ? 24.536 34.914 6.055 1.00 25.86 124 LYS B C 1
ATOM 3620 O O . LYS B 1 147 ? 25.020 33.842 6.171 1.00 24.34 124 LYS B O 1
ATOM 3626 N N . ALA B 1 148 ? 23.285 35.167 6.386 1.00 22.53 125 ALA B N 1
ATOM 3627 C CA . ALA B 1 148 ? 22.441 34.107 6.879 1.00 20.99 125 ALA B CA 1
ATOM 3628 C C . ALA B 1 148 ? 22.318 32.976 5.886 1.00 20.57 125 ALA B C 1
ATOM 3629 O O . ALA B 1 148 ? 22.282 31.796 6.259 1.00 21.87 125 ALA B O 1
ATOM 3631 N N . TYR B 1 149 ? 22.125 33.315 4.596 1.00 21.51 126 TYR B N 1
ATOM 3632 C CA . TYR B 1 149 ? 21.981 32.303 3.536 1.00 21.14 126 TYR B CA 1
ATOM 3633 C C . TYR B 1 149 ? 23.160 31.357 3.553 1.00 22.68 126 TYR B C 1
ATOM 3634 O O . TYR B 1 149 ? 23.009 30.117 3.496 1.00 23.14 126 TYR B O 1
ATOM 3643 N N . VAL B 1 150 ? 24.370 31.926 3.608 1.00 22.55 127 VAL B N 1
ATOM 3644 C CA . VAL B 1 150 ? 25.532 31.017 3.560 1.00 22.25 127 VAL B CA 1
ATOM 3645 C C . VAL B 1 150 ? 25.623 30.124 4.779 1.00 22.31 127 VAL B C 1
ATOM 3646 O O . VAL B 1 150 ? 25.830 28.886 4.670 1.00 22.93 127 VAL B O 1
ATOM 3650 N N . ARG B 1 151 ? 25.252 30.669 5.952 1.00 19.94 128 ARG B N 1
ATOM 3651 C CA . ARG B 1 151 ? 25.126 29.776 7.104 1.00 19.99 128 ARG B CA 1
ATOM 3652 C C . ARG B 1 151 ? 24.076 28.688 6.953 1.00 20.80 128 ARG B C 1
ATOM 3653 O O . ARG B 1 151 ? 24.377 27.515 7.116 1.00 20.64 128 ARG B O 1
ATOM 3661 N N . THR B 1 152 ? 22.784 29.048 6.651 1.00 22.40 129 THR B N 1
ATOM 3662 C CA . THR B 1 152 ? 21.774 28.004 6.637 1.00 21.87 129 THR B CA 1
ATOM 3663 C C . THR B 1 152 ? 21.936 26.971 5.542 1.00 24.73 129 THR B C 1
ATOM 3664 O O . THR B 1 152 ? 21.664 25.759 5.746 1.00 23.64 129 THR B O 1
ATOM 3668 N N . ARG B 1 153 ? 22.457 27.382 4.393 1.00 27.78 130 ARG B N 1
ATOM 3669 C CA . ARG B 1 153 ? 22.776 26.408 3.359 1.00 29.62 130 ARG B CA 1
ATOM 3670 C C . ARG B 1 153 ? 23.755 25.356 3.927 1.00 28.31 130 ARG B C 1
ATOM 3671 O O . ARG B 1 153 ? 23.683 24.182 3.553 1.00 25.26 130 ARG B O 1
ATOM 3679 N N . GLU B 1 154 ? 24.663 25.761 4.825 1.00 28.58 131 GLU B N 1
ATOM 3680 C CA . GLU B 1 154 ? 25.637 24.787 5.360 1.00 30.42 131 GLU B CA 1
ATOM 3681 C C . GLU B 1 154 ? 25.091 24.084 6.611 1.00 34.06 131 GLU B C 1
ATOM 3682 O O . GLU B 1 154 ? 25.782 23.257 7.196 1.00 31.42 131 GLU B O 1
ATOM 3688 N N . GLY B 1 155 ? 23.850 24.383 7.017 1.00 27.83 132 GLY B N 1
ATOM 3689 C CA . GLY B 1 155 ? 23.273 23.729 8.151 1.00 28.53 132 GLY B CA 1
ATOM 3690 C C . GLY B 1 155 ? 23.510 24.451 9.469 1.00 27.68 132 GLY B C 1
ATOM 3691 O O . GLY B 1 155 ? 23.187 23.946 10.508 1.00 28.37 132 GLY B O 1
ATOM 3692 N N . ASN B 1 156 ? 24.012 25.663 9.378 1.00 25.80 133 ASN B N 1
ATOM 3693 C CA . ASN B 1 156 ? 24.229 26.513 10.504 1.00 26.10 133 ASN B CA 1
ATOM 3694 C C . ASN B 1 156 ? 23.087 27.490 10.723 1.00 23.75 133 ASN B C 1
ATOM 3695 O O . ASN B 1 156 ? 22.957 28.495 9.995 1.00 20.91 133 ASN B O 1
ATOM 3700 N N . PHE B 1 157 ? 22.282 27.226 11.750 1.00 23.37 134 PHE B N 1
ATOM 3701 C CA . PHE B 1 157 ? 21.128 28.067 12.033 1.00 24.53 134 PHE B CA 1
ATOM 3702 C C . PHE B 1 157 ? 21.372 29.020 13.163 1.00 26.78 134 PHE B C 1
ATOM 3703 O O . PHE B 1 157 ? 20.424 29.580 13.682 1.00 24.24 134 PHE B O 1
ATOM 3711 N N . SER B 1 158 ? 22.644 29.287 13.474 1.00 24.11 135 SER B N 1
ATOM 3712 C CA . SER B 1 158 ? 22.947 30.303 14.473 1.00 26.22 135 SER B CA 1
ATOM 3713 C C . SER B 1 158 ? 22.779 31.676 13.858 1.00 25.42 135 SER B C 1
ATOM 3714 O O . SER B 1 158 ? 23.187 31.900 12.739 1.00 25.59 135 SER B O 1
ATOM 3717 N N . ILE B 1 159 ? 22.224 32.608 14.632 1.00 27.11 136 ILE B N 1
ATOM 3718 C CA . ILE B 1 159 ? 22.060 33.982 14.221 1.00 26.27 136 ILE B CA 1
ATOM 3719 C C . ILE B 1 159 ? 22.958 34.965 14.920 1.00 28.78 136 ILE B C 1
ATOM 3720 O O . ILE B 1 159 ? 22.797 36.173 14.783 1.00 25.31 136 ILE B O 1
ATOM 3725 N N . ASN B 1 160 ? 23.928 34.478 15.623 1.00 33.24 137 ASN B N 1
ATOM 3726 C CA . ASN B 1 160 ? 24.889 35.337 16.254 1.00 34.42 137 ASN B CA 1
ATOM 3727 C C . ASN B 1 160 ? 25.600 36.311 15.331 1.00 28.02 137 ASN B C 1
ATOM 3728 O O . ASN B 1 160 ? 26.077 35.927 14.347 1.00 26.64 137 ASN B O 1
ATOM 3733 N N . GLY B 1 161 ? 25.675 37.576 15.700 1.00 24.41 138 GLY B N 1
ATOM 3734 C CA . GLY B 1 161 ? 26.263 38.572 14.914 1.00 26.75 138 GLY B CA 1
ATOM 3735 C C . GLY B 1 161 ? 25.372 39.110 13.831 1.00 27.68 138 GLY B C 1
ATOM 3736 O O . GLY B 1 161 ? 25.802 39.991 13.140 1.00 23.94 138 GLY B O 1
ATOM 3737 N N . LEU B 1 162 ? 24.112 38.634 13.698 1.00 25.60 139 LEU B N 1
ATOM 3738 C CA . LEU B 1 162 ? 23.303 39.056 12.581 1.00 25.31 139 LEU B CA 1
ATOM 3739 C C . LEU B 1 162 ? 22.299 40.173 12.895 1.00 24.11 139 LEU B C 1
ATOM 3740 O O . LEU B 1 162 ? 21.425 40.411 12.115 1.00 25.53 139 LEU B O 1
ATOM 3745 N N . MET B 1 163 ? 22.459 40.866 14.000 1.00 23.09 140 MET B N 1
ATOM 3746 C CA . MET B 1 163 ? 21.531 41.863 14.389 1.00 22.80 140 MET B CA 1
ATOM 3747 C C . MET B 1 163 ? 21.650 43.064 13.472 1.00 22.92 140 MET B C 1
ATOM 3748 O O . MET B 1 163 ? 22.746 43.475 13.122 1.00 21.08 140 MET B O 1
ATOM 3753 N N . GLY B 1 164 ? 20.509 43.622 13.097 1.00 19.65 141 GLY B N 1
ATOM 3754 C CA . GLY B 1 164 ? 20.467 44.827 12.327 1.00 20.69 141 GLY B CA 1
ATOM 3755 C C . GLY B 1 164 ? 19.818 45.982 13.013 1.00 20.80 141 GLY B C 1
ATOM 3756 O O . GLY B 1 164 ? 19.776 46.020 14.233 1.00 22.39 141 GLY B O 1
ATOM 3757 N N . ILE B 1 165 ? 19.319 46.914 12.225 1.00 21.58 142 ILE B N 1
ATOM 3758 C CA . ILE B 1 165 ? 18.569 48.045 12.792 1.00 23.95 142 ILE B CA 1
ATOM 3759 C C . ILE B 1 165 ? 17.202 48.164 12.123 1.00 22.83 142 ILE B C 1
ATOM 3760 O O . ILE B 1 165 ? 17.017 47.743 10.973 1.00 22.74 142 ILE B O 1
ATOM 3765 N N . ASP B 1 166 ? 16.243 48.767 12.811 1.00 23.23 143 ASP B N 1
ATOM 3766 C CA . ASP B 1 166 ? 14.976 49.065 12.171 1.00 24.88 143 ASP B CA 1
ATOM 3767 C C . ASP B 1 166 ? 15.201 50.327 11.288 1.00 26.06 143 ASP B C 1
ATOM 3768 O O . ASP B 1 166 ? 15.934 51.240 11.686 1.00 26.64 143 ASP B O 1
ATOM 3773 N N . LEU B 1 167 ? 14.560 50.397 10.118 1.00 25.74 144 LEU B N 1
ATOM 3774 C CA . LEU B 1 167 ? 14.573 51.554 9.320 1.00 26.57 144 LEU B CA 1
ATOM 3775 C C . LEU B 1 167 ? 13.547 52.570 9.809 1.00 25.96 144 LEU B C 1
ATOM 3776 O O . LEU B 1 167 ? 13.777 53.779 9.645 1.00 22.46 144 LEU B O 1
ATOM 3781 N N . TYR B 1 168 ? 12.395 52.096 10.314 1.00 25.24 145 TYR B N 1
ATOM 3782 C CA . TYR B 1 168 ? 11.383 52.988 10.847 1.00 25.55 145 TYR B CA 1
ATOM 3783 C C . TYR B 1 168 ? 11.978 54.190 11.642 1.00 23.91 145 TYR B C 1
ATOM 3784 O O . TYR B 1 168 ? 12.768 53.957 12.560 1.00 25.11 145 TYR B O 1
ATOM 3793 N N . GLU B 1 169 ? 11.662 55.415 11.234 1.00 24.04 146 GLU B N 1
ATOM 3794 C CA . GLU B 1 169 ? 12.013 56.684 11.895 1.00 25.62 146 GLU B CA 1
ATOM 3795 C C . GLU B 1 169 ? 13.476 57.017 11.792 1.00 26.59 146 GLU B C 1
ATOM 3796 O O . GLU B 1 169 ? 13.866 58.078 12.226 1.00 26.32 146 GLU B O 1
ATOM 3802 N N . LYS B 1 170 ? 14.283 56.169 11.199 1.00 25.12 147 LYS B N 1
ATOM 3803 C CA . LYS B 1 170 ? 15.651 56.604 10.830 1.00 26.81 147 LYS B CA 1
ATOM 3804 C C . LYS B 1 170 ? 15.642 57.608 9.684 1.00 26.51 147 LYS B C 1
ATOM 3805 O O . LYS B 1 170 ? 14.610 57.800 9.027 1.00 24.95 147 LYS B O 1
ATOM 3811 N N . THR B 1 171 ? 16.803 58.205 9.413 1.00 23.53 148 THR B N 1
ATOM 3812 C CA . THR B 1 171 ? 16.921 59.140 8.338 1.00 24.02 148 THR B CA 1
ATOM 3813 C C . THR B 1 171 ? 17.647 58.526 7.164 1.00 23.44 148 THR B C 1
ATOM 3814 O O . THR B 1 171 ? 18.767 58.059 7.305 1.00 25.87 148 THR B O 1
ATOM 3818 N N . ALA B 1 172 ? 17.008 58.567 5.990 1.00 24.64 149 ALA B N 1
ATOM 3819 C CA . ALA B 1 172 ? 17.616 58.254 4.709 1.00 23.35 149 ALA B CA 1
ATOM 3820 C C . ALA B 1 172 ? 18.035 59.519 3.947 1.00 25.75 149 ALA B C 1
ATOM 3821 O O . ALA B 1 172 ? 17.231 60.440 3.743 1.00 27.27 149 ALA B O 1
ATOM 3823 N N . GLY B 1 173 ? 19.301 59.524 3.524 1.00 25.20 150 GLY B N 1
ATOM 3824 C CA . GLY B 1 173 ? 19.894 60.564 2.721 1.00 23.80 150 GLY B CA 1
ATOM 3825 C C . GLY B 1 173 ? 20.066 60.093 1.280 1.00 22.75 150 GLY B C 1
ATOM 3826 O O . GLY B 1 173 ? 20.884 59.219 0.982 1.00 24.05 150 GLY B O 1
ATOM 3827 N N . ILE B 1 174 ? 19.293 60.677 0.386 1.00 23.29 151 ILE B N 1
ATOM 3828 C CA . ILE B 1 174 ? 19.264 60.303 -1.019 1.00 22.71 151 ILE B CA 1
ATOM 3829 C C . ILE B 1 174 ? 19.958 61.347 -1.866 1.00 24.40 151 ILE B C 1
ATOM 3830 O O . ILE B 1 174 ? 19.565 62.533 -1.902 1.00 21.38 151 ILE B O 1
ATOM 3835 N N . ILE B 1 175 ? 21.082 60.941 -2.466 1.00 23.00 152 ILE B N 1
ATOM 3836 C CA . ILE B 1 175 ? 21.860 61.830 -3.291 1.00 24.14 152 ILE B CA 1
ATOM 3837 C C . ILE B 1 175 ? 21.454 61.653 -4.756 1.00 24.29 152 ILE B C 1
ATOM 3838 O O . ILE B 1 175 ? 21.748 60.657 -5.402 1.00 22.44 152 ILE B O 1
ATOM 3843 N N . GLY B 1 176 ? 20.710 62.612 -5.269 1.00 22.62 153 GLY B N 1
ATOM 3844 C CA . GLY B 1 176 ? 20.118 62.516 -6.608 1.00 23.59 153 GLY B CA 1
ATOM 3845 C C . GLY B 1 176 ? 18.620 62.279 -6.581 1.00 24.61 153 GLY B C 1
ATOM 3846 O O . GLY B 1 176 ? 18.172 61.188 -6.161 1.00 25.83 153 GLY B O 1
ATOM 3847 N N . THR B 1 177 ? 17.839 63.265 -7.064 1.00 25.63 154 THR B N 1
ATOM 3848 C CA . THR B 1 177 ? 16.392 63.157 -7.132 1.00 22.62 154 THR B CA 1
ATOM 3849 C C . THR B 1 177 ? 15.837 63.173 -8.560 1.00 27.45 154 THR B C 1
ATOM 3850 O O . THR B 1 177 ? 14.717 63.625 -8.847 1.00 26.30 154 THR B O 1
ATOM 3854 N N . GLY B 1 178 ? 16.540 62.470 -9.422 1.00 28.07 155 GLY B N 1
ATOM 3855 C CA . GLY B 1 178 ? 15.892 61.993 -10.610 1.00 30.07 155 GLY B CA 1
ATOM 3856 C C . GLY B 1 178 ? 14.852 60.914 -10.308 1.00 28.38 155 GLY B C 1
ATOM 3857 O O . GLY B 1 178 ? 14.393 60.682 -9.172 1.00 26.74 155 GLY B O 1
ATOM 3858 N N . LYS B 1 179 ? 14.405 60.329 -11.373 1.00 25.45 156 LYS B N 1
ATOM 3859 C CA . LYS B 1 179 ? 13.295 59.407 -11.299 1.00 28.93 156 LYS B CA 1
ATOM 3860 C C . LYS B 1 179 ? 13.646 58.151 -10.400 1.00 26.51 156 LYS B C 1
ATOM 3861 O O . LYS B 1 179 ? 12.814 57.657 -9.654 1.00 21.79 156 LYS B O 1
ATOM 3867 N N . ILE B 1 180 ? 14.882 57.659 -10.459 1.00 23.58 157 ILE B N 1
ATOM 3868 C CA . ILE B 1 180 ? 15.236 56.480 -9.646 1.00 23.90 157 ILE B CA 1
ATOM 3869 C C . ILE B 1 180 ? 15.197 56.907 -8.145 1.00 23.94 157 ILE B C 1
ATOM 3870 O O . ILE B 1 180 ? 14.665 56.192 -7.275 1.00 23.01 157 ILE B O 1
ATOM 3875 N N . GLY B 1 181 ? 15.731 58.091 -7.853 1.00 23.05 158 GLY B N 1
ATOM 3876 C CA . GLY B 1 181 ? 15.730 58.591 -6.508 1.00 22.82 158 GLY B CA 1
ATOM 3877 C C . GLY B 1 181 ? 14.342 58.850 -5.979 1.00 24.84 158 GLY B C 1
ATOM 3878 O O . GLY B 1 181 ? 14.073 58.671 -4.759 1.00 26.65 158 GLY B O 1
ATOM 3879 N N . GLN B 1 182 ? 13.473 59.367 -6.829 1.00 24.34 159 GLN B N 1
ATOM 3880 C CA . GLN B 1 182 ? 12.079 59.598 -6.424 1.00 24.63 159 GLN B CA 1
ATOM 3881 C C . GLN B 1 182 ? 11.371 58.305 -6.071 1.00 24.52 159 GLN B C 1
ATOM 3882 O O . GLN B 1 182 ? 10.689 58.225 -5.101 1.00 27.17 159 GLN B O 1
ATOM 3888 N N . ILE B 1 183 ? 11.499 57.300 -6.896 1.00 23.24 160 ILE B N 1
ATOM 3889 C CA . ILE B 1 183 ? 10.899 55.973 -6.583 1.00 23.15 160 ILE B CA 1
ATOM 3890 C C . ILE B 1 183 ? 11.416 55.412 -5.272 1.00 22.38 160 ILE B C 1
ATOM 3891 O O . ILE B 1 183 ? 10.637 54.964 -4.442 1.00 24.62 160 ILE B O 1
ATOM 3896 N N . LEU B 1 184 ? 12.700 55.574 -5.025 1.00 20.19 161 LEU B N 1
ATOM 3897 C CA . LEU B 1 184 ? 13.339 55.116 -3.822 1.00 21.07 161 LEU B CA 1
ATOM 3898 C C . LEU B 1 184 ? 12.828 55.825 -2.625 1.00 21.20 161 LEU B C 1
ATOM 3899 O O . LEU B 1 184 ? 12.566 55.201 -1.584 1.00 21.44 161 LEU B O 1
ATOM 3904 N N . ILE B 1 185 ? 12.706 57.168 -2.747 1.00 20.89 162 ILE B N 1
ATOM 3905 C CA . ILE B 1 185 ? 12.231 57.943 -1.713 1.00 20.55 162 ILE B CA 1
ATOM 3906 C C . ILE B 1 185 ? 10.772 57.570 -1.413 1.00 21.97 162 ILE B C 1
ATOM 3907 O O . ILE B 1 185 ? 10.395 57.456 -0.231 1.00 20.80 162 ILE B O 1
ATOM 3912 N N . LYS B 1 186 ? 9.953 57.376 -2.409 1.00 19.84 163 LYS B N 1
ATOM 3913 C CA . LYS B 1 186 ? 8.566 57.021 -2.067 1.00 21.96 163 LYS B CA 1
ATOM 3914 C C . LYS B 1 186 ? 8.514 55.646 -1.328 1.00 25.36 163 LYS B C 1
ATOM 3915 O O . LYS B 1 186 ? 7.727 55.467 -0.373 1.00 27.31 163 LYS B O 1
ATOM 3921 N N . ILE B 1 187 ? 9.405 54.713 -1.679 1.00 23.89 164 ILE B N 1
ATOM 3922 C CA . ILE B 1 187 ? 9.433 53.449 -0.972 1.00 23.60 164 ILE B CA 1
ATOM 3923 C C . ILE B 1 187 ? 9.890 53.642 0.477 1.00 23.71 164 ILE B C 1
ATOM 3924 O O . ILE B 1 187 ? 9.295 53.184 1.428 1.00 22.71 164 ILE B O 1
ATOM 3929 N N . LEU B 1 188 ? 10.971 54.354 0.664 1.00 26.45 165 LEU B N 1
ATOM 3930 C CA . LEU B 1 188 ? 11.458 54.566 2.015 1.00 27.88 165 LEU B CA 1
ATOM 3931 C C . LEU B 1 188 ? 10.481 55.413 2.919 1.00 26.94 165 LEU B C 1
ATOM 3932 O O . LEU B 1 188 ? 10.422 55.250 4.143 1.00 27.02 165 LEU B O 1
ATOM 3937 N N . ARG B 1 189 ? 9.674 56.251 2.285 1.00 27.40 166 ARG B N 1
ATOM 3938 C CA . ARG B 1 189 ? 8.667 56.970 3.040 1.00 28.20 166 ARG B CA 1
ATOM 3939 C C . ARG B 1 189 ? 7.569 55.995 3.527 1.00 27.25 166 ARG B C 1
ATOM 3940 O O . ARG B 1 189 ? 6.981 56.184 4.594 1.00 28.49 166 ARG B O 1
ATOM 3948 N N . GLY B 1 190 ? 7.314 54.954 2.735 1.00 27.28 167 GLY B N 1
ATOM 3949 C CA . GLY B 1 190 ? 6.533 53.794 3.138 1.00 26.67 167 GLY B CA 1
ATOM 3950 C C . GLY B 1 190 ? 6.956 53.000 4.369 1.00 25.95 167 GLY B C 1
ATOM 3951 O O . GLY B 1 190 ? 6.123 52.443 5.018 1.00 24.12 167 GLY B O 1
ATOM 3952 N N . PHE B 1 191 ? 8.258 52.904 4.613 1.00 25.91 168 PHE B N 1
ATOM 3953 C CA . PHE B 1 191 ? 8.854 52.432 5.806 1.00 25.06 168 PHE B CA 1
ATOM 3954 C C . PHE B 1 191 ? 8.725 53.427 6.974 1.00 26.38 168 PHE B C 1
ATOM 3955 O O . PHE B 1 191 ? 9.089 53.043 8.095 1.00 27.43 168 PHE B O 1
ATOM 3963 N N . ASP B 1 192 ? 8.219 54.661 6.722 1.00 28.86 169 ASP B N 1
ATOM 3964 C CA . ASP B 1 192 ? 8.179 55.803 7.672 1.00 25.46 169 ASP B CA 1
ATOM 3965 C C . ASP B 1 192 ? 9.583 56.128 8.080 1.00 24.59 169 ASP B C 1
ATOM 3966 O O . ASP B 1 192 ? 9.869 56.319 9.268 1.00 23.31 169 ASP B O 1
ATOM 3971 N N . MET B 1 193 ? 10.492 56.118 7.109 1.00 23.17 170 MET B N 1
ATOM 3972 C CA . MET B 1 193 ? 11.793 56.754 7.311 1.00 24.08 170 MET B CA 1
ATOM 3973 C C . MET B 1 193 ? 11.588 58.248 7.098 1.00 26.36 170 MET B C 1
ATOM 3974 O O . MET B 1 193 ? 10.729 58.667 6.353 1.00 28.73 170 MET B O 1
ATOM 3979 N N . LYS B 1 194 ? 12.370 59.029 7.763 1.00 27.48 171 LYS B N 1
ATOM 3980 C CA . LYS B 1 194 ? 12.505 60.420 7.453 1.00 30.50 171 LYS B CA 1
ATOM 3981 C C . LYS B 1 194 ? 13.477 60.525 6.292 1.00 29.02 171 LYS B C 1
ATOM 3982 O O . LYS B 1 194 ? 14.551 59.928 6.338 1.00 26.74 171 LYS B O 1
ATOM 3988 N N . VAL B 1 195 ? 13.137 61.317 5.275 1.00 28.12 172 VAL B N 1
ATOM 3989 C CA . VAL B 1 195 ? 13.982 61.379 4.068 1.00 27.59 172 VAL B CA 1
ATOM 3990 C C . VAL B 1 195 ? 14.500 62.790 3.804 1.00 26.57 172 VAL B C 1
ATOM 3991 O O . VAL B 1 195 ? 13.740 63.723 3.781 1.00 27.17 172 VAL B O 1
ATOM 3995 N N . ILE B 1 196 ? 15.827 62.938 3.673 1.00 26.94 173 ILE B N 1
ATOM 3996 C CA . ILE B 1 196 ? 16.405 64.168 3.159 1.00 25.24 173 ILE B CA 1
ATOM 3997 C C . ILE B 1 196 ? 17.124 63.838 1.889 1.00 27.11 173 ILE B C 1
ATOM 3998 O O . ILE B 1 196 ? 17.510 62.673 1.649 1.00 24.80 173 ILE B O 1
ATOM 4003 N N . ALA B 1 197 ? 17.345 64.837 1.045 1.00 25.55 174 ALA B N 1
ATOM 4004 C CA . ALA B 1 197 ? 17.916 64.588 -0.294 1.00 24.57 174 ALA B CA 1
ATOM 4005 C C . ALA B 1 197 ? 18.725 65.766 -0.804 1.00 26.94 174 ALA B C 1
ATOM 4006 O O . ALA B 1 197 ? 18.473 66.932 -0.414 1.00 26.46 174 ALA B O 1
ATOM 4008 N N . TYR B 1 198 ? 19.671 65.441 -1.659 1.00 26.78 175 TYR B N 1
ATOM 4009 C CA . TYR B 1 198 ? 20.488 66.473 -2.333 1.00 27.21 175 TYR B CA 1
ATOM 4010 C C . TYR B 1 198 ? 20.364 66.311 -3.825 1.00 27.73 175 TYR B C 1
ATOM 4011 O O . TYR B 1 198 ? 20.486 65.201 -4.412 1.00 22.78 175 TYR B O 1
ATOM 4020 N N . ASP B 1 199 ? 20.134 67.422 -4.506 1.00 27.17 176 ASP B N 1
ATOM 4021 C CA . ASP B 1 199 ? 20.241 67.453 -5.975 1.00 26.41 176 ASP B CA 1
ATOM 4022 C C . ASP B 1 199 ? 20.522 68.930 -6.396 1.00 29.31 176 ASP B C 1
ATOM 4023 O O . ASP B 1 199 ? 20.018 69.810 -5.806 1.00 26.04 176 ASP B O 1
ATOM 4028 N N . LEU B 1 200 ? 21.216 69.143 -7.484 1.00 32.92 177 LEU B N 1
ATOM 4029 C CA . LEU B 1 200 ? 21.461 70.511 -7.936 1.00 38.00 177 LEU B CA 1
ATOM 4030 C C . LEU B 1 200 ? 20.226 71.089 -8.627 1.00 33.90 177 LEU B C 1
ATOM 4031 O O . LEU B 1 200 ? 20.171 72.276 -8.802 1.00 26.66 177 LEU B O 1
ATOM 4036 N N . PHE B 1 201 ? 19.243 70.237 -8.990 1.00 28.58 178 PHE B N 1
ATOM 4037 C CA . PHE B 1 201 ? 18.025 70.687 -9.639 1.00 28.46 178 PHE B CA 1
ATOM 4038 C C . PHE B 1 201 ? 16.815 70.218 -8.843 1.00 28.23 178 PHE B C 1
ATOM 4039 O O . PHE B 1 201 ? 16.081 69.360 -9.280 1.00 27.98 178 PHE B O 1
ATOM 4047 N N . PRO B 1 202 ? 16.613 70.794 -7.671 1.00 28.52 179 PRO B N 1
ATOM 4048 C CA . PRO B 1 202 ? 15.624 70.264 -6.794 1.00 31.16 179 PRO B CA 1
ATOM 4049 C C . PRO B 1 202 ? 14.233 70.528 -7.300 1.00 32.59 179 PRO B C 1
ATOM 4050 O O . PRO B 1 202 ? 14.009 71.567 -7.816 1.00 30.96 179 PRO B O 1
ATOM 4054 N N . ASN B 1 203 ? 13.315 69.631 -7.045 1.00 31.55 180 ASN B N 1
ATOM 4055 C CA . ASN B 1 203 ? 11.957 69.808 -7.435 1.00 35.05 180 ASN B CA 1
ATOM 4056 C C . ASN B 1 203 ? 11.085 69.840 -6.210 1.00 34.61 180 ASN B C 1
ATOM 4057 O O . ASN B 1 203 ? 10.796 68.840 -5.625 1.00 30.85 180 ASN B O 1
ATOM 4062 N N . GLN B 1 204 ? 10.695 71.031 -5.806 1.00 34.24 181 GLN B N 1
ATOM 4063 C CA . GLN B 1 204 ? 10.035 71.202 -4.551 1.00 35.19 181 GLN B CA 1
ATOM 4064 C C . GLN B 1 204 ? 8.643 70.661 -4.561 1.00 34.12 181 GLN B C 1
ATOM 4065 O O . GLN B 1 204 ? 8.133 70.361 -3.546 1.00 35.37 181 GLN B O 1
ATOM 4071 N N . LYS B 1 205 ? 8.052 70.551 -5.722 1.00 30.77 182 LYS B N 1
ATOM 4072 C CA . LYS B 1 205 ? 6.743 69.979 -5.858 1.00 37.81 182 LYS B CA 1
ATOM 4073 C C . LYS B 1 205 ? 6.757 68.497 -5.531 1.00 36.50 182 LYS B C 1
ATOM 4074 O O . LYS B 1 205 ? 5.888 67.995 -4.879 1.00 33.35 182 LYS B O 1
ATOM 4080 N N . VAL B 1 206 ? 7.773 67.808 -5.997 1.00 33.31 183 VAL B N 1
ATOM 4081 C CA . VAL B 1 206 ? 7.922 66.403 -5.680 1.00 34.42 183 VAL B CA 1
ATOM 4082 C C . VAL B 1 206 ? 8.282 66.229 -4.221 1.00 31.49 183 VAL B C 1
ATOM 4083 O O . VAL B 1 206 ? 7.796 65.361 -3.579 1.00 33.31 183 VAL B O 1
ATOM 4087 N N . ALA B 1 207 ? 9.099 67.110 -3.696 1.00 30.92 184 ALA B N 1
ATOM 4088 C CA . ALA B 1 207 ? 9.408 67.079 -2.261 1.00 31.87 184 ALA B CA 1
ATOM 4089 C C . ALA B 1 207 ? 8.144 67.234 -1.410 1.00 33.72 184 ALA B C 1
ATOM 4090 O O . ALA B 1 207 ? 7.991 66.564 -0.404 1.00 30.97 184 ALA B O 1
ATOM 4092 N N . ASP B 1 208 ? 7.257 68.151 -1.793 1.00 32.40 185 ASP B N 1
ATOM 4093 C CA . ASP B 1 208 ? 5.970 68.291 -1.105 1.00 33.36 185 ASP B CA 1
ATOM 4094 C C . ASP B 1 208 ? 5.146 67.037 -1.317 1.00 32.47 185 ASP B C 1
ATOM 4095 O O . ASP B 1 208 ? 4.607 66.561 -0.412 1.00 32.13 185 ASP B O 1
ATOM 4100 N N . GLU B 1 209 ? 5.064 66.513 -2.502 1.00 33.19 186 GLU B N 1
ATOM 4101 C CA . GLU B 1 209 ? 4.265 65.314 -2.729 1.00 35.13 186 GLU B CA 1
ATOM 4102 C C . GLU B 1 209 ? 4.793 64.130 -1.989 1.00 35.21 186 GLU B C 1
ATOM 4103 O O . GLU B 1 209 ? 4.039 63.403 -1.401 1.00 32.37 186 GLU B O 1
ATOM 4109 N N . LEU B 1 210 ? 6.098 63.857 -2.035 1.00 37.51 187 LEU B N 1
ATOM 4110 C CA . LEU B 1 210 ? 6.613 62.574 -1.415 1.00 34.03 187 LEU B CA 1
ATOM 4111 C C . LEU B 1 210 ? 6.909 62.738 0.051 1.00 34.14 187 LEU B C 1
ATOM 4112 O O . LEU B 1 210 ? 7.052 61.732 0.778 1.00 30.12 187 LEU B O 1
ATOM 4117 N N . GLY B 1 211 ? 6.998 63.989 0.521 1.00 30.68 188 GLY B N 1
ATOM 4118 C CA . GLY B 1 211 ? 7.282 64.222 1.954 1.00 28.38 188 GLY B CA 1
ATOM 4119 C C . GLY B 1 211 ? 8.769 64.144 2.324 1.00 28.35 188 GLY B C 1
ATOM 4120 O O . GLY B 1 211 ? 9.147 63.577 3.357 1.00 34.26 188 GLY B O 1
ATOM 4121 N N . PHE B 1 212 ? 9.637 64.720 1.524 1.00 27.34 189 PHE B N 1
ATOM 4122 C CA . PHE B 1 212 ? 11.064 64.821 1.920 1.00 27.69 189 PHE B CA 1
ATOM 4123 C C . PHE B 1 212 ? 11.520 66.282 1.894 1.00 28.40 189 PHE B C 1
ATOM 4124 O O . PHE B 1 212 ? 10.818 67.128 1.411 1.00 26.87 189 PHE B O 1
ATOM 4132 N N . GLU B 1 213 ? 12.731 66.492 2.371 1.00 29.04 190 GLU B N 1
ATOM 4133 C CA . GLU B 1 213 ? 13.312 67.781 2.466 1.00 32.32 190 GLU B CA 1
ATOM 4134 C C . GLU B 1 213 ? 14.653 67.816 1.737 1.00 30.53 190 GLU B C 1
ATOM 4135 O O . GLU B 1 213 ? 15.513 66.901 1.922 1.00 28.45 190 GLU B O 1
ATOM 4141 N N . TYR B 1 214 ? 14.848 68.864 0.911 1.00 27.75 191 TYR B N 1
ATOM 4142 C CA . TYR B 1 214 ? 16.134 69.077 0.276 1.00 26.01 191 TYR B CA 1
ATOM 4143 C C . TYR B 1 214 ? 17.096 69.683 1.223 1.00 28.45 191 TYR B C 1
ATOM 4144 O O . TYR B 1 214 ? 16.742 70.631 1.923 1.00 30.60 191 TYR B O 1
ATOM 4153 N N . VAL B 1 215 ? 18.363 69.239 1.206 1.00 27.40 192 VAL B N 1
ATOM 4154 C CA . VAL B 1 215 ? 19.376 69.707 2.143 1.00 25.30 192 VAL B CA 1
ATOM 4155 C C . VAL B 1 215 ? 20.697 69.792 1.448 1.00 25.94 192 VAL B C 1
ATOM 4156 O O . VAL B 1 215 ? 20.806 69.370 0.265 1.00 27.99 192 VAL B O 1
ATOM 4160 N N . SER B 1 216 ? 21.700 70.382 2.107 1.00 26.96 193 SER B N 1
ATOM 4161 C CA . SER B 1 216 ? 23.062 70.385 1.580 1.00 26.84 193 SER B CA 1
ATOM 4162 C C . SER B 1 216 ? 23.681 69.041 1.768 1.00 27.45 193 SER B C 1
ATOM 4163 O O . SER B 1 216 ? 23.263 68.255 2.608 1.00 29.53 193 SER B O 1
ATOM 4166 N N . LEU B 1 217 ? 24.773 68.783 1.059 1.00 32.35 194 LEU B N 1
ATOM 4167 C CA . LEU B 1 217 ? 25.573 67.557 1.289 1.00 30.20 194 LEU B CA 1
ATOM 4168 C C . LEU B 1 217 ? 26.084 67.433 2.730 1.00 30.72 194 LEU B C 1
ATOM 4169 O O . LEU B 1 217 ? 25.963 66.384 3.353 1.00 29.48 194 LEU B O 1
ATOM 4174 N N . ASP B 1 218 ? 26.579 68.532 3.285 1.00 31.44 195 ASP B N 1
ATOM 4175 C CA . ASP B 1 218 ? 27.014 68.515 4.673 1.00 33.38 195 ASP B CA 1
ATOM 4176 C C . ASP B 1 218 ? 25.884 68.082 5.652 1.00 30.81 195 ASP B C 1
ATOM 4177 O O . ASP B 1 218 ? 26.130 67.288 6.564 1.00 33.23 195 ASP B O 1
ATOM 4182 N N . GLU B 1 219 ? 24.662 68.598 5.464 1.00 32.63 196 GLU B N 1
ATOM 4183 C CA . GLU B 1 219 ? 23.501 68.206 6.268 1.00 29.35 196 GLU B CA 1
ATOM 4184 C C . GLU B 1 219 ? 23.159 66.735 6.057 1.00 30.14 196 GLU B C 1
ATOM 4185 O O . GLU B 1 219 ? 22.895 66.035 7.000 1.00 26.12 196 GLU B O 1
ATOM 4191 N N . LEU B 1 220 ? 23.209 66.271 4.824 1.00 28.12 197 LEU B N 1
ATOM 4192 C CA . LEU B 1 220 ? 22.910 64.919 4.490 1.00 26.24 197 LEU B CA 1
ATOM 4193 C C . LEU B 1 220 ? 23.904 63.977 5.172 1.00 26.41 197 LEU B C 1
ATOM 4194 O O . LEU B 1 220 ? 23.467 63.109 5.851 1.00 24.41 197 LEU B O 1
ATOM 4199 N N . TYR B 1 221 ? 25.230 64.200 5.028 1.00 25.06 198 TYR B N 1
ATOM 4200 C CA . TYR B 1 221 ? 26.213 63.442 5.742 1.00 24.36 198 TYR B CA 1
ATOM 4201 C C . TYR B 1 221 ? 26.058 63.386 7.248 1.00 25.89 198 TYR B C 1
ATOM 4202 O O . TYR B 1 221 ? 26.156 62.284 7.862 1.00 29.35 198 TYR B O 1
ATOM 4211 N N . ALA B 1 222 ? 25.753 64.537 7.854 1.00 29.17 199 ALA B N 1
ATOM 4212 C CA . ALA B 1 222 ? 25.643 64.635 9.315 1.00 29.40 199 ALA B CA 1
ATOM 4213 C C . ALA B 1 222 ? 24.451 63.862 9.842 1.00 27.48 199 ALA B C 1
ATOM 4214 O O . ALA B 1 222 ? 24.498 63.362 10.961 1.00 27.54 199 ALA B O 1
ATOM 4216 N N . ASN B 1 223 ? 23.351 63.849 9.111 1.00 26.93 200 ASN B N 1
ATOM 4217 C CA . ASN B 1 223 ? 22.090 63.391 9.696 1.00 27.38 200 ASN B CA 1
ATOM 4218 C C . ASN B 1 223 ? 21.598 61.980 9.225 1.00 28.52 200 ASN B C 1
ATOM 4219 O O . ASN B 1 223 ? 20.560 61.543 9.675 1.00 27.25 200 ASN B O 1
ATOM 4224 N N . SER B 1 224 ? 22.283 61.344 8.267 1.00 26.56 201 SER B N 1
ATOM 4225 C CA . SER B 1 224 ? 21.698 60.213 7.606 1.00 27.25 201 SER B CA 1
ATOM 4226 C C . SER B 1 224 ? 22.192 58.967 8.235 1.00 25.42 201 SER B C 1
ATOM 4227 O O . SER B 1 224 ? 23.424 58.782 8.405 1.00 27.15 201 SER B O 1
ATOM 4230 N N . ASP B 1 225 ? 21.262 58.085 8.492 1.00 25.77 202 ASP B N 1
ATOM 4231 C CA . ASP B 1 225 ? 21.574 56.682 8.952 1.00 25.45 202 ASP B CA 1
ATOM 4232 C C . ASP B 1 225 ? 21.784 55.727 7.780 1.00 25.18 202 ASP B C 1
ATOM 4233 O O . ASP B 1 225 ? 22.562 54.811 7.840 1.00 27.42 202 ASP B O 1
ATOM 4238 N N . ILE B 1 226 ? 21.136 56.028 6.674 1.00 25.28 203 ILE B N 1
ATOM 4239 C CA . ILE B 1 226 ? 21.306 55.372 5.388 1.00 26.70 203 ILE B CA 1
ATOM 4240 C C . ILE B 1 226 ? 21.602 56.418 4.304 1.00 24.73 203 ILE B C 1
ATOM 4241 O O . ILE B 1 226 ? 20.970 57.420 4.245 1.00 23.32 203 ILE B O 1
ATOM 4246 N N . ILE B 1 227 ? 22.531 56.119 3.422 1.00 25.00 204 ILE B N 1
ATOM 4247 C CA . ILE B 1 227 ? 22.854 57.027 2.304 1.00 24.77 204 ILE B CA 1
ATOM 4248 C C . ILE B 1 227 ? 22.870 56.228 1.011 1.00 24.50 204 ILE B C 1
ATOM 4249 O O . ILE B 1 227 ? 23.525 55.205 0.923 1.00 21.52 204 ILE B O 1
ATOM 4254 N N . SER B 1 228 ? 22.113 56.684 0.029 1.00 22.99 205 SER B N 1
ATOM 4255 C CA . SER B 1 228 ? 22.090 56.076 -1.288 1.00 25.07 205 SER B CA 1
ATOM 4256 C C . SER B 1 228 ? 22.507 57.067 -2.354 1.00 25.59 205 SER B C 1
ATOM 4257 O O . SER B 1 228 ? 22.068 58.245 -2.337 1.00 23.10 205 SER B O 1
ATOM 4260 N N . LEU B 1 229 ? 23.371 56.594 -3.253 1.00 23.89 206 LEU B N 1
ATOM 4261 C CA . LEU B 1 229 ? 23.913 57.419 -4.350 1.00 27.22 206 LEU B CA 1
ATOM 4262 C C . LEU B 1 229 ? 23.111 57.099 -5.625 1.00 26.37 206 LEU B C 1
ATOM 4263 O O . LEU B 1 229 ? 23.055 55.969 -6.064 1.00 24.68 206 LEU B O 1
ATOM 4268 N N . ASN B 1 230 ? 22.452 58.098 -6.149 1.00 24.39 207 ASN B N 1
ATOM 4269 C CA . ASN B 1 230 ? 21.578 57.940 -7.349 1.00 29.46 207 ASN B CA 1
ATOM 4270 C C . ASN B 1 230 ? 21.691 59.147 -8.290 1.00 29.82 207 ASN B C 1
ATOM 4271 O O . ASN B 1 230 ? 20.693 59.685 -8.745 1.00 29.75 207 ASN B O 1
ATOM 4276 N N . CYS B 1 231 ? 22.909 59.621 -8.464 1.00 31.01 208 CYS B N 1
ATOM 4277 C CA . CYS B 1 231 ? 23.224 60.836 -9.174 1.00 28.09 208 CYS B CA 1
ATOM 4278 C C . CYS B 1 231 ? 24.241 60.565 -10.310 1.00 28.98 208 CYS B C 1
ATOM 4279 O O . CYS B 1 231 ? 24.892 59.528 -10.330 1.00 31.05 208 CYS B O 1
ATOM 4282 N N . PRO B 1 232 ? 24.326 61.485 -11.298 1.00 30.50 209 PRO B N 1
ATOM 4283 C CA . PRO B 1 232 ? 25.246 61.274 -12.390 1.00 28.98 209 PRO B CA 1
ATOM 4284 C C . PRO B 1 232 ? 26.688 61.558 -11.969 1.00 24.73 209 PRO B C 1
ATOM 4285 O O . PRO B 1 232 ? 26.946 62.244 -10.997 1.00 25.86 209 PRO B O 1
ATOM 4289 N N . LEU B 1 233 ? 27.583 61.031 -12.740 1.00 23.35 210 LEU B N 1
ATOM 4290 C CA . LEU B 1 233 ? 29.001 61.140 -12.546 1.00 23.80 210 LEU B CA 1
ATOM 4291 C C . LEU B 1 233 ? 29.482 62.354 -13.277 1.00 25.80 210 LEU B C 1
ATOM 4292 O O . LEU B 1 233 ? 29.422 62.370 -14.467 1.00 29.13 210 LEU B O 1
ATOM 4297 N N . THR B 1 234 ? 29.876 63.391 -12.600 1.00 30.24 211 THR B N 1
ATOM 4298 C CA . THR B 1 234 ? 30.486 64.595 -13.236 1.00 32.86 211 THR B CA 1
ATOM 4299 C C . THR B 1 234 ? 31.852 64.817 -12.573 1.00 37.90 211 THR B C 1
ATOM 4300 O O . THR B 1 234 ? 32.232 64.039 -11.671 1.00 32.58 211 THR B O 1
ATOM 4304 N N . LYS B 1 235 ? 32.556 65.897 -12.930 1.00 38.38 212 LYS B N 1
ATOM 4305 C CA . LYS B 1 235 ? 33.861 66.178 -12.284 1.00 37.64 212 LYS B CA 1
ATOM 4306 C C . LYS B 1 235 ? 33.632 66.446 -10.812 1.00 33.87 212 LYS B C 1
ATOM 4307 O O . LYS B 1 235 ? 34.415 66.043 -9.989 1.00 37.38 212 LYS B O 1
ATOM 4313 N N . ASP B 1 236 ? 32.495 66.992 -10.468 1.00 34.24 213 ASP B N 1
ATOM 4314 C CA . ASP B 1 236 ? 32.210 67.287 -9.124 1.00 34.79 213 ASP B CA 1
ATOM 4315 C C . ASP B 1 236 ? 31.667 66.177 -8.244 1.00 36.41 213 ASP B C 1
ATOM 4316 O O . ASP B 1 236 ? 31.720 66.318 -7.027 1.00 36.53 213 ASP B O 1
ATOM 4321 N N . THR B 1 237 ? 31.051 65.154 -8.826 1.00 31.70 214 THR B N 1
ATOM 4322 C CA . THR B 1 237 ? 30.559 64.022 -8.049 1.00 31.86 214 THR B CA 1
ATOM 4323 C C . THR B 1 237 ? 31.585 62.896 -8.031 1.00 28.74 214 THR B C 1
ATOM 4324 O O . THR B 1 237 ? 31.492 62.025 -7.226 1.00 25.83 214 THR B O 1
ATOM 4328 N N . LYS B 1 238 ? 32.584 62.972 -8.899 1.00 29.56 215 LYS B N 1
ATOM 4329 C CA . LYS B 1 238 ? 33.622 62.018 -8.918 1.00 29.28 215 LYS B CA 1
ATOM 4330 C C . LYS B 1 238 ? 34.261 61.950 -7.534 1.00 29.90 215 LYS B C 1
ATOM 4331 O O . LYS B 1 238 ? 34.693 62.961 -6.982 1.00 25.42 215 LYS B O 1
ATOM 4337 N N . TYR B 1 239 ? 34.384 60.767 -6.993 1.00 26.00 216 TYR B N 1
ATOM 4338 C CA . TYR B 1 239 ? 34.893 60.657 -5.626 1.00 25.55 216 TYR B CA 1
ATOM 4339 C C . TYR B 1 239 ? 34.286 61.648 -4.625 1.00 23.93 216 TYR B C 1
ATOM 4340 O O . TYR B 1 239 ? 34.897 61.979 -3.623 1.00 24.10 216 TYR B O 1
ATOM 4349 N N . MET B 1 240 ? 33.011 61.962 -4.748 1.00 25.46 217 MET B N 1
ATOM 4350 C CA . MET B 1 240 ? 32.381 62.721 -3.736 1.00 25.08 217 MET B CA 1
ATOM 4351 C C . MET B 1 240 ? 32.314 62.015 -2.406 1.00 24.59 217 MET B C 1
ATOM 4352 O O . MET B 1 240 ? 32.181 62.637 -1.337 1.00 24.47 217 MET B O 1
ATOM 4357 N N . ILE B 1 241 ? 32.261 60.697 -2.428 1.00 24.63 218 ILE B N 1
ATOM 4358 C CA . ILE B 1 241 ? 32.306 59.962 -1.198 1.00 21.88 218 ILE B CA 1
ATOM 4359 C C . ILE B 1 241 ? 33.812 59.588 -1.068 1.00 24.14 218 ILE B C 1
ATOM 4360 O O . ILE B 1 241 ? 34.312 58.735 -1.808 1.00 26.72 218 ILE B O 1
ATOM 4365 N N . ASN B 1 242 ? 34.479 60.162 -0.075 1.00 21.15 219 ASN B N 1
ATOM 4366 C CA . ASN B 1 242 ? 35.859 59.988 0.126 1.00 21.74 219 ASN B CA 1
ATOM 4367 C C . ASN B 1 242 ? 36.195 60.205 1.568 1.00 21.97 219 ASN B C 1
ATOM 4368 O O . ASN B 1 242 ? 35.297 60.326 2.422 1.00 23.14 219 ASN B O 1
ATOM 4373 N N . ARG B 1 243 ? 37.482 60.178 1.880 1.00 23.18 220 ARG B N 1
ATOM 4374 C CA . ARG B 1 243 ? 37.886 60.202 3.272 1.00 25.67 220 ARG B CA 1
ATOM 4375 C C . ARG B 1 243 ? 37.297 61.423 4.008 1.00 28.28 220 ARG B C 1
ATOM 4376 O O . ARG B 1 243 ? 36.785 61.269 5.120 1.00 27.38 220 ARG B O 1
ATOM 4384 N N . ARG B 1 244 ? 37.340 62.604 3.410 1.00 27.87 221 ARG B N 1
ATOM 4385 C CA . ARG B 1 244 ? 36.743 63.770 4.031 1.00 31.68 221 ARG B CA 1
ATOM 4386 C C . ARG B 1 244 ? 35.250 63.687 4.200 1.00 29.36 221 ARG B C 1
ATOM 4387 O O . ARG B 1 244 ? 34.756 64.012 5.218 1.00 28.09 221 ARG B O 1
ATOM 4395 N N . SER B 1 245 ? 34.528 63.272 3.189 1.00 27.30 222 SER B N 1
ATOM 4396 C CA . SER B 1 245 ? 33.056 63.290 3.339 1.00 25.77 222 SER B CA 1
ATOM 4397 C C . SER B 1 245 ? 32.638 62.198 4.262 1.00 26.22 222 SER B C 1
ATOM 4398 O O . SER B 1 245 ? 31.680 62.357 4.975 1.00 26.82 222 SER B O 1
ATOM 4401 N N . MET B 1 246 ? 33.312 61.034 4.243 1.00 26.29 223 MET B N 1
ATOM 4402 C CA . MET B 1 246 ? 32.890 59.940 5.121 1.00 25.76 223 MET B CA 1
ATOM 4403 C C . MET B 1 246 ? 33.212 60.261 6.619 1.00 27.91 223 MET B C 1
ATOM 4404 O O . MET B 1 246 ? 32.429 59.910 7.519 1.00 23.77 223 MET B O 1
ATOM 4409 N N . LEU B 1 247 ? 34.260 61.018 6.858 1.00 29.96 224 LEU B N 1
ATOM 4410 C CA . LEU B 1 247 ? 34.476 61.615 8.150 1.00 31.66 224 LEU B CA 1
ATOM 4411 C C . LEU B 1 247 ? 33.264 62.370 8.679 1.00 27.60 224 LEU B C 1
ATOM 4412 O O . LEU B 1 247 ? 33.088 62.417 9.838 1.00 27.89 224 LEU B O 1
ATOM 4417 N N . LYS B 1 248 ? 32.430 62.933 7.824 1.00 28.28 225 LYS B N 1
ATOM 4418 C CA . LYS B 1 248 ? 31.301 63.744 8.280 1.00 29.00 225 LYS B CA 1
ATOM 4419 C C . LYS B 1 248 ? 30.084 62.913 8.537 1.00 27.58 225 LYS B C 1
ATOM 4420 O O . LYS B 1 248 ? 29.078 63.408 9.013 1.00 26.08 225 LYS B O 1
ATOM 4426 N N . MET B 1 249 ? 30.130 61.655 8.129 1.00 27.79 226 MET B N 1
ATOM 4427 C CA . MET B 1 249 ? 28.978 60.762 8.280 1.00 26.25 226 MET B CA 1
ATOM 4428 C C . MET B 1 249 ? 28.889 60.228 9.718 1.00 26.33 226 MET B C 1
ATOM 4429 O O . MET B 1 249 ? 29.845 60.265 10.491 1.00 24.62 226 MET B O 1
ATOM 4434 N N . LYS B 1 250 ? 27.746 59.668 10.059 1.00 26.97 227 LYS B N 1
ATOM 4435 C CA . LYS B 1 250 ? 27.551 59.005 11.341 1.00 26.69 227 LYS B CA 1
ATOM 4436 C C . LYS B 1 250 ? 28.207 57.622 11.344 1.00 28.03 227 LYS B C 1
ATOM 4437 O O . LYS B 1 250 ? 28.158 56.898 10.345 1.00 23.29 227 LYS B O 1
ATOM 4443 N N . ASP B 1 251 ? 28.785 57.249 12.475 1.00 27.51 228 ASP B N 1
ATOM 4444 C CA . ASP B 1 251 ? 29.398 55.951 12.659 1.00 30.83 228 ASP B CA 1
ATOM 4445 C C . ASP B 1 251 ? 28.363 54.933 12.464 1.00 27.52 228 ASP B C 1
ATOM 4446 O O . ASP B 1 251 ? 27.299 55.105 12.999 1.00 25.28 228 ASP B O 1
ATOM 4451 N N . GLY B 1 252 ? 28.638 53.872 11.724 1.00 26.46 229 GLY B N 1
ATOM 4452 C CA . GLY B 1 252 ? 27.623 52.834 11.556 1.00 24.09 229 GLY B CA 1
ATOM 4453 C C . GLY B 1 252 ? 26.675 53.147 10.378 1.00 25.24 229 GLY B C 1
ATOM 4454 O O . GLY B 1 252 ? 25.734 52.414 10.118 1.00 22.17 229 GLY B O 1
ATOM 4455 N N . VAL B 1 253 ? 26.895 54.257 9.674 1.00 24.38 230 VAL B N 1
ATOM 4456 C CA . VAL B 1 253 ? 26.103 54.526 8.460 1.00 25.09 230 VAL B CA 1
ATOM 4457 C C . VAL B 1 253 ? 26.112 53.306 7.470 1.00 24.08 230 VAL B C 1
ATOM 4458 O O . VAL B 1 253 ? 27.157 52.665 7.219 1.00 22.12 230 VAL B O 1
ATOM 4462 N N . ILE B 1 254 ? 24.944 53.054 6.900 1.00 22.35 231 ILE B N 1
ATOM 4463 C CA . ILE B 1 254 ? 24.808 52.193 5.747 1.00 25.47 231 ILE B CA 1
ATOM 4464 C C . ILE B 1 254 ? 24.821 52.990 4.407 1.00 24.59 231 ILE B C 1
ATOM 4465 O O . ILE B 1 254 ? 23.991 53.772 4.150 1.00 25.50 231 ILE B O 1
ATOM 4470 N N . LEU B 1 255 ? 25.739 52.638 3.535 1.00 25.53 232 LEU B N 1
ATOM 4471 C CA . LEU B 1 255 ? 25.923 53.218 2.226 1.00 23.44 232 LEU B CA 1
ATOM 4472 C C . LEU B 1 255 ? 25.592 52.219 1.133 1.00 24.02 232 LEU B C 1
ATOM 4473 O O . LEU B 1 255 ? 25.980 51.010 1.181 1.00 21.68 232 LEU B O 1
ATOM 4478 N N . VAL B 1 256 ? 24.861 52.698 0.143 1.00 23.17 233 VAL B N 1
ATOM 4479 C CA . VAL B 1 256 ? 24.560 51.935 -1.037 1.00 22.62 233 VAL B CA 1
ATOM 4480 C C . VAL B 1 256 ? 24.813 52.724 -2.306 1.00 22.96 233 VAL B C 1
ATOM 4481 O O . VAL B 1 256 ? 24.516 53.960 -2.408 1.00 23.56 233 VAL B O 1
ATOM 4485 N N . ASN B 1 257 ? 25.364 52.060 -3.311 1.00 21.62 234 ASN B N 1
ATOM 4486 C CA . ASN B 1 257 ? 25.638 52.670 -4.564 1.00 23.84 234 ASN B CA 1
ATOM 4487 C C . ASN B 1 257 ? 25.228 51.778 -5.714 1.00 23.01 234 ASN B C 1
ATOM 4488 O O . ASN B 1 257 ? 25.880 50.764 -5.984 1.00 22.92 234 ASN B O 1
ATOM 4493 N N . THR B 1 258 ? 24.140 52.172 -6.356 1.00 25.42 235 THR B N 1
ATOM 4494 C CA . THR B 1 258 ? 23.727 51.644 -7.597 1.00 25.12 235 THR B CA 1
ATOM 4495 C C . THR B 1 258 ? 23.819 52.679 -8.726 1.00 27.39 235 THR B C 1
ATOM 4496 O O . THR B 1 258 ? 23.387 52.368 -9.853 1.00 25.97 235 THR B O 1
ATOM 4500 N N . GLY B 1 259 ? 24.507 53.798 -8.514 1.00 26.97 236 GLY B N 1
ATOM 4501 C CA . GLY B 1 259 ? 24.706 54.814 -9.565 1.00 27.58 236 GLY B CA 1
ATOM 4502 C C . GLY B 1 259 ? 25.941 54.575 -10.452 1.00 26.95 236 GLY B C 1
ATOM 4503 O O . GLY B 1 259 ? 25.845 53.984 -11.480 1.00 24.03 236 GLY B O 1
ATOM 4504 N N . ARG B 1 260 ? 27.113 55.069 -10.040 1.00 25.85 237 ARG B N 1
ATOM 4505 C CA . ARG B 1 260 ? 28.333 54.883 -10.772 1.00 27.51 237 ARG B CA 1
ATOM 4506 C C . ARG B 1 260 ? 29.495 54.699 -9.793 1.00 23.91 237 ARG B C 1
ATOM 4507 O O . ARG B 1 260 ? 29.613 55.363 -8.784 1.00 22.47 237 ARG B O 1
ATOM 4515 N N . GLY B 1 261 ? 30.364 53.849 -10.192 1.00 24.57 238 GLY B N 1
ATOM 4516 C CA . GLY B 1 261 ? 31.552 53.410 -9.432 1.00 27.11 238 GLY B CA 1
ATOM 4517 C C . GLY B 1 261 ? 32.388 54.570 -8.979 1.00 25.15 238 GLY B C 1
ATOM 4518 O O . GLY B 1 261 ? 32.776 54.665 -7.807 1.00 27.87 238 GLY B O 1
ATOM 4519 N N . MET B 1 262 ? 32.624 55.477 -9.868 1.00 27.46 239 MET B N 1
ATOM 4520 C CA . MET B 1 262 ? 33.518 56.608 -9.598 1.00 28.61 239 MET B CA 1
ATOM 4521 C C . MET B 1 262 ? 32.999 57.609 -8.618 1.00 27.21 239 MET B C 1
ATOM 4522 O O . MET B 1 262 ? 33.723 58.561 -8.332 1.00 27.19 239 MET B O 1
ATOM 4527 N N . LEU B 1 263 ? 31.745 57.486 -8.173 1.00 24.36 240 LEU B N 1
ATOM 4528 C CA . LEU B 1 263 ? 31.255 58.373 -7.162 1.00 24.41 240 LEU B CA 1
ATOM 4529 C C . LEU B 1 263 ? 31.954 58.088 -5.826 1.00 23.69 240 LEU B C 1
ATOM 4530 O O . LEU B 1 263 ? 31.958 58.956 -4.955 1.00 25.94 240 LEU B O 1
ATOM 4535 N N . ILE B 1 264 ? 32.596 56.912 -5.674 1.00 22.51 241 ILE B N 1
ATOM 4536 C CA . ILE B 1 264 ? 33.193 56.555 -4.409 1.00 22.55 241 ILE B CA 1
ATOM 4537 C C . ILE B 1 264 ? 34.716 56.379 -4.601 1.00 23.06 241 ILE B C 1
ATOM 4538 O O . ILE B 1 264 ? 35.164 55.640 -5.474 1.00 23.60 241 ILE B O 1
ATOM 4543 N N . ASP B 1 265 ? 35.497 56.996 -3.746 1.00 21.66 242 ASP B N 1
ATOM 4544 C CA . ASP B 1 265 ? 36.942 56.746 -3.749 1.00 22.14 242 ASP B CA 1
ATOM 4545 C C . ASP B 1 265 ? 37.106 55.400 -3.016 1.00 24.21 242 ASP B C 1
ATOM 4546 O O . ASP B 1 265 ? 37.040 55.304 -1.781 1.00 25.48 242 ASP B O 1
ATOM 4551 N N . SER B 1 266 ? 37.266 54.350 -3.781 1.00 25.48 243 SER B N 1
ATOM 4552 C CA . SER B 1 266 ? 37.207 52.995 -3.208 1.00 24.67 243 SER B CA 1
ATOM 4553 C C . SER B 1 266 ? 38.320 52.749 -2.183 1.00 27.74 243 SER B C 1
ATOM 4554 O O . SER B 1 266 ? 38.043 52.134 -1.164 1.00 26.14 243 SER B O 1
ATOM 4557 N N . ALA B 1 267 ? 39.539 53.293 -2.396 1.00 27.53 244 ALA B N 1
ATOM 4558 C CA . ALA B 1 267 ? 40.604 53.113 -1.426 1.00 25.69 244 ALA B CA 1
ATOM 4559 C C . ALA B 1 267 ? 40.232 53.773 -0.082 1.00 24.80 244 ALA B C 1
ATOM 4560 O O . ALA B 1 267 ? 40.464 53.220 0.961 1.00 25.37 244 ALA B O 1
ATOM 4562 N N . ASP B 1 268 ? 39.665 54.978 -0.097 1.00 23.60 245 ASP B N 1
ATOM 4563 C CA . ASP B 1 268 ? 39.193 55.591 1.105 1.00 23.78 245 ASP B CA 1
ATOM 4564 C C . ASP B 1 268 ? 38.062 54.777 1.742 1.00 23.98 245 ASP B C 1
ATOM 4565 O O . ASP B 1 268 ? 37.936 54.742 2.963 1.00 24.01 245 ASP B O 1
ATOM 4570 N N . LEU B 1 269 ? 37.225 54.181 0.940 1.00 23.69 246 LEU B N 1
ATOM 4571 C CA . LEU B 1 269 ? 36.104 53.382 1.477 1.00 25.90 246 LEU B CA 1
ATOM 4572 C C . LEU B 1 269 ? 36.684 52.201 2.279 1.00 26.38 246 LEU B C 1
ATOM 4573 O O . LEU B 1 269 ? 36.167 51.860 3.354 1.00 24.11 246 LEU B O 1
ATOM 4578 N N . VAL B 1 270 ? 37.772 51.620 1.797 1.00 26.49 247 VAL B N 1
ATOM 4579 C CA . VAL B 1 270 ? 38.423 50.505 2.547 1.00 28.59 247 VAL B CA 1
ATOM 4580 C C . VAL B 1 270 ? 38.880 50.997 3.951 1.00 27.79 247 VAL B C 1
ATOM 4581 O O . VAL B 1 270 ? 38.703 50.321 4.927 1.00 25.52 247 VAL B O 1
ATOM 4585 N N . GLU B 1 271 ? 39.452 52.185 4.022 1.00 27.70 248 GLU B N 1
ATOM 4586 C CA . GLU B 1 271 ? 39.912 52.702 5.295 1.00 28.29 248 GLU B CA 1
ATOM 4587 C C . GLU B 1 271 ? 38.749 53.029 6.210 1.00 26.29 248 GLU B C 1
ATOM 4588 O O . GLU B 1 271 ? 38.858 52.776 7.397 1.00 26.09 248 GLU B O 1
ATOM 4594 N N . ALA B 1 272 ? 37.684 53.616 5.684 1.00 24.40 249 ALA B N 1
ATOM 4595 C CA . ALA B 1 272 ? 36.523 53.946 6.480 1.00 25.17 249 ALA B CA 1
ATOM 4596 C C . ALA B 1 272 ? 35.805 52.713 7.009 1.00 25.87 249 ALA B C 1
ATOM 4597 O O . ALA B 1 272 ? 35.175 52.763 8.047 1.00 28.47 249 ALA B O 1
ATOM 4599 N N . LEU B 1 273 ? 35.871 51.617 6.270 1.00 25.66 250 LEU B N 1
ATOM 4600 C CA . LEU B 1 273 ? 35.375 50.313 6.803 1.00 25.24 250 LEU B CA 1
ATOM 4601 C C . LEU B 1 273 ? 36.202 49.803 7.995 1.00 25.13 250 LEU B C 1
ATOM 4602 O O . LEU B 1 273 ? 35.641 49.424 9.012 1.00 22.54 250 LEU B O 1
ATOM 4607 N N . LYS B 1 274 ? 37.545 49.829 7.819 1.00 24.43 251 LYS B N 1
ATOM 4608 C CA . LYS B 1 274 ? 38.480 49.495 8.857 1.00 25.84 251 LYS B CA 1
ATOM 4609 C C . LYS B 1 274 ? 38.355 50.325 10.077 1.00 28.42 251 LYS B C 1
ATOM 4610 O O . LYS B 1 274 ? 38.423 49.780 11.138 1.00 30.92 251 LYS B O 1
ATOM 4616 N N . ASP B 1 275 ? 38.155 51.647 9.919 1.00 27.36 252 ASP B N 1
ATOM 4617 C CA . ASP B 1 275 ? 37.950 52.548 11.030 1.00 29.94 252 ASP B CA 1
ATOM 4618 C C . ASP B 1 275 ? 36.584 52.375 11.625 1.00 30.80 252 ASP B C 1
ATOM 4619 O O . ASP B 1 275 ? 36.267 53.036 12.589 1.00 30.70 252 ASP B O 1
ATOM 4624 N N . LYS B 1 276 ? 35.719 51.648 10.983 1.00 27.88 253 LYS B N 1
ATOM 4625 C CA . LYS B 1 276 ? 34.362 51.473 11.460 1.00 29.53 253 LYS B CA 1
ATOM 4626 C C . LYS B 1 276 ? 33.460 52.686 11.388 1.00 28.62 253 LYS B C 1
ATOM 4627 O O . LYS B 1 276 ? 32.488 52.743 12.044 1.00 31.88 253 LYS B O 1
ATOM 4633 N N . LYS B 1 277 ? 33.779 53.624 10.523 1.00 28.20 254 LYS B N 1
ATOM 4634 C CA . LYS B 1 277 ? 32.875 54.705 10.205 1.00 28.05 254 LYS B CA 1
ATOM 4635 C C . LYS B 1 277 ? 31.672 54.143 9.430 1.00 29.75 254 LYS B C 1
ATOM 4636 O O . LYS B 1 277 ? 30.539 54.393 9.756 1.00 27.73 254 LYS B O 1
ATOM 4642 N N . ILE B 1 278 ? 31.958 53.341 8.401 1.00 28.93 255 ILE B N 1
ATOM 4643 C CA . ILE B 1 278 ? 30.923 52.762 7.602 1.00 26.62 255 ILE B CA 1
ATOM 4644 C C . ILE B 1 278 ? 30.479 51.508 8.285 1.00 24.65 255 ILE B C 1
ATOM 4645 O O . ILE B 1 278 ? 31.250 50.598 8.468 1.00 25.91 255 ILE B O 1
ATOM 4650 N N . GLY B 1 279 ? 29.187 51.422 8.571 1.00 23.72 256 GLY B N 1
ATOM 4651 C CA . GLY B 1 279 ? 28.625 50.194 9.153 1.00 21.84 256 GLY B CA 1
ATOM 4652 C C . GLY B 1 279 ? 28.484 49.052 8.198 1.00 23.14 256 GLY B C 1
ATOM 4653 O O . GLY B 1 279 ? 28.700 47.881 8.530 1.00 20.85 256 GLY B O 1
ATOM 4654 N N . ALA B 1 280 ? 27.994 49.367 6.995 1.00 26.00 257 ALA B N 1
ATOM 4655 C CA . ALA B 1 280 ? 27.859 48.336 5.947 1.00 24.29 257 ALA B CA 1
ATOM 4656 C C . ALA B 1 280 ? 27.732 49.093 4.605 1.00 25.19 257 ALA B C 1
ATOM 4657 O O . ALA B 1 280 ? 27.336 50.278 4.558 1.00 22.38 257 ALA B O 1
ATOM 4659 N N . VAL B 1 281 ? 28.153 48.418 3.550 1.00 23.81 258 VAL B N 1
ATOM 4660 C CA . VAL B 1 281 ? 28.104 48.963 2.210 1.00 22.33 258 VAL B CA 1
ATOM 4661 C C . VAL B 1 281 ? 27.761 47.905 1.176 1.00 21.98 258 VAL B C 1
ATOM 4662 O O . VAL B 1 281 ? 28.244 46.736 1.212 1.00 21.86 258 VAL B O 1
ATOM 4666 N N . ALA B 1 282 ? 26.819 48.304 0.312 1.00 21.29 259 ALA B N 1
ATOM 4667 C CA . ALA B 1 282 ? 26.385 47.580 -0.858 1.00 20.34 259 ALA B CA 1
ATOM 4668 C C . ALA B 1 282 ? 26.690 48.321 -2.120 1.00 20.40 259 ALA B C 1
ATOM 4669 O O . ALA B 1 282 ? 26.327 49.546 -2.274 1.00 22.34 259 ALA B O 1
ATOM 4671 N N . LEU B 1 283 ? 27.499 47.688 -2.954 1.00 19.72 260 LEU B N 1
ATOM 4672 C CA . LEU B 1 283 ? 27.990 48.223 -4.240 1.00 19.32 260 LEU B CA 1
ATOM 4673 C C . LEU B 1 283 ? 27.535 47.372 -5.395 1.00 20.17 260 LEU B C 1
ATOM 4674 O O . LEU B 1 283 ? 27.909 46.186 -5.487 1.00 21.64 260 LEU B O 1
ATOM 4679 N N . ASP B 1 284 ? 26.658 47.934 -6.232 1.00 20.84 261 ASP B N 1
ATOM 4680 C CA . ASP B 1 284 ? 26.253 47.375 -7.485 1.00 21.19 261 ASP B CA 1
ATOM 4681 C C . ASP B 1 284 ? 27.099 47.910 -8.647 1.00 21.82 261 ASP B C 1
ATOM 4682 O O . ASP B 1 284 ? 26.939 47.492 -9.751 1.00 21.38 261 ASP B O 1
ATOM 4687 N N . VAL B 1 285 ? 27.934 48.912 -8.365 1.00 24.59 262 VAL B N 1
ATOM 4688 C CA . VAL B 1 285 ? 28.842 49.524 -9.299 1.00 23.33 262 VAL B CA 1
ATOM 4689 C C . VAL B 1 285 ? 30.212 49.670 -8.633 1.00 22.60 262 VAL B C 1
ATOM 4690 O O . VAL B 1 285 ? 30.312 49.695 -7.397 1.00 22.30 262 VAL B O 1
ATOM 4694 N N . TYR B 1 286 ? 31.268 49.775 -9.416 1.00 22.21 263 TYR B N 1
ATOM 4695 C CA . TYR B 1 286 ? 32.655 49.806 -8.889 1.00 22.69 263 TYR B CA 1
ATOM 4696 C C . TYR B 1 286 ? 33.533 50.599 -9.868 1.00 24.17 263 TYR B C 1
ATOM 4697 O O . TYR B 1 286 ? 33.396 50.503 -11.099 1.00 23.09 263 TYR B O 1
ATOM 4706 N N . GLU B 1 287 ? 34.390 51.444 -9.320 1.00 27.11 264 GLU B N 1
ATOM 4707 C CA . GLU B 1 287 ? 35.162 52.389 -10.147 1.00 27.08 264 GLU B CA 1
ATOM 4708 C C . GLU B 1 287 ? 36.010 51.744 -11.210 1.00 29.57 264 GLU B C 1
ATOM 4709 O O . GLU B 1 287 ? 36.303 52.371 -12.220 1.00 29.20 264 GLU B O 1
ATOM 4715 N N . GLU B 1 288 ? 36.316 50.490 -11.042 1.00 27.44 265 GLU B N 1
ATOM 4716 C CA . GLU B 1 288 ? 36.947 49.802 -12.102 1.00 32.68 265 GLU B CA 1
ATOM 4717 C C . GLU B 1 288 ? 36.258 48.533 -12.538 1.00 31.28 265 GLU B C 1
ATOM 4718 O O . GLU B 1 288 ? 36.877 47.573 -12.809 1.00 26.35 265 GLU B O 1
ATOM 4724 N N . GLU B 1 289 ? 34.947 48.591 -12.635 1.00 30.45 266 GLU B N 1
ATOM 4725 C CA . GLU B 1 289 ? 34.146 47.454 -12.910 1.00 31.86 266 GLU B CA 1
ATOM 4726 C C . GLU B 1 289 ? 34.330 46.935 -14.319 1.00 34.27 266 GLU B C 1
ATOM 4727 O O . GLU B 1 289 ? 34.063 45.729 -14.587 1.00 28.78 266 GLU B O 1
ATOM 4733 N N . GLU B 1 290 ? 34.833 47.793 -15.190 1.00 33.26 267 GLU B N 1
ATOM 4734 C CA . GLU B 1 290 ? 35.022 47.420 -16.571 1.00 36.27 267 GLU B CA 1
ATOM 4735 C C . GLU B 1 290 ? 35.990 46.255 -16.784 1.00 33.38 267 GLU B C 1
ATOM 4736 O O . GLU B 1 290 ? 35.921 45.573 -17.806 1.00 35.35 267 GLU B O 1
ATOM 4742 N N . ASN B 1 291 ? 36.885 46.019 -15.828 1.00 29.85 268 ASN B N 1
ATOM 4743 C CA . ASN B 1 291 ? 37.751 44.851 -15.908 1.00 32.06 268 ASN B CA 1
ATOM 4744 C C . ASN B 1 291 ? 37.160 43.566 -15.321 1.00 32.49 268 ASN B C 1
ATOM 4745 O O . ASN B 1 291 ? 37.780 42.505 -15.407 1.00 30.31 268 ASN B O 1
ATOM 4750 N N . TYR B 1 292 ? 35.967 43.635 -14.705 1.00 26.94 269 TYR B N 1
ATOM 4751 C CA . TYR B 1 292 ? 35.504 42.487 -13.899 1.00 25.53 269 TYR B CA 1
ATOM 4752 C C . TYR B 1 292 ? 34.049 42.081 -14.120 1.00 23.45 269 TYR B C 1
ATOM 4753 O O . TYR B 1 292 ? 33.712 40.872 -14.230 1.00 23.08 269 TYR B O 1
ATOM 4762 N N . PHE B 1 293 ? 33.222 43.091 -14.217 1.00 21.57 270 PHE B N 1
ATOM 4763 C CA . PHE B 1 293 ? 31.762 42.841 -14.163 1.00 23.95 270 PHE B CA 1
ATOM 4764 C C . PHE B 1 293 ? 31.223 42.023 -15.327 1.00 25.26 270 PHE B C 1
ATOM 4765 O O . PHE B 1 293 ? 31.747 42.117 -16.431 1.00 26.47 270 PHE B O 1
ATOM 4773 N N . PHE B 1 294 ? 30.115 41.306 -15.088 1.00 24.07 271 PHE B N 1
ATOM 4774 C CA . PHE B 1 294 ? 29.468 40.462 -16.035 1.00 24.24 271 PHE B CA 1
ATOM 4775 C C . PHE B 1 294 ? 30.240 39.197 -16.404 1.00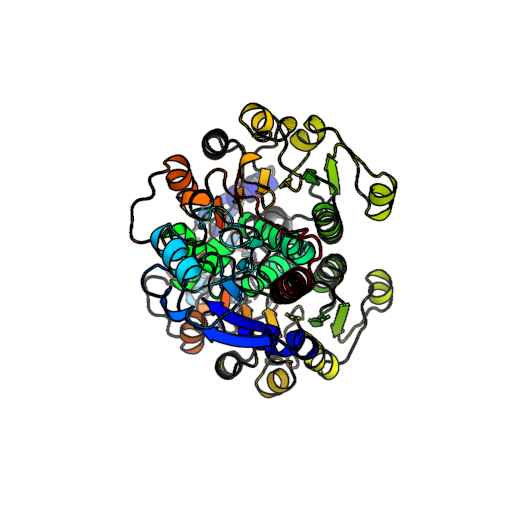 26.80 271 PHE B C 1
ATOM 4776 O O . PHE B 1 294 ? 29.693 38.297 -17.083 1.00 26.11 271 PHE B O 1
ATOM 4784 N N . GLU B 1 295 ? 31.470 39.080 -15.933 1.00 27.47 272 GLU B N 1
ATOM 4785 C CA . GLU B 1 295 ? 32.279 37.848 -16.199 1.00 28.58 272 GLU B CA 1
ATOM 4786 C C . GLU B 1 295 ? 32.619 37.005 -15.020 1.00 24.78 272 GLU B C 1
ATOM 4787 O O . GLU B 1 295 ? 32.838 37.510 -13.925 1.00 22.87 272 GLU B O 1
ATOM 4793 N N . ASP B 1 296 ? 32.754 35.725 -15.270 1.00 22.37 273 ASP B N 1
ATOM 4794 C CA . ASP B 1 296 ? 33.165 34.824 -14.241 1.00 23.87 273 ASP B CA 1
ATOM 4795 C C . ASP B 1 296 ? 34.709 34.832 -14.121 1.00 27.40 273 ASP B C 1
ATOM 4796 O O . ASP B 1 296 ? 35.397 34.236 -14.953 1.00 28.05 273 ASP B O 1
ATOM 4801 N N . LYS B 1 297 ? 35.253 35.500 -13.100 1.00 28.22 274 LYS B N 1
ATOM 4802 C CA . LYS B 1 297 ? 36.715 35.509 -12.865 1.00 29.59 274 LYS B CA 1
ATOM 4803 C C . LYS B 1 297 ? 37.057 34.610 -11.693 1.00 28.33 274 LYS B C 1
ATOM 4804 O O . LYS B 1 297 ? 38.102 34.812 -11.041 1.00 30.55 274 LYS B O 1
ATOM 4810 N N . SER B 1 298 ? 36.207 33.601 -11.450 1.00 26.97 275 SER B N 1
ATOM 4811 C CA . SER B 1 298 ? 36.386 32.784 -10.304 1.00 24.67 275 SER B CA 1
ATOM 4812 C C . SER B 1 298 ? 37.525 31.832 -10.438 1.00 23.49 275 SER B C 1
ATOM 4813 O O . SER B 1 298 ? 37.867 31.185 -9.454 1.00 20.16 275 SER B O 1
ATOM 4816 N N . THR B 1 299 ? 38.154 31.760 -11.602 1.00 23.07 276 THR B N 1
ATOM 4817 C CA . THR B 1 299 ? 39.318 30.893 -11.728 1.00 27.37 276 THR B CA 1
ATOM 4818 C C . THR B 1 299 ? 40.551 31.628 -12.195 1.00 26.13 276 THR B C 1
ATOM 4819 O O . THR B 1 299 ? 41.418 31.087 -12.817 1.00 25.96 276 THR B O 1
ATOM 4823 N N . GLN B 1 300 ? 40.616 32.917 -11.899 1.00 26.94 277 GLN B N 1
ATOM 4824 C CA . GLN B 1 300 ? 41.764 33.632 -12.144 1.00 27.92 277 GLN B CA 1
ATOM 4825 C C . GLN B 1 300 ? 41.947 34.689 -11.050 1.00 26.25 277 GLN B C 1
ATOM 4826 O O . GLN B 1 300 ? 41.045 35.007 -10.298 1.00 23.13 277 GLN B O 1
ATOM 4832 N N . VAL B 1 301 ? 43.155 35.193 -10.994 1.00 24.16 278 VAL B N 1
ATOM 4833 C CA . VAL B 1 301 ? 43.527 36.191 -10.081 1.00 28.14 278 VAL B CA 1
ATOM 4834 C C . VAL B 1 301 ? 42.805 37.477 -10.317 1.00 25.90 278 VAL B C 1
ATOM 4835 O O . VAL B 1 301 ? 42.743 37.958 -11.397 1.00 25.68 278 VAL B O 1
ATOM 4839 N N . ILE B 1 302 ? 42.408 38.132 -9.264 1.00 25.94 279 ILE B N 1
ATOM 4840 C CA . ILE B 1 302 ? 41.901 39.482 -9.345 1.00 28.18 279 ILE B CA 1
ATOM 4841 C C . ILE B 1 302 ? 43.034 40.415 -9.054 1.00 29.89 279 ILE B C 1
ATOM 4842 O O . ILE B 1 302 ? 43.576 40.416 -7.957 1.00 29.64 279 ILE B O 1
ATOM 4847 N N . GLU B 1 303 ? 43.403 41.200 -10.032 1.00 34.23 280 GLU B N 1
ATOM 4848 C CA . GLU B 1 303 ? 44.661 41.973 -9.976 1.00 38.25 280 GLU B CA 1
ATOM 4849 C C . GLU B 1 303 ? 44.450 43.232 -9.198 1.00 33.68 280 GLU B C 1
ATOM 4850 O O . GLU B 1 303 ? 45.407 43.735 -8.646 1.00 30.29 280 GLU B O 1
ATOM 4856 N N . ASP B 1 304 ? 43.195 43.709 -9.135 1.00 30.21 281 ASP B N 1
ATOM 4857 C CA . ASP B 1 304 ? 42.832 44.937 -8.425 1.00 29.32 281 ASP B CA 1
ATOM 4858 C C . ASP B 1 304 ? 42.799 44.725 -6.903 1.00 28.75 281 ASP B C 1
ATOM 4859 O O . ASP B 1 304 ? 41.981 43.967 -6.362 1.00 26.57 281 ASP B O 1
ATOM 4864 N N . ASP B 1 305 ? 43.761 45.347 -6.227 1.00 27.29 282 ASP B N 1
ATOM 4865 C CA . ASP B 1 305 ? 43.957 45.142 -4.798 1.00 27.84 282 ASP B CA 1
ATOM 4866 C C . ASP B 1 305 ? 42.790 45.598 -3.970 1.00 26.05 282 ASP B C 1
ATOM 4867 O O . ASP B 1 305 ? 42.439 44.985 -2.961 1.00 26.11 282 ASP B O 1
ATOM 4872 N N . ILE B 1 306 ? 42.215 46.712 -4.391 1.00 23.85 283 ILE B N 1
ATOM 4873 C CA . ILE B 1 306 ? 41.191 47.309 -3.675 1.00 24.93 283 ILE B CA 1
ATOM 4874 C C . ILE B 1 306 ? 39.913 46.432 -3.773 1.00 22.69 283 ILE B C 1
ATOM 4875 O O . ILE B 1 306 ? 39.229 46.260 -2.811 1.00 23.17 283 ILE B O 1
ATOM 4880 N N . LEU B 1 307 ? 39.598 45.970 -4.961 1.00 22.66 284 LEU B N 1
ATOM 4881 C CA . LEU B 1 307 ? 38.452 45.099 -5.156 1.00 25.88 284 LEU B CA 1
ATOM 4882 C C . LEU B 1 307 ? 38.633 43.801 -4.398 1.00 22.78 284 LEU B C 1
ATOM 4883 O O . LEU B 1 307 ? 37.707 43.352 -3.769 1.00 23.06 284 LEU B O 1
ATOM 4888 N N . GLY B 1 308 ? 39.816 43.241 -4.422 1.00 22.25 285 GLY B N 1
ATOM 4889 C CA . GLY B 1 308 ? 40.118 41.941 -3.713 1.00 23.89 285 GLY B CA 1
ATOM 4890 C C . GLY B 1 308 ? 39.946 42.179 -2.190 1.00 25.63 285 GLY B C 1
ATOM 4891 O O . GLY B 1 308 ? 39.301 41.404 -1.512 1.00 28.66 285 GLY B O 1
ATOM 4892 N N . ARG B 1 309 ? 40.304 43.392 -1.727 1.00 23.16 286 ARG B N 1
ATOM 4893 C CA . ARG B 1 309 ? 40.202 43.712 -0.287 1.00 25.36 286 ARG B CA 1
ATOM 4894 C C . ARG B 1 309 ? 38.716 43.927 0.073 1.00 23.73 286 ARG B C 1
ATOM 4895 O O . ARG B 1 309 ? 38.268 43.431 1.088 1.00 23.57 286 ARG B O 1
ATOM 4903 N N . LEU B 1 310 ? 37.976 44.640 -0.756 1.00 22.27 287 LEU B N 1
ATOM 4904 C CA . LEU B 1 310 ? 36.544 44.893 -0.463 1.00 21.66 287 LEU B CA 1
ATOM 4905 C C . LEU B 1 310 ? 35.775 43.560 -0.352 1.00 20.75 287 LEU B C 1
ATOM 4906 O O . LEU B 1 310 ? 34.967 43.383 0.491 1.00 22.28 287 LEU B O 1
ATOM 4911 N N . LEU B 1 311 ? 36.061 42.650 -1.218 1.00 22.99 288 LEU B N 1
ATOM 4912 C CA . LEU B 1 311 ? 35.461 41.325 -1.172 1.00 23.67 288 LEU B CA 1
ATOM 4913 C C . LEU B 1 311 ? 35.745 40.507 0.042 1.00 29.12 288 LEU B C 1
ATOM 4914 O O . LEU B 1 311 ? 35.115 39.562 0.254 1.00 41.49 288 LEU B O 1
ATOM 4919 N N . SER B 1 312 ? 36.631 40.882 0.912 1.00 30.77 289 SER B N 1
ATOM 4920 C CA . SER B 1 312 ? 36.808 40.100 2.113 1.00 28.90 289 SER B CA 1
ATOM 4921 C C . SER B 1 312 ? 36.202 40.756 3.370 1.00 26.04 289 SER B C 1
ATOM 4922 O O . SER B 1 312 ? 36.393 40.219 4.442 1.00 25.15 289 SER B O 1
ATOM 4925 N N . PHE B 1 313 ? 35.629 41.988 3.312 1.00 24.62 290 PHE B N 1
ATOM 4926 C CA . PHE B 1 313 ? 34.944 42.529 4.422 1.00 23.08 290 PHE B CA 1
ATOM 4927 C C . PHE B 1 313 ? 33.533 41.833 4.642 1.00 23.46 290 PHE B C 1
ATOM 4928 O O . PHE B 1 313 ? 32.723 41.663 3.722 1.00 20.63 290 PHE B O 1
ATOM 4936 N N . TYR B 1 314 ? 33.205 41.588 5.902 1.00 22.41 291 TYR B N 1
ATOM 4937 C CA . TYR B 1 314 ? 31.962 40.926 6.267 1.00 22.15 291 TYR B CA 1
ATOM 4938 C C . TYR B 1 314 ? 30.759 41.759 5.906 1.00 23.10 291 TYR B C 1
ATOM 4939 O O . TYR B 1 314 ? 29.656 41.214 5.737 1.00 24.77 291 TYR B O 1
ATOM 4948 N N . ASN B 1 315 ? 30.952 43.089 5.915 1.00 22.36 292 ASN B N 1
ATOM 4949 C CA . ASN B 1 315 ? 29.924 44.053 5.681 1.00 23.14 292 ASN B CA 1
ATOM 4950 C C . ASN B 1 315 ? 29.975 44.805 4.340 1.00 22.77 292 ASN B C 1
ATOM 4951 O O . ASN B 1 315 ? 29.446 45.923 4.225 1.00 24.55 292 ASN B O 1
ATOM 4956 N N . VAL B 1 316 ? 30.574 44.167 3.367 1.00 21.89 293 VAL B N 1
ATOM 4957 C CA . VAL B 1 316 ? 30.554 44.594 1.969 1.00 22.17 293 VAL B CA 1
ATOM 4958 C C . VAL B 1 316 ? 29.790 43.571 1.177 1.00 20.29 293 VAL B C 1
ATOM 4959 O O . VAL B 1 316 ? 30.011 42.330 1.284 1.00 23.17 293 VAL B O 1
ATOM 4963 N N . LEU B 1 317 ? 28.856 44.069 0.401 1.00 22.26 294 LEU B N 1
ATOM 4964 C CA . LEU B 1 317 ? 28.116 43.241 -0.591 1.00 18.26 294 LEU B CA 1
ATOM 4965 C C . LEU B 1 317 ? 28.336 43.909 -1.935 1.00 19.25 294 LEU B C 1
ATOM 4966 O O . LEU B 1 317 ? 28.020 45.121 -2.169 1.00 19.63 294 LEU B O 1
ATOM 4971 N N . ILE B 1 318 ? 28.882 43.145 -2.829 1.00 18.55 295 ILE B N 1
ATOM 4972 C CA . ILE B 1 318 ? 29.079 43.601 -4.196 1.00 20.56 295 ILE B CA 1
ATOM 4973 C C . ILE B 1 318 ? 28.241 42.768 -5.095 1.00 19.08 295 ILE B C 1
ATOM 4974 O O . ILE B 1 318 ? 28.244 41.490 -4.985 1.00 18.77 295 ILE B O 1
ATOM 4979 N N . THR B 1 319 ? 27.593 43.439 -6.015 1.00 17.99 296 THR B N 1
ATOM 4980 C CA . THR B 1 319 ? 26.896 42.693 -7.067 1.00 19.92 296 THR B CA 1
ATOM 4981 C C . THR B 1 319 ? 27.258 43.330 -8.385 1.00 19.12 296 THR B C 1
ATOM 4982 O O . THR B 1 319 ? 27.579 44.580 -8.399 1.00 18.62 296 THR B O 1
ATOM 4986 N N . SER B 1 320 ? 27.115 42.547 -9.478 1.00 18.54 297 SER B N 1
ATOM 4987 C CA . SER B 1 320 ? 27.662 42.968 -10.778 1.00 20.35 297 SER B CA 1
ATOM 4988 C C . SER B 1 320 ? 26.724 43.784 -11.680 1.00 23.16 297 SER B C 1
ATOM 4989 O O . SER B 1 320 ? 26.347 43.346 -12.743 1.00 23.91 297 SER B O 1
ATOM 4992 N N . HIS B 1 321 ? 26.403 44.981 -11.205 1.00 24.51 298 HIS B N 1
ATOM 4993 C CA . HIS B 1 321 ? 25.643 45.936 -11.967 1.00 28.41 298 HIS B CA 1
ATOM 4994 C C . HIS B 1 321 ? 24.357 45.396 -12.458 1.00 26.60 298 HIS B C 1
ATOM 4995 O O . HIS B 1 321 ? 24.002 45.486 -13.651 1.00 24.60 298 HIS B O 1
ATOM 5002 N N . GLN B 1 322 ? 23.625 44.845 -11.519 1.00 24.42 299 GLN B N 1
ATOM 5003 C CA . GLN B 1 322 ? 22.449 44.072 -11.812 1.00 25.20 299 GLN B CA 1
ATOM 5004 C C . GLN B 1 322 ? 21.159 44.659 -11.284 1.00 22.27 299 GLN B C 1
ATOM 5005 O O . GLN B 1 322 ? 20.098 44.012 -11.333 1.00 22.21 299 GLN B O 1
ATOM 5011 N N . ALA B 1 323 ? 21.241 45.940 -10.893 1.00 22.23 300 ALA B N 1
ATOM 5012 C CA . ALA B 1 323 ? 20.106 46.605 -10.364 1.00 20.40 300 ALA B CA 1
ATOM 5013 C C . ALA B 1 323 ? 19.008 46.713 -11.392 1.00 20.95 300 ALA B C 1
ATOM 5014 O O . ALA B 1 323 ? 17.803 46.643 -11.016 1.00 21.32 300 ALA B O 1
ATOM 5016 N N . TYR B 1 324 ? 19.382 46.896 -12.645 1.00 19.70 301 TYR B N 1
ATOM 5017 C CA . TYR B 1 324 ? 18.472 46.906 -13.766 1.00 20.53 301 TYR B CA 1
ATOM 5018 C C . TYR B 1 324 ? 17.733 45.581 -14.059 1.00 23.20 301 TYR B C 1
ATOM 5019 O O . TYR B 1 324 ? 16.707 45.625 -14.652 1.00 22.19 301 TYR B O 1
ATOM 5028 N N . PHE B 1 325 ? 18.345 44.448 -13.709 1.00 21.53 302 PHE B N 1
ATOM 5029 C CA . PHE B 1 325 ? 18.063 43.116 -14.231 1.00 20.65 302 PHE B CA 1
ATOM 5030 C C . PHE B 1 325 ? 16.709 42.523 -13.821 1.00 20.74 302 PHE B C 1
ATOM 5031 O O . PHE B 1 325 ? 16.662 41.577 -13.090 1.00 21.57 302 PHE B O 1
ATOM 5039 N N . THR B 1 326 ? 15.619 43.100 -14.302 1.00 22.07 303 THR B N 1
ATOM 5040 C CA . THR B 1 326 ? 14.296 42.481 -14.209 1.00 21.13 303 THR B CA 1
ATOM 5041 C C . THR B 1 326 ? 13.712 42.156 -15.597 1.00 24.09 303 THR B C 1
ATOM 5042 O O . THR B 1 326 ? 14.100 42.721 -16.597 1.00 21.75 303 THR B O 1
ATOM 5046 N N . LYS B 1 327 ? 12.718 41.283 -15.629 1.00 25.12 304 LYS B N 1
ATOM 5047 C CA . LYS B 1 327 ? 12.002 40.923 -16.839 1.00 27.47 304 LYS B CA 1
ATOM 5048 C C . LYS B 1 327 ? 11.426 42.124 -17.547 1.00 23.67 304 LYS B C 1
ATOM 5049 O O . LYS B 1 327 ? 11.593 42.302 -18.763 1.00 21.77 304 LYS B O 1
ATOM 5055 N N . GLU B 1 328 ? 10.906 43.036 -16.787 1.00 22.45 305 GLU B N 1
ATOM 5056 C CA . GLU B 1 328 ? 10.333 44.241 -17.412 1.00 25.07 305 GLU B CA 1
ATOM 5057 C C . GLU B 1 328 ? 11.401 45.158 -17.994 1.00 22.65 305 GLU B C 1
ATOM 5058 O O . GLU B 1 328 ? 11.295 45.679 -19.083 1.00 21.72 305 GLU B O 1
ATOM 5064 N N . ALA B 1 329 ? 12.490 45.353 -17.266 1.00 24.16 306 ALA B N 1
ATOM 5065 C CA . ALA B 1 329 ? 13.588 46.163 -17.768 1.00 20.69 306 ALA B CA 1
ATOM 5066 C C . ALA B 1 329 ? 14.143 45.600 -19.055 1.00 20.48 306 ALA B C 1
ATOM 5067 O O . ALA B 1 329 ? 14.432 46.302 -20.019 1.00 19.29 306 ALA B O 1
ATOM 5069 N N . VAL B 1 330 ? 14.332 44.266 -19.068 1.00 21.56 307 VAL B N 1
ATOM 5070 C CA . VAL B 1 330 ? 14.943 43.670 -20.182 1.00 21.09 307 VAL B CA 1
ATOM 5071 C C . VAL B 1 330 ? 14.057 43.699 -21.378 1.00 20.27 307 VAL B C 1
ATOM 5072 O O . VAL B 1 330 ? 14.534 43.928 -22.502 1.00 21.77 307 VAL B O 1
ATOM 5076 N N . GLY B 1 331 ? 12.734 43.473 -21.199 1.00 20.10 308 GLY B N 1
ATOM 5077 C CA . GLY B 1 331 ? 11.828 43.688 -22.299 1.00 17.84 308 GLY B CA 1
ATOM 5078 C C . GLY B 1 331 ? 11.905 45.078 -22.856 1.00 17.98 308 GLY B C 1
ATOM 5079 O O . GLY B 1 331 ? 11.955 45.256 -24.071 1.00 20.54 308 GLY B O 1
ATOM 5080 N N . ALA B 1 332 ? 11.934 46.102 -22.028 1.00 16.33 309 ALA B N 1
ATOM 5081 C CA . ALA B 1 332 ? 12.031 47.472 -22.596 1.00 18.76 309 ALA B CA 1
ATOM 5082 C C . ALA B 1 332 ? 13.388 47.743 -23.314 1.00 22.09 309 ALA B C 1
ATOM 5083 O O . ALA B 1 332 ? 13.438 48.365 -24.364 1.00 21.94 309 ALA B O 1
ATOM 5085 N N . ILE B 1 333 ? 14.486 47.252 -22.748 1.00 22.09 310 ILE B N 1
ATOM 5086 C CA . ILE B 1 333 ? 15.781 47.432 -23.401 1.00 21.84 310 ILE B CA 1
ATOM 5087 C C . ILE B 1 333 ? 15.831 46.711 -24.729 1.00 21.67 310 ILE B C 1
ATOM 5088 O O . ILE B 1 333 ? 16.409 47.229 -25.664 1.00 21.92 310 ILE B O 1
ATOM 5093 N N . THR B 1 334 ? 15.229 45.508 -24.801 1.00 22.83 311 THR B N 1
ATOM 5094 C CA . THR B 1 334 ? 15.210 44.735 -25.958 1.00 20.65 311 THR B CA 1
ATOM 5095 C C . THR B 1 334 ? 14.454 45.462 -27.059 1.00 24.59 311 THR B C 1
ATOM 5096 O O . THR B 1 334 ? 14.905 45.509 -28.192 1.00 23.91 311 THR B O 1
ATOM 5100 N N . VAL B 1 335 ? 13.266 45.987 -26.720 1.00 23.55 312 VAL B N 1
ATOM 5101 C CA . VAL B 1 335 ? 12.475 46.776 -27.613 1.00 24.46 312 VAL B CA 1
ATOM 5102 C C . VAL B 1 335 ? 13.223 47.997 -28.101 1.00 22.44 312 VAL B C 1
ATOM 5103 O O . VAL B 1 335 ? 13.219 48.296 -29.307 1.00 21.60 312 VAL B O 1
ATOM 5107 N N . THR B 1 336 ? 13.862 48.697 -27.219 1.00 23.13 313 THR B N 1
ATOM 5108 C CA . THR B 1 336 ? 14.588 49.933 -27.662 1.00 25.86 313 THR B CA 1
ATOM 5109 C C . THR B 1 336 ? 15.691 49.463 -28.647 1.00 26.91 313 THR B C 1
ATOM 5110 O O . THR B 1 336 ? 15.939 50.107 -29.668 1.00 24.56 313 THR B O 1
ATOM 5114 N N . THR B 1 337 ? 16.285 48.298 -28.387 1.00 26.25 314 THR B N 1
ATOM 5115 C CA . THR B 1 337 ? 17.408 47.836 -29.213 1.00 26.67 314 THR B CA 1
ATOM 5116 C C . THR B 1 337 ? 16.907 47.552 -30.627 1.00 25.32 314 THR B C 1
ATOM 5117 O O . THR B 1 337 ? 17.496 48.009 -31.645 1.00 22.64 314 THR B O 1
ATOM 5121 N N . LEU B 1 338 ? 15.796 46.839 -30.681 1.00 27.48 315 LEU B N 1
ATOM 5122 C CA . LEU B 1 338 ? 15.207 46.410 -31.906 1.00 26.36 315 LEU B CA 1
ATOM 5123 C C . LEU B 1 338 ? 14.675 47.640 -32.652 1.00 28.96 315 LEU B C 1
ATOM 5124 O O . LEU B 1 338 ? 14.795 47.700 -33.845 1.00 30.84 315 LEU B O 1
ATOM 5129 N N . ASN B 1 339 ? 14.121 48.619 -31.956 1.00 28.04 316 ASN B N 1
ATOM 5130 C CA . ASN B 1 339 ? 13.691 49.870 -32.641 1.00 28.26 316 ASN B CA 1
ATOM 5131 C C . ASN B 1 339 ? 14.834 50.593 -33.325 1.00 29.73 316 ASN B C 1
ATOM 5132 O O . ASN B 1 339 ? 14.668 51.098 -34.418 1.00 28.45 316 ASN B O 1
ATOM 5137 N N . ASN B 1 340 ? 15.987 50.623 -32.696 1.00 25.64 317 ASN B N 1
ATOM 5138 C CA . ASN B 1 340 ? 17.169 51.161 -33.338 1.00 25.31 317 ASN B CA 1
ATOM 5139 C C . ASN B 1 340 ? 17.568 50.386 -34.588 1.00 25.35 317 ASN B C 1
ATOM 5140 O O . ASN B 1 340 ? 17.823 50.991 -35.624 1.00 22.68 317 ASN B O 1
ATOM 5145 N N . ILE B 1 341 ? 17.528 49.038 -34.509 1.00 22.56 318 ILE B N 1
ATOM 5146 C CA . ILE B 1 341 ? 17.814 48.252 -35.642 1.00 23.01 318 ILE B CA 1
ATOM 5147 C C . ILE B 1 341 ? 16.816 48.447 -36.771 1.00 24.21 318 ILE B C 1
ATOM 5148 O O . ILE B 1 341 ? 17.231 48.545 -37.935 1.00 23.23 318 ILE B O 1
ATOM 5153 N N . LYS B 1 342 ? 15.502 48.480 -36.455 1.00 24.48 319 LYS B N 1
ATOM 5154 C CA . LYS B 1 342 ? 14.475 48.727 -37.421 1.00 25.29 319 LYS B CA 1
ATOM 5155 C C . LYS B 1 342 ? 14.601 50.115 -38.055 1.00 25.37 319 LYS B C 1
ATOM 5156 O O . LYS B 1 342 ? 14.477 50.266 -39.231 1.00 24.35 319 LYS B O 1
ATOM 5162 N N . ASP B 1 343 ? 14.865 51.094 -37.261 1.00 23.43 320 ASP B N 1
ATOM 5163 C CA . ASP B 1 343 ? 15.049 52.436 -37.770 1.00 27.92 320 ASP B CA 1
ATOM 5164 C C . ASP B 1 343 ? 16.222 52.417 -38.717 1.00 31.67 320 ASP B C 1
ATOM 5165 O O . ASP B 1 343 ? 16.182 53.094 -39.747 1.00 31.94 320 ASP B O 1
ATOM 5170 N N . PHE B 1 344 ? 17.256 51.617 -38.413 1.00 31.20 321 PHE B N 1
ATOM 5171 C CA . PHE B 1 344 ? 18.417 51.609 -39.309 1.00 31.12 321 PHE B CA 1
ATOM 5172 C C . PHE B 1 344 ? 18.082 51.057 -40.712 1.00 32.13 321 PHE B C 1
ATOM 5173 O O . PHE B 1 344 ? 18.428 51.597 -41.730 1.00 30.21 321 PHE B O 1
ATOM 5181 N N . VAL B 1 345 ? 17.400 49.940 -40.696 1.00 29.29 322 VAL B N 1
ATOM 5182 C CA . VAL B 1 345 ? 17.006 49.232 -41.858 1.00 30.83 322 VAL B CA 1
ATOM 5183 C C . VAL B 1 345 ? 15.977 50.012 -42.667 1.00 32.22 322 VAL B C 1
ATOM 5184 O O . VAL B 1 345 ? 15.950 49.928 -43.871 1.00 29.78 322 VAL B O 1
ATOM 5188 N N . GLU B 1 346 ? 15.148 50.787 -42.017 1.00 29.77 323 GLU B N 1
ATOM 5189 C CA . GLU B 1 346 ? 14.231 51.686 -42.727 1.00 32.74 323 GLU B CA 1
ATOM 5190 C C . GLU B 1 346 ? 14.761 53.072 -42.981 1.00 32.77 323 GLU B C 1
ATOM 5191 O O . GLU B 1 346 ? 14.072 53.914 -43.508 1.00 34.81 323 GLU B O 1
ATOM 5197 N N . GLY B 1 347 ? 16.007 53.319 -42.712 1.00 30.84 324 GLY B N 1
ATOM 5198 C CA . GLY B 1 347 ? 16.558 54.617 -43.067 1.00 29.07 324 GLY B CA 1
ATOM 5199 C C . GLY B 1 347 ? 15.925 55.768 -42.340 1.00 35.03 324 GLY B C 1
ATOM 5200 O O . GLY B 1 347 ? 15.575 56.810 -42.935 1.00 32.91 324 GLY B O 1
ATOM 5201 N N . ARG B 1 348 ? 15.717 55.572 -41.043 1.00 35.92 325 ARG B N 1
ATOM 5202 C CA . ARG B 1 348 ? 15.416 56.643 -40.109 1.00 37.97 325 ARG B CA 1
ATOM 5203 C C . ARG B 1 348 ? 16.515 56.899 -39.099 1.00 38.10 325 ARG B C 1
ATOM 5204 O O . ARG B 1 348 ? 17.410 56.100 -38.944 1.00 37.81 325 ARG B O 1
ATOM 5212 N N . PRO B 1 349 ? 16.406 58.004 -38.365 1.00 36.57 326 PRO B N 1
ATOM 5213 C CA . PRO B 1 349 ? 17.416 58.279 -37.374 1.00 40.03 326 PRO B CA 1
ATOM 5214 C C . PRO B 1 349 ? 17.430 57.168 -36.328 1.00 35.83 326 PRO B C 1
ATOM 5215 O O . PRO B 1 349 ? 16.368 56.682 -35.915 1.00 28.76 326 PRO B O 1
ATOM 5219 N N . LEU B 1 350 ? 18.633 56.813 -35.919 1.00 33.48 327 LEU B N 1
ATOM 5220 C CA . LEU B 1 350 ? 18.831 55.839 -34.856 1.00 38.13 327 LEU B CA 1
ATOM 5221 C C . LEU B 1 350 ? 18.881 56.681 -33.566 1.00 36.98 327 LEU B C 1
ATOM 5222 O O . LEU B 1 350 ? 19.855 57.437 -33.309 1.00 32.58 327 LEU B O 1
ATOM 5227 N N . VAL B 1 351 ? 17.774 56.625 -32.822 1.00 33.18 328 VAL B N 1
ATOM 5228 C CA . VAL B 1 351 ? 17.687 57.417 -31.614 1.00 31.18 328 VAL B CA 1
ATOM 5229 C C . VAL B 1 351 ? 18.888 57.204 -30.694 1.00 30.62 328 VAL B C 1
ATOM 5230 O O . VAL B 1 351 ? 19.285 58.140 -30.000 1.00 29.35 328 VAL B O 1
ATOM 5234 N N . ASN B 1 352 ? 19.421 55.974 -30.595 1.00 26.13 329 ASN B N 1
ATOM 5235 C CA . ASN B 1 352 ? 20.484 55.737 -29.649 1.00 26.89 329 ASN B CA 1
ATOM 5236 C C . ASN B 1 352 ? 21.855 55.679 -30.316 1.00 27.94 329 ASN B C 1
ATOM 5237 O O . ASN B 1 352 ? 22.801 55.066 -29.793 1.00 29.62 329 ASN B O 1
ATOM 5242 N N . GLU B 1 353 ? 21.987 56.273 -31.494 1.00 28.62 330 GLU B N 1
ATOM 5243 C CA . GLU B 1 353 ? 23.262 56.333 -32.135 1.00 27.57 330 GLU B CA 1
ATOM 5244 C C . GLU B 1 353 ? 24.252 57.169 -31.360 1.00 29.80 330 GLU B C 1
ATOM 5245 O O . GLU B 1 353 ? 23.900 58.203 -30.831 1.00 30.08 330 GLU B O 1
ATOM 5251 N N . VAL B 1 354 ? 25.499 56.699 -31.313 1.00 27.93 331 VAL B N 1
ATOM 5252 C CA . VAL B 1 354 ? 26.604 57.412 -30.722 1.00 30.33 331 VAL B CA 1
ATOM 5253 C C . VAL B 1 354 ? 27.294 58.154 -31.853 1.00 32.47 331 VAL B C 1
ATOM 5254 O O . VAL B 1 354 ? 27.753 57.532 -32.838 1.00 30.01 331 VAL B O 1
ATOM 5258 N N . PRO B 1 355 ? 27.333 59.485 -31.766 1.00 32.20 332 PRO B N 1
ATOM 5259 C CA . PRO B 1 355 ? 27.788 60.216 -32.917 1.00 33.34 332 PRO B CA 1
ATOM 5260 C C . PRO B 1 355 ? 29.314 60.176 -32.989 1.00 35.15 332 PRO B C 1
ATOM 5261 O O . PRO B 1 355 ? 29.972 60.068 -31.947 1.00 39.39 332 PRO B O 1
ATOM 5265 N N . GLN B 1 356 ? 29.817 60.189 -34.196 1.00 36.82 333 GLN B N 1
ATOM 5266 C CA . GLN B 1 356 ? 31.251 60.194 -34.472 1.00 48.18 333 GLN B CA 1
ATOM 5267 C C . GLN B 1 356 ? 31.662 61.579 -35.068 1.00 50.38 333 GLN B C 1
ATOM 5268 O O . GLN B 1 356 ? 30.783 62.384 -35.452 1.00 47.46 333 GLN B O 1
ATOM 5274 N N . ASN B 1 357 ? 32.952 61.840 -35.137 1.00 64.69 334 ASN B N 1
ATOM 5275 C CA . ASN B 1 357 ? 33.545 62.940 -35.891 1.00 67.69 334 ASN B CA 1
ATOM 5276 C C . ASN B 1 357 ? 34.772 63.296 -35.143 1.00 63.36 334 ASN B C 1
ATOM 5277 O O . ASN B 1 357 ? 34.810 63.092 -33.943 1.00 67.04 334 ASN B O 1
#

Radius of gyration: 27.8 Å; Cα contacts (8 Å, |Δi|>4): 1433; chains: 2; bounding box: 57×57×98 Å

Organism: Fusobacterium nucleatum subsp. nucleatum (strain ATCC 25586 / DSM 15643 / BCRC 10681 / CIP 101130 / JCM 8532 / KCTC 2640 / LMG 13131 / VPI 4355) (NCBI:txid190304)

Foldseek 3Di:
DFAEEEEEQDDPLLVVLLVVVCVPPRHHYDYYNHAQELVCLLVLAPHQEYEHEDPHQADLSSLVNNLVSNHAEYEYLAQDDLNHQLLNNPNSHFYFYDHDDQLVLQLVVQVVQLCCLQQVVVVCVVQVVVVHNDCPPRHGDQQAQFEEEEEDDPPNSLSNLLVSVVSNYAYEYEDPDDDVVSCVVSVHYYDDLLCSQQGHQEYEYAHADDPCQFQPAAQVSLVSHAQLREYEYLHEQRSHPLVRVLVCVVVRSHNAYEYAYHHPLSVPAPDDCVPDDDPDPSVVSLVPDSRYHYHRSCSQDDSVSSSVSSVVSSVQVVCVVVPHDRPRTDDSD/DAAEEEEELDDDCLVVLLPVLVPPPRHDYDYYNHAQELVCLQVLAPHQEYEHEALHAADLSSLVNNLVSQHAEYEYFQHPHHPQVSNVNSHWYFYQHLDDQVLQLVVQVVQLCCLQQVVVVCVVQVVVPHNDCPPRHGDQQAQFEEEEEDPDPNSLSNLLVSVVSVYAYEYEDPDDDVVSCVVSVHYYDDLLVSQQRHLEYEYADADDPVLFQPAFLVSLVSHAQLREYEYLHEARSHPLVRVLVCVVVRSHNAYEEQYHNPLSVPASDDCVPDDDPDPSVVSLVVDSRYHYHRSCSSPDPVSSSVSSNLSSVLVVCVVVVHDRVRIDDHD

Solvent-accessible surface area: 28224 Å² total; per-residue (Å²): 211,86,22,71,0,2,0,0,10,11,68,111,52,13,85,119,36,0,109,135,71,5,83,136,45,96,22,81,42,42,35,33,175,69,114,0,19,82,154,20,0,91,93,0,150,56,43,51,1,0,0,0,45,26,36,5,77,0,41,112,83,0,0,28,22,0,19,145,34,26,2,101,0,0,0,0,10,17,34,45,72,120,36,10,30,31,172,26,0,117,110,99,4,73,0,1,71,7,56,74,138,23,10,26,0,17,0,1,0,0,0,1,0,0,0,1,10,5,0,41,1,7,37,2,11,58,65,4,86,119,4,29,0,22,1,54,47,6,16,6,40,15,0,73,122,42,14,0,0,0,1,2,11,39,110,48,0,52,20,0,0,77,0,0,80,9,3,45,0,115,4,6,0,46,32,109,175,77,70,110,146,25,1,101,122,38,40,14,101,42,25,50,43,79,92,0,8,57,77,0,23,0,0,0,0,19,15,101,52,80,185,106,20,90,65,21,0,44,162,163,8,2,106,65,6,86,108,41,2,8,0,0,1,10,20,120,8,57,0,3,29,3,47,33,0,7,87,8,9,102,104,156,31,2,24,6,0,0,4,0,1,8,24,71,27,92,82,14,8,62,76,77,30,48,133,108,108,43,144,25,120,53,0,31,102,0,17,67,22,137,15,5,0,2,0,2,59,2,4,39,11,0,78,63,5,12,6,59,30,2,52,39,0,0,57,8,0,75,32,50,76,87,67,109,11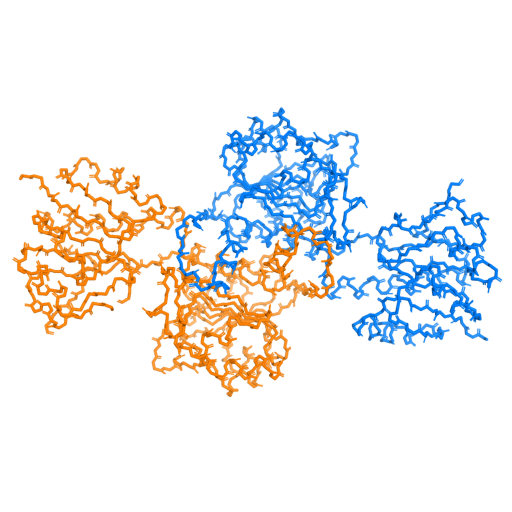2,30,128,20,57,2,95,17,193,218,95,24,76,0,2,0,0,10,10,21,29,85,8,94,97,17,0,122,128,79,4,56,150,64,83,22,85,40,42,34,48,159,71,74,0,24,88,163,20,0,94,93,0,157,48,41,40,0,0,0,0,4,26,16,7,72,1,46,113,79,0,0,41,28,0,20,150,33,30,3,104,0,0,0,2,6,16,7,75,78,27,32,42,158,36,0,111,125,102,9,75,2,0,86,3,51,25,135,13,26,33,1,18,0,1,0,0,0,1,0,0,0,2,10,4,2,40,1,5,39,2,12,58,66,3,83,118,2,27,0,22,13,56,59,8,37,4,33,14,0,72,122,39,12,0,0,0,1,2,10,40,107,31,0,43,17,0,0,76,0,0,80,9,2,46,0,108,3,5,0,48,36,131,177,76,58,104,148,20,2,102,121,36,39,14,101,42,24,50,44,81,90,0,7,56,76,0,26,0,0,0,0,20,16,98,77,68,186,123,20,89,66,22,0,18,144,168,10,1,100,105,6,87,110,43,2,9,0,0,0,11,17,120,8,53,0,4,30,4,47,33,0,8,87,8,7,103,105,161,33,2,25,6,0,0,5,0,1,8,25,69,30,115,82,16,4,26,26,79,28,48,131,106,108,44,143,25,120,53,0,32,99,0,17,67,22,141,14,5,1,2,0,2,42,1,3,10,3,0,74,71,5,9,10,62,13,2,53,50,0,1,67,4,0,34,26,49,64,74,71,117,112,15,124,31,59,34,109,34,188

Secondary structure (DSSP, 8-state):
-PEEEEE-S--HHHHHHHHHHHTTT-EEEEE-SSPPSTTTGGGGTT-SEEEE-TT--B-HHHHHHHHHTT--EEEESSS--TTB-HHHHTTSSEEE------HHHHHHHHHHHHHHHHHTHHHHHHHHHTTB---TT--B---TT-EEEEE--SHHHHHHHHHHHHTT-EEEEE-SS--HHHHHHHT-EE--HHHHHHH-SEEEE-S---TTTTT-BSHHHHHTSPTTEEEEE-S-GGGB-HHHHHHHHHTT-EEEEEES--TTGGGTTTSB-TTS----HHHHHHTT-TTEEE--S-TT-BHHHHHHHHHHHHHHHHHHHTT---TTBPP--/--EEEEE-S--TTHHHHHHHHTTTS-EEEEE--SPPSTTTGGGGTT-SEEEEETT--B-HHHHHHHHHTT--EEEEET---B-HHHHTTSSEEEEE----HHHHHHHHHHHHHHHHTTHHHHHHHHHTTB---TT--B---TT-EEEEE--SHHHHHHHHHHHHTT-EEEEE-SS--HHHHHHHT-EE--HHHHHHH-SEEEE-S---TTTTT-BSHHHHHTSPTTEEEEE-S-GGGB-HHHHHHHHHTT-EEEEEES--TTGGGTTTSB-TTS----HHHHHHTT-TTEEE--S-TT-BHHHHHHHHHHHHHHHHHHHTT---TTBPP--

Nearest PDB structures (foldseek):
  6abi-assembly1_A  TM=1.003E+00  e=3.512E-65  Fusobacterium nucleatum subsp. nucleatum ATCC 25586
  6abi-assembly1_B-2  TM=9.481E-01  e=1.802E-59  Fusobacterium nucleatum subsp. nucleatum ATCC 25586
  5z20-assembly1_C  TM=7.868E-01  e=1.397E-41  Pseudomonas aeruginosa
  7jp2-assembly1_B  TM=8.784E-01  e=1.773E-33  Treponema pallidum
  1j4a-assembly1_A  TM=8.669E-01  e=2.088E-33  Lactobacillus delbrueckii subsp. bulgaricus

CATH classification: 3.40.50.720 (+1 more: 3.40.50.720)

B-factor: mean 31.77, std 11.08, range [15.79, 88.65]

InterPro domains:
  IPR006139 D-isomer specific 2-hydroxyacid dehydrogenase, catalytic domain [PF00389] (7-331)
  IPR006140 D-isomer specific 2-hydroxyacid dehydrogenase, NAD-binding domain [PF02826] (112-300)
  IPR029752 D-isomer specific 2-hydroxyacid dehydrogenase, NAD-binding domain conserved site 1 [PS00065] (149-176)
  IPR029753 D-isomer specific 2-hydroxyacid dehydrogenase, NAD-binding domain conserved site [PS00670] (197-219)
  IPR029753 D-isomer specific 2-hydroxyacid dehydrogenase, NAD-binding domain conserved site [PS00671] (226-242)
  IPR036291 NAD(P)-binding domain superfamily [SSF51735] (104-301)
  IPR058205 D-lactate dehydrogenase-like [PTHR43026] (4-332)